Protein AF-A0A751P3M8-F1 (afdb_monomer)

pLDDT: mean 88.59, std 9.34, range [36.62, 98.25]

Structure (mmCIF, N/CA/C/O backbone):
data_AF-A0A751P3M8-F1
#
_entry.id   AF-A0A751P3M8-F1
#
loop_
_atom_site.group_PDB
_atom_site.id
_atom_site.type_symbol
_atom_site.label_atom_id
_atom_site.label_alt_id
_atom_site.label_comp_id
_atom_site.label_asym_id
_atom_site.label_entity_id
_atom_site.label_seq_id
_atom_site.pdbx_PDB_ins_code
_atom_site.Cartn_x
_atom_site.Cartn_y
_atom_site.Cartn_z
_atom_site.occupancy
_atom_site.B_iso_or_equiv
_atom_site.auth_seq_id
_atom_site.auth_comp_id
_atom_site.auth_asym_id
_atom_site.auth_atom_id
_atom_site.pdbx_PDB_model_num
ATOM 1 N N . VAL A 1 1 ? -40.201 28.958 15.514 1.00 39.00 1 VAL A N 1
ATOM 2 C CA . VAL A 1 1 ? -40.257 27.538 15.099 1.00 39.00 1 VAL A CA 1
ATOM 3 C C . VAL A 1 1 ? -41.524 26.946 15.700 1.00 39.00 1 VAL A C 1
ATOM 5 O O . VAL A 1 1 ? -41.686 27.066 16.904 1.00 39.00 1 VAL A O 1
ATOM 8 N N . GLY A 1 2 ? -42.439 26.480 14.839 1.00 45.62 2 GLY A N 1
ATOM 9 C CA . GLY A 1 2 ? -43.739 25.833 15.103 1.00 45.62 2 GLY A CA 1
ATOM 10 C C . GL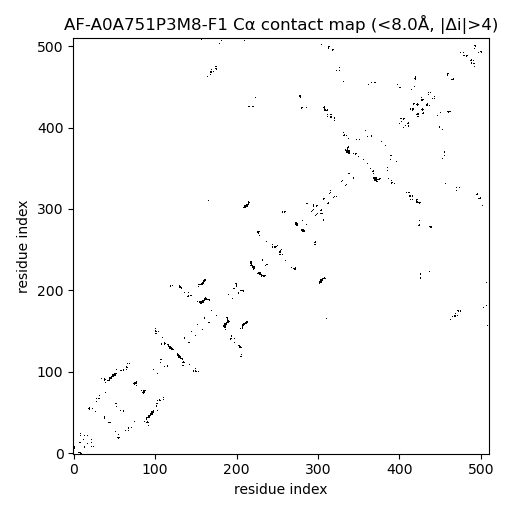Y A 1 2 ? -44.448 26.076 16.442 1.00 45.62 2 GLY A C 1
ATOM 11 O O . GLY A 1 2 ? -44.268 25.295 17.367 1.00 45.62 2 GLY A O 1
ATOM 12 N N . LEU A 1 3 ? -45.336 27.071 16.509 1.00 36.62 3 LEU A N 1
ATOM 13 C CA . LEU A 1 3 ? -46.388 27.143 17.533 1.00 36.62 3 LEU A CA 1
ATOM 14 C C . LEU A 1 3 ? -47.735 27.474 16.873 1.00 36.62 3 LEU A C 1
ATOM 16 O O . LEU A 1 3 ? -48.378 28.456 17.205 1.00 36.62 3 LEU A O 1
ATOM 20 N N . ASP A 1 4 ? -48.139 26.629 15.928 1.00 36.72 4 ASP A N 1
ATOM 21 C CA . ASP A 1 4 ? -49.551 26.311 15.724 1.00 36.72 4 ASP A CA 1
ATOM 22 C C . ASP A 1 4 ? -49.628 24.789 15.808 1.00 36.72 4 ASP A C 1
ATOM 24 O O . ASP A 1 4 ? -49.154 24.079 14.918 1.00 36.72 4 ASP A O 1
ATOM 28 N N . GLY A 1 5 ? -50.115 24.287 16.945 1.00 49.94 5 GLY A N 1
ATOM 29 C CA . GLY A 1 5 ? -49.975 22.902 17.419 1.00 49.94 5 GLY A CA 1
ATOM 30 C C . GLY A 1 5 ? -50.613 21.803 16.559 1.00 49.94 5 GLY A C 1
ATOM 31 O O . GLY A 1 5 ? -50.789 20.692 17.046 1.00 49.94 5 GLY A O 1
ATOM 32 N N . GLN A 1 6 ? -50.967 22.087 15.305 1.00 51.03 6 GLN A N 1
ATOM 33 C CA . GLN A 1 6 ? -51.552 21.135 14.360 1.00 51.03 6 GLN A CA 1
ATOM 34 C C . GLN A 1 6 ? -50.748 20.966 13.064 1.00 51.03 6 GLN A C 1
ATOM 36 O O . GLN A 1 6 ? -50.958 19.980 12.364 1.00 51.03 6 GLN A O 1
ATOM 41 N N . THR A 1 7 ? -49.806 21.862 12.733 1.00 53.97 7 THR A N 1
ATOM 42 C CA . THR A 1 7 ? -49.009 21.725 11.500 1.00 53.97 7 THR A CA 1
ATOM 43 C C . THR A 1 7 ? -47.524 21.933 11.754 1.00 53.97 7 THR A C 1
ATOM 45 O O . THR A 1 7 ? -47.090 23.024 12.121 1.00 53.97 7 THR A O 1
ATOM 48 N N . PHE A 1 8 ? -46.728 20.895 11.505 1.00 57.38 8 PHE A N 1
ATOM 49 C CA . PHE A 1 8 ? -45.275 21.005 11.489 1.00 57.38 8 PHE A CA 1
ATOM 50 C C . PHE A 1 8 ? -44.854 21.684 10.177 1.00 57.38 8 PHE A C 1
ATOM 52 O O . PHE A 1 8 ? -45.093 21.164 9.088 1.00 57.38 8 PHE A O 1
ATOM 59 N N . GLN A 1 9 ? -44.297 22.890 10.280 1.00 58.41 9 GLN A N 1
ATOM 60 C CA . GLN A 1 9 ? -43.825 23.687 9.148 1.00 58.41 9 GLN A CA 1
ATOM 61 C C . GLN A 1 9 ? -42.360 24.056 9.377 1.00 58.41 9 GLN A C 1
ATOM 63 O O . GLN A 1 9 ? -41.994 24.514 10.463 1.00 58.41 9 GLN A O 1
ATOM 68 N N . ILE A 1 10 ? -41.532 23.878 8.351 1.00 58.03 10 ILE A N 1
ATOM 69 C CA . ILE A 1 10 ? -40.107 24.226 8.373 1.00 58.03 10 ILE A CA 1
ATOM 70 C C . ILE A 1 10 ? -39.926 25.442 7.457 1.00 58.03 10 ILE A C 1
ATOM 72 O O . ILE A 1 10 ? -40.336 25.412 6.297 1.00 58.03 10 ILE A O 1
ATOM 76 N N . ASP A 1 11 ? -39.345 26.526 7.980 1.00 56.81 11 ASP A N 1
ATOM 77 C CA . ASP A 1 11 ? -39.093 27.786 7.256 1.00 56.81 11 ASP A CA 1
ATOM 78 C C . ASP A 1 11 ? -40.319 28.341 6.498 1.00 56.81 11 ASP A C 1
ATOM 80 O O . ASP A 1 11 ? -40.220 28.840 5.378 1.00 56.81 11 ASP A O 1
ATOM 84 N N . GLY A 1 12 ? -41.508 28.218 7.100 1.00 57.69 12 GLY A N 1
ATOM 85 C CA . GLY A 1 12 ? -42.770 28.699 6.524 1.00 57.69 12 GLY A CA 1
ATOM 86 C C . GLY A 1 12 ? -43.316 27.855 5.365 1.00 57.69 12 GLY A C 1
ATOM 87 O O . GLY A 1 12 ? -44.275 28.263 4.713 1.00 57.69 12 GLY A O 1
ATOM 88 N N . LYS A 1 13 ? -42.729 26.682 5.091 1.00 58.66 13 LYS A N 1
ATOM 89 C CA . LYS A 1 13 ? -43.205 25.730 4.078 1.00 58.66 13 LYS A CA 1
ATOM 90 C C . LYS A 1 13 ? -43.803 24.484 4.729 1.00 58.66 13 LYS A C 1
ATOM 92 O O . LYS A 1 13 ? -43.350 24.027 5.780 1.00 58.66 13 LYS A O 1
ATOM 97 N N . LYS A 1 14 ? -44.821 23.919 4.071 1.00 60.97 14 LYS A N 1
ATOM 98 C CA . LYS A 1 14 ? -45.390 22.612 4.426 1.00 60.97 14 LYS A CA 1
ATOM 99 C C . LYS A 1 14 ? -44.357 21.506 4.192 1.00 60.97 14 LYS A C 1
ATOM 101 O O . LYS A 1 14 ? -43.580 21.588 3.241 1.00 60.97 14 LYS A O 1
ATOM 106 N N . LEU A 1 15 ? -44.408 20.468 5.028 1.00 59.97 15 LEU A N 1
ATOM 107 C CA . LEU A 1 15 ? -43.563 19.267 4.951 1.00 59.97 15 LEU A CA 1
ATOM 108 C C . LEU A 1 15 ? -43.507 18.644 3.544 1.00 59.97 15 LEU A C 1
ATOM 110 O O . LEU A 1 15 ? -42.442 18.217 3.118 1.00 59.97 15 LEU A O 1
ATOM 114 N N . GLU A 1 16 ? -44.622 18.674 2.807 1.00 60.84 16 GLU A N 1
ATOM 115 C CA . GLU A 1 16 ? -44.766 18.141 1.437 1.00 60.84 16 GLU A CA 1
ATOM 116 C C . GLU A 1 16 ? -43.839 18.804 0.399 1.00 60.84 16 GLU A C 1
ATOM 118 O O . GLU A 1 16 ? -43.593 18.241 -0.662 1.00 60.84 16 GLU A O 1
ATOM 123 N N . ILE A 1 17 ? -43.340 20.015 0.674 1.00 60.28 17 ILE A N 1
ATOM 124 C CA . ILE A 1 17 ? -42.487 20.789 -0.247 1.00 60.28 17 ILE A CA 1
ATOM 125 C C . ILE A 1 17 ? -40.995 20.495 0.007 1.00 60.28 17 ILE A C 1
ATOM 127 O O . ILE A 1 17 ? -40.133 20.873 -0.789 1.00 60.28 17 ILE A O 1
ATOM 131 N N . GLN A 1 18 ? -40.667 19.849 1.127 1.00 61.47 18 GLN A N 1
ATOM 132 C CA . GLN A 1 18 ? -39.297 19.576 1.548 1.00 61.47 18 GLN A CA 1
ATOM 133 C C . GLN A 1 18 ? -38.937 18.104 1.348 1.00 61.47 18 GLN A C 1
ATOM 135 O O . GLN A 1 18 ? -39.794 17.232 1.406 1.00 61.47 18 GLN A O 1
ATOM 140 N N . SER A 1 19 ? -37.650 17.826 1.118 1.00 70.50 19 SER A N 1
ATOM 141 C CA . SER A 1 19 ? -37.171 16.441 1.026 1.00 70.50 19 SER A CA 1
ATOM 142 C C . SER A 1 19 ? -37.359 15.695 2.350 1.00 70.50 19 SER A C 1
ATOM 144 O O . SER A 1 19 ? -37.139 16.274 3.419 1.00 70.50 19 SER A O 1
ATOM 146 N N . ASP A 1 20 ? -37.660 14.398 2.268 1.00 70.69 20 ASP A N 1
ATOM 147 C CA . ASP A 1 20 ? -37.838 13.520 3.432 1.00 70.69 20 ASP A CA 1
ATOM 148 C C . ASP A 1 20 ? -36.648 13.586 4.399 1.00 70.69 20 ASP A C 1
ATOM 150 O O . ASP A 1 20 ? -36.834 13.705 5.606 1.00 70.69 20 ASP A O 1
ATOM 154 N N . GLY A 1 21 ? -35.419 13.647 3.879 1.00 72.94 21 GLY A N 1
ATOM 155 C CA . GLY A 1 21 ? -34.218 13.815 4.698 1.00 72.94 21 GLY A CA 1
ATOM 156 C C . GLY A 1 21 ? -34.179 15.125 5.491 1.00 72.94 21 GLY A C 1
ATOM 157 O O . GLY A 1 21 ? -33.793 15.147 6.657 1.00 72.94 21 GLY A O 1
ATOM 158 N N . THR A 1 22 ? -34.615 16.239 4.897 1.00 74.56 22 THR A N 1
ATOM 159 C CA . THR A 1 22 ? -34.657 17.532 5.608 1.00 74.56 22 THR A CA 1
ATOM 160 C C . THR A 1 22 ? -35.713 17.521 6.711 1.00 74.56 22 THR A C 1
ATOM 162 O O . THR A 1 22 ? -35.466 18.038 7.804 1.00 74.56 22 THR A O 1
ATOM 165 N N . ASN A 1 23 ? -36.849 16.875 6.447 1.00 76.62 23 ASN A N 1
ATOM 166 C CA . ASN A 1 23 ? -37.921 16.690 7.417 1.00 76.62 23 ASN A CA 1
ATOM 167 C C . ASN A 1 23 ? -37.457 15.821 8.597 1.00 76.62 23 ASN A C 1
ATOM 169 O O . ASN A 1 23 ? -37.601 16.242 9.746 1.00 76.62 23 ASN A O 1
ATOM 173 N N . SER A 1 24 ? -36.823 14.674 8.326 1.00 79.00 24 SER A N 1
ATOM 174 C CA . SER A 1 24 ? -36.262 13.776 9.347 1.00 79.00 24 SER A CA 1
ATOM 175 C C . SER A 1 24 ? -35.202 14.466 10.202 1.00 79.00 24 SER A C 1
ATOM 177 O O . SER A 1 24 ? -35.278 14.420 11.429 1.00 79.00 24 SER A O 1
ATOM 179 N N . PHE A 1 25 ? -34.261 15.188 9.581 1.00 84.06 25 PHE A N 1
ATOM 180 C CA . PHE A 1 25 ? -33.247 15.963 10.303 1.00 84.06 25 PHE A CA 1
ATOM 181 C C . PHE A 1 25 ? -33.885 16.960 11.274 1.00 84.06 25 PHE A C 1
ATOM 183 O O . PHE A 1 25 ? -33.552 16.977 12.458 1.00 84.06 25 PHE A O 1
ATOM 190 N N . LYS A 1 26 ? -34.822 17.781 10.782 1.00 82.44 26 LYS A N 1
ATOM 191 C CA . LYS A 1 26 ? -35.468 18.821 11.591 1.00 82.44 26 LYS A CA 1
ATOM 192 C C . LYS A 1 26 ? -36.326 18.233 12.701 1.00 82.44 26 LYS A C 1
ATOM 194 O O . LYS A 1 26 ? -36.362 18.796 13.792 1.00 82.44 26 LYS A O 1
ATOM 199 N N . TYR A 1 27 ? -36.989 17.111 12.441 1.00 84.62 27 TYR A N 1
ATOM 200 C CA . TYR A 1 27 ? -37.749 16.396 13.456 1.00 84.62 27 TYR A CA 1
ATOM 201 C C . TYR A 1 27 ? -36.844 15.910 14.592 1.00 84.62 27 TYR A C 1
ATOM 203 O O . TYR A 1 27 ? -37.095 16.260 15.743 1.00 84.62 27 TYR A O 1
ATOM 211 N N . ILE A 1 28 ? -35.774 15.170 14.276 1.00 84.69 28 ILE A N 1
ATOM 212 C CA . ILE A 1 28 ? -34.847 14.626 15.282 1.00 84.69 28 ILE A CA 1
ATOM 213 C C . ILE A 1 28 ? -34.182 15.767 16.064 1.00 84.69 28 ILE A C 1
ATOM 215 O O . ILE A 1 28 ? -34.135 15.728 17.292 1.00 84.69 28 ILE A O 1
ATOM 219 N N . GLU A 1 29 ? -33.727 16.812 15.371 1.00 85.81 29 GLU A N 1
ATOM 220 C CA . GLU A 1 29 ? -33.112 17.995 15.979 1.00 85.81 29 GLU A CA 1
ATOM 221 C C . GLU A 1 29 ? -34.052 18.674 16.990 1.00 85.81 29 GLU A C 1
ATOM 223 O O . GLU A 1 29 ? -33.677 18.889 18.146 1.00 85.81 29 GLU A O 1
ATOM 228 N N . ILE A 1 30 ? -35.287 18.986 16.582 1.00 86.00 30 ILE A N 1
ATOM 229 C CA . ILE A 1 30 ? -36.271 19.649 17.449 1.00 86.00 30 ILE A CA 1
ATOM 230 C C . ILE A 1 30 ? -36.667 18.732 18.608 1.00 86.00 30 ILE A C 1
ATOM 232 O O . ILE A 1 30 ? -36.732 19.187 19.750 1.00 86.00 30 ILE A O 1
ATOM 236 N N . PHE A 1 31 ? -36.898 17.448 18.337 1.00 86.50 31 PHE A N 1
ATOM 237 C CA . PHE A 1 31 ? -37.260 16.460 19.348 1.00 86.50 31 PHE A CA 1
ATOM 238 C C . PHE A 1 31 ? -36.197 16.359 20.447 1.00 86.50 31 PHE A C 1
ATOM 240 O O . PHE A 1 31 ? -36.517 16.507 21.628 1.00 86.50 31 PHE A O 1
ATOM 247 N N . LEU A 1 32 ? -34.926 16.182 20.074 1.00 84.81 32 LEU A N 1
ATOM 248 C CA . LEU A 1 32 ? -33.826 16.080 21.034 1.00 84.81 32 LEU A CA 1
ATOM 249 C C . LEU A 1 32 ? -33.597 17.399 21.773 1.00 84.81 32 LEU A C 1
ATOM 251 O O . LEU A 1 32 ? -33.383 17.388 22.984 1.00 84.81 32 LEU A O 1
ATOM 255 N N . SER A 1 33 ? -33.718 18.537 21.083 1.00 84.25 33 SER A N 1
ATOM 256 C CA . SER A 1 33 ? -33.614 19.861 21.703 1.00 84.25 33 SER A CA 1
ATOM 257 C C . SER A 1 33 ? -34.670 20.078 22.787 1.00 84.25 33 SER A C 1
ATOM 259 O O . SER A 1 33 ? -34.345 20.490 23.907 1.00 84.25 33 SER A O 1
ATOM 261 N N . LEU A 1 34 ? -35.931 19.751 22.485 1.00 84.44 34 LEU A N 1
ATOM 262 C CA . LEU A 1 34 ? -37.039 19.847 23.432 1.00 84.44 34 LEU A CA 1
ATOM 263 C C . LEU A 1 34 ? -36.839 18.896 24.607 1.00 84.44 34 LEU A C 1
ATOM 265 O O . LEU A 1 34 ? -36.974 19.311 25.754 1.00 84.44 34 LEU A O 1
ATOM 269 N N . LEU A 1 35 ? -36.469 17.646 24.338 1.00 85.25 35 LEU A N 1
ATOM 270 C CA . LEU A 1 35 ? -36.287 16.625 25.362 1.00 85.25 35 LEU A CA 1
ATOM 271 C C . LEU A 1 35 ? -35.158 16.996 26.334 1.00 85.25 35 LEU A C 1
ATOM 273 O O . LEU A 1 35 ? -35.380 17.033 27.545 1.00 85.25 35 LEU A O 1
ATOM 277 N N . ILE A 1 36 ? -33.983 17.379 25.825 1.00 81.62 36 ILE A N 1
ATOM 278 C CA . ILE A 1 36 ? -32.876 17.851 26.668 1.00 81.62 36 ILE A CA 1
ATOM 279 C C . ILE A 1 36 ? -33.303 19.106 27.451 1.00 81.62 36 ILE A C 1
ATOM 281 O O . ILE A 1 36 ? -33.006 19.223 28.637 1.00 81.62 36 ILE A O 1
ATOM 285 N N . SER A 1 37 ? -34.053 20.026 26.840 1.00 79.56 37 SER A N 1
ATOM 286 C CA . SER A 1 37 ? -34.512 21.248 27.517 1.00 79.56 37 SER A CA 1
ATOM 287 C C . SER A 1 37 ? -35.537 20.988 28.628 1.00 79.56 37 SER A C 1
ATOM 289 O O . SER A 1 37 ? -35.479 21.645 29.669 1.00 79.56 37 SER A O 1
ATOM 291 N N . LEU A 1 38 ? -36.466 20.047 28.432 1.00 78.81 38 LEU A N 1
ATOM 292 C CA . LEU A 1 38 ? -37.526 19.709 29.390 1.00 78.81 38 LEU A CA 1
ATOM 293 C C . LEU A 1 38 ? -36.977 18.970 30.614 1.00 78.81 38 LEU A C 1
ATOM 295 O O . LEU A 1 38 ? -37.327 19.309 31.743 1.00 78.81 38 LEU A O 1
ATOM 299 N N . THR A 1 39 ? -36.032 18.049 30.406 1.00 77.12 39 THR A N 1
ATOM 300 C CA . THR A 1 39 ? -35.373 17.282 31.488 1.00 77.12 39 THR A CA 1
ATOM 301 C C . THR A 1 39 ? -34.606 18.140 32.497 1.00 77.12 39 THR A C 1
ATOM 303 O O . THR A 1 39 ? -34.232 17.670 33.563 1.00 77.12 39 THR A O 1
ATOM 306 N N . ARG A 1 40 ? -34.415 19.433 32.217 1.00 70.88 40 ARG A N 1
ATOM 307 C CA . ARG A 1 40 ? -33.818 20.393 33.158 1.00 70.88 40 ARG A CA 1
ATOM 308 C C . ARG A 1 40 ? -34.731 20.747 34.329 1.00 70.88 40 ARG A C 1
ATOM 310 O O . ARG A 1 40 ? -34.239 21.263 35.330 1.00 70.88 40 ARG A O 1
ATOM 317 N N . ARG A 1 41 ? -36.050 20.591 34.170 1.00 66.56 41 ARG A N 1
ATOM 318 C CA . ARG A 1 41 ? -37.053 21.015 35.164 1.00 66.56 41 ARG A CA 1
ATOM 319 C C . ARG A 1 41 ? -37.580 19.865 36.016 1.00 66.56 41 ARG A C 1
ATOM 321 O O . ARG A 1 41 ? -38.047 20.126 37.119 1.00 66.56 41 ARG A O 1
ATOM 328 N N . ASP A 1 42 ? -37.437 18.633 35.538 1.00 63.38 42 ASP A N 1
ATOM 329 C CA . ASP A 1 42 ? -37.964 17.430 36.175 1.00 63.38 42 ASP A CA 1
ATOM 330 C C . ASP A 1 42 ? -36.837 16.445 36.516 1.00 63.38 42 ASP A C 1
ATOM 332 O O . ASP A 1 42 ? -35.860 16.320 35.788 1.00 63.38 42 ASP A O 1
ATOM 336 N N . TYR A 1 43 ? -36.982 15.686 37.606 1.00 64.12 43 TYR A N 1
ATOM 337 C CA . TYR A 1 43 ? -36.023 14.635 37.998 1.00 64.12 43 TYR A CA 1
ATOM 338 C C . TYR A 1 43 ? -36.105 13.366 37.126 1.00 64.12 43 TYR A C 1
ATOM 340 O O . TYR A 1 43 ? -35.418 12.379 37.390 1.00 64.12 43 TYR A O 1
ATOM 348 N N . ILE A 1 44 ? -36.955 13.367 36.096 1.00 73.81 44 ILE A N 1
ATOM 349 C CA . ILE A 1 44 ? -37.161 12.225 35.206 1.00 73.81 44 ILE A CA 1
ATOM 350 C C . ILE A 1 44 ? -36.086 12.244 34.121 1.00 73.81 44 ILE A C 1
ATOM 352 O O . ILE A 1 44 ? -35.973 13.201 33.359 1.00 73.81 44 ILE A O 1
ATOM 356 N N . THR A 1 45 ? -35.323 11.155 34.029 1.00 78.06 45 THR A N 1
ATOM 357 C CA . THR A 1 45 ? -34.285 10.967 33.009 1.00 78.06 45 THR A CA 1
ATOM 358 C C . THR A 1 45 ? -34.789 10.043 31.897 1.00 78.06 45 THR A C 1
ATOM 360 O O . THR A 1 45 ? -34.803 8.825 32.079 1.00 78.06 45 THR A O 1
ATOM 363 N N . PRO A 1 46 ? -35.242 10.573 30.749 1.00 85.31 46 PRO A N 1
ATOM 364 C CA . PRO A 1 46 ? -35.721 9.747 29.655 1.00 85.31 46 PRO A CA 1
ATOM 365 C C . PRO A 1 46 ? -34.559 9.016 28.976 1.00 85.31 46 PRO A C 1
ATOM 367 O O . PRO A 1 46 ? -33.430 9.512 28.897 1.00 85.31 46 PRO A O 1
ATOM 370 N N . ILE A 1 47 ? -34.876 7.832 28.461 1.00 89.31 47 ILE A N 1
ATOM 371 C CA . ILE A 1 47 ? -33.999 7.047 27.599 1.00 89.31 47 ILE A CA 1
ATOM 372 C C . ILE A 1 47 ? -34.538 7.169 26.177 1.00 89.31 47 ILE A C 1
ATOM 374 O O . ILE A 1 47 ? -35.717 6.914 25.938 1.00 89.31 47 ILE A O 1
ATOM 378 N N . VAL A 1 48 ? -33.679 7.572 25.247 1.00 90.50 48 VAL A N 1
ATOM 379 C CA . VAL A 1 48 ? -34.021 7.777 23.839 1.00 90.50 48 VAL A CA 1
ATOM 380 C C . VAL A 1 48 ? -33.272 6.758 22.999 1.00 90.50 48 VAL A C 1
ATOM 382 O O . VAL A 1 48 ? -32.055 6.643 23.117 1.00 90.50 48 VAL A O 1
ATOM 385 N N . PHE A 1 49 ? -33.993 6.057 22.132 1.00 92.75 49 PHE A N 1
ATOM 386 C CA . PHE A 1 49 ? -33.418 5.181 21.118 1.00 92.75 49 PHE A CA 1
ATOM 387 C C . PHE A 1 49 ? -33.669 5.793 19.746 1.00 92.75 49 PHE A C 1
ATOM 389 O O . PHE A 1 49 ? -34.804 6.145 19.426 1.00 92.75 49 PHE A O 1
ATOM 396 N N . ILE A 1 50 ? -32.609 5.933 18.960 1.00 92.12 50 ILE A N 1
ATOM 397 C CA . ILE A 1 50 ? -32.665 6.414 17.583 1.00 92.12 50 ILE A CA 1
ATOM 398 C C . ILE A 1 50 ? -31.996 5.358 16.717 1.00 92.12 50 ILE A C 1
ATOM 400 O O . ILE A 1 50 ? -30.834 5.015 16.942 1.00 92.12 50 ILE A O 1
ATOM 404 N N . ASP A 1 51 ? -32.741 4.831 15.758 1.00 93.06 51 ASP A N 1
ATOM 405 C CA . ASP A 1 51 ? -32.232 3.855 14.805 1.00 93.06 51 ASP A CA 1
ATOM 406 C C . ASP A 1 51 ? -31.942 4.547 13.476 1.00 93.06 51 ASP A C 1
ATOM 408 O O . ASP A 1 51 ? -32.770 5.322 12.997 1.00 93.06 51 ASP A O 1
ATOM 412 N N . GLU A 1 52 ? -30.740 4.320 12.952 1.00 91.06 52 GLU A N 1
ATOM 413 C CA . GLU A 1 52 ? -30.214 4.863 11.696 1.00 91.06 52 GLU A CA 1
ATOM 414 C C . GLU A 1 52 ? -30.588 6.344 11.436 1.00 91.06 52 GLU A C 1
ATOM 416 O O . GLU A 1 52 ? -31.230 6.674 10.431 1.00 91.06 52 GLU A O 1
ATOM 421 N N . PRO A 1 53 ? -30.184 7.285 12.318 1.00 90.50 53 PRO A N 1
ATOM 422 C CA . PRO A 1 53 ? -30.491 8.712 12.158 1.00 90.50 53 PRO A CA 1
ATOM 423 C C . PRO A 1 53 ? -29.981 9.317 10.841 1.00 90.50 53 PRO A C 1
ATOM 425 O O . PRO A 1 53 ? -30.410 10.405 10.464 1.00 90.50 53 PRO A O 1
ATOM 428 N N . GLU A 1 54 ? -29.055 8.655 10.149 1.00 90.50 54 GLU A N 1
ATOM 429 C CA . GLU A 1 54 ? -28.515 9.058 8.854 1.00 90.50 54 GLU A CA 1
ATOM 430 C C . GLU A 1 54 ? -29.413 8.770 7.637 1.00 90.50 54 GLU A C 1
ATOM 432 O O . GLU A 1 54 ? -29.099 9.277 6.557 1.00 90.50 54 GLU A O 1
ATOM 437 N N . ILE A 1 55 ? -30.495 7.986 7.754 1.00 87.31 55 ILE A N 1
ATOM 438 C CA . ILE A 1 55 ? -31.330 7.626 6.592 1.00 87.31 55 ILE A CA 1
ATOM 439 C C . ILE A 1 55 ? -31.853 8.891 5.900 1.00 87.31 55 ILE A C 1
ATOM 441 O O . ILE A 1 55 ? -32.523 9.738 6.492 1.00 87.31 55 ILE A O 1
ATOM 445 N N . GLY A 1 56 ? -31.558 9.014 4.603 1.00 81.00 56 GLY A N 1
ATOM 446 C CA . GLY A 1 56 ? -31.974 10.155 3.786 1.00 81.00 56 GLY A CA 1
ATOM 447 C C . GLY A 1 56 ? -31.215 11.455 4.075 1.00 81.00 56 GLY A C 1
ATOM 448 O O . GLY A 1 56 ? -31.516 12.477 3.455 1.00 81.00 56 GLY A O 1
ATOM 449 N N . LEU A 1 57 ? -30.223 11.448 4.973 1.00 85.12 57 LEU A N 1
ATOM 450 C CA . LEU A 1 57 ? -29.404 12.615 5.285 1.00 85.12 57 LEU A CA 1
ATOM 451 C C . LEU A 1 57 ? -28.152 12.680 4.413 1.00 85.12 57 LEU A C 1
ATOM 453 O O . LEU A 1 57 ? -27.440 11.703 4.200 1.00 85.12 57 LEU A O 1
ATOM 457 N N . HIS A 1 58 ? -27.823 13.891 3.966 1.00 88.31 58 HIS A N 1
ATOM 458 C CA . HIS A 1 58 ? -26.488 14.171 3.450 1.00 88.31 58 HIS A CA 1
ATOM 459 C C . HIS A 1 58 ? -25.456 14.018 4.590 1.00 88.31 58 HIS A C 1
ATOM 461 O O . HIS A 1 58 ? -25.730 14.511 5.685 1.00 88.31 58 HIS A O 1
ATOM 467 N N . PRO A 1 59 ? -24.245 13.465 4.368 1.00 89.38 59 PRO A N 1
ATOM 468 C CA . PRO A 1 59 ? -23.270 13.210 5.440 1.00 89.38 59 PRO A CA 1
ATOM 469 C C . PRO A 1 59 ? -22.968 14.427 6.329 1.00 89.38 59 PRO A C 1
ATOM 471 O O . PRO A 1 59 ? -22.928 14.330 7.553 1.00 89.38 59 PRO A O 1
AT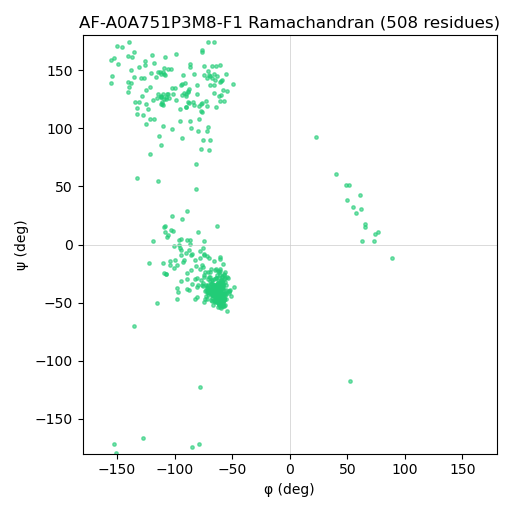OM 474 N N . LYS A 1 60 ? -22.872 15.624 5.732 1.00 91.19 60 LYS A N 1
ATOM 475 C CA . LYS A 1 60 ? -22.678 16.873 6.492 1.00 91.19 60 LYS A CA 1
ATOM 476 C C . LYS A 1 60 ? -23.853 17.222 7.421 1.00 91.19 60 LYS A C 1
ATOM 478 O O . LYS A 1 60 ? -23.642 17.853 8.450 1.00 91.19 60 LYS A O 1
ATOM 483 N N . LYS A 1 61 ? -25.081 16.815 7.083 1.00 89.56 61 LYS A N 1
ATOM 484 C CA . LYS A 1 61 ? -26.252 16.960 7.961 1.00 89.56 61 LYS A CA 1
ATOM 485 C C . LYS A 1 61 ? -26.204 15.980 9.127 1.00 89.56 61 LYS A C 1
ATOM 487 O O . LYS A 1 61 ? -26.587 16.367 10.222 1.00 89.56 61 LYS A O 1
ATOM 492 N N . SER A 1 62 ? -25.682 14.771 8.927 1.00 91.31 62 SER A N 1
ATOM 493 C CA . SER A 1 62 ? -25.427 13.835 10.027 1.00 91.31 62 SER A CA 1
ATOM 494 C C . SER A 1 62 ? -24.415 14.406 11.024 1.00 91.31 62 SER A C 1
ATOM 496 O O . SER A 1 62 ? -24.634 14.322 12.225 1.00 91.31 62 SER A O 1
ATOM 498 N N . GLU A 1 63 ? -23.354 15.061 10.545 1.00 93.44 63 GLU A N 1
ATOM 499 C CA . GLU A 1 63 ? -22.402 15.762 11.423 1.00 93.44 63 GLU A CA 1
ATOM 500 C C . GLU A 1 63 ? -23.066 16.919 12.166 1.00 93.44 63 GLU A C 1
ATOM 502 O O . GLU A 1 63 ? -22.972 16.994 13.388 1.00 93.44 63 GLU A O 1
ATOM 507 N N . GLN A 1 64 ? -23.799 17.770 11.437 1.00 93.12 64 GLN A N 1
ATOM 508 C CA . GLN A 1 64 ? -24.511 18.912 12.010 1.00 93.12 64 GLN A CA 1
ATOM 509 C C . GLN A 1 64 ? -25.511 18.478 13.092 1.00 93.12 64 GLN A C 1
ATOM 511 O O . GLN A 1 64 ? -25.691 19.179 14.081 1.00 93.12 64 GLN A O 1
ATOM 516 N N . LEU A 1 65 ? -26.157 17.319 12.931 1.00 91.81 65 LEU A N 1
ATOM 517 C CA . LEU A 1 65 ? -27.081 16.781 13.928 1.00 91.81 65 LEU A CA 1
ATOM 518 C C . LEU A 1 65 ? -26.368 16.537 15.264 1.00 91.81 65 LEU A C 1
ATOM 520 O O . LEU A 1 65 ? -26.882 16.912 16.316 1.00 91.81 65 LEU A O 1
ATOM 524 N N . ILE A 1 66 ? -25.180 15.931 15.213 1.00 94.31 66 ILE A N 1
ATOM 525 C CA . ILE A 1 66 ? -24.374 15.619 16.397 1.00 94.31 66 ILE A CA 1
ATOM 526 C C . ILE A 1 66 ? -23.743 16.880 16.994 1.00 94.31 66 ILE A C 1
ATOM 528 O O . ILE A 1 66 ? -23.730 17.022 18.215 1.00 94.31 66 ILE A O 1
ATOM 532 N N . GLU A 1 67 ? -23.272 17.807 16.159 1.00 93.56 67 GLU A N 1
ATOM 533 C CA . GLU A 1 67 ? -22.758 19.115 16.590 1.00 93.56 67 GLU A CA 1
ATOM 534 C C . GLU A 1 67 ? -23.848 19.905 17.339 1.00 93.56 67 GLU A C 1
ATOM 536 O O . GLU A 1 67 ? -23.644 20.326 18.476 1.00 93.56 67 GLU A O 1
ATOM 541 N N . ASN A 1 68 ? -25.055 20.009 16.772 1.00 91.25 68 ASN A N 1
ATOM 542 C CA . ASN A 1 68 ? -26.177 20.707 17.407 1.00 91.25 68 ASN A CA 1
ATOM 543 C C . ASN A 1 68 ? -26.606 20.019 18.713 1.00 91.25 68 ASN A C 1
ATOM 545 O O . ASN A 1 68 ? -26.882 20.685 19.714 1.00 91.25 68 ASN A O 1
ATOM 549 N N . LEU A 1 69 ? -26.634 18.680 18.734 1.00 89.94 69 LEU A N 1
ATOM 550 C CA . LEU A 1 69 ? -26.888 17.903 19.950 1.00 89.94 69 LEU A CA 1
ATOM 551 C C . LEU A 1 69 ? -25.868 18.240 21.044 1.00 89.94 69 LEU A C 1
ATOM 553 O O . LEU A 1 69 ? -26.239 18.453 22.200 1.00 89.94 69 LEU A O 1
ATOM 557 N N . TYR A 1 70 ? -24.589 18.287 20.675 1.00 91.62 70 TYR A N 1
ATOM 558 C CA . TYR A 1 70 ? -23.492 18.603 21.576 1.00 91.62 70 TYR A CA 1
ATOM 559 C C . TYR A 1 70 ? -23.606 20.020 22.139 1.00 91.62 70 TYR A C 1
ATOM 561 O O . TYR A 1 70 ? -23.508 20.199 23.354 1.00 91.62 70 TYR A O 1
ATOM 569 N N . GLU A 1 71 ? -23.872 21.017 21.293 1.00 90.50 71 GLU A N 1
ATOM 570 C CA . GLU A 1 71 ? -24.051 22.407 21.720 1.00 90.50 71 GLU A CA 1
ATOM 571 C C . GLU A 1 71 ? -25.194 22.540 22.730 1.00 90.50 71 GLU A C 1
ATOM 573 O O . GLU A 1 71 ? -25.024 23.140 23.797 1.00 90.50 71 GLU A O 1
ATOM 578 N N . ILE A 1 72 ? -26.343 21.919 22.444 1.00 85.44 72 ILE A N 1
ATOM 579 C CA . ILE A 1 72 ? -27.500 21.913 23.346 1.00 85.44 72 ILE A CA 1
ATOM 580 C C . ILE A 1 72 ? -27.127 21.232 24.666 1.00 85.44 72 ILE A C 1
ATOM 582 O O . ILE A 1 72 ? -27.363 21.794 25.738 1.00 85.44 72 ILE A O 1
ATOM 586 N N . TYR A 1 73 ? -26.495 20.060 24.607 1.00 84.75 73 TYR A N 1
ATOM 587 C CA . TYR A 1 73 ? -26.055 19.325 25.790 1.00 84.75 73 TYR A CA 1
ATOM 588 C C . TYR A 1 73 ? -25.098 20.159 26.659 1.00 84.75 73 TYR A C 1
ATOM 590 O O . TYR A 1 73 ? -25.313 20.308 27.865 1.00 84.75 73 TYR A O 1
ATOM 598 N N . MET A 1 74 ? -24.079 20.780 26.058 1.00 84.44 74 MET A N 1
ATOM 599 C CA . MET A 1 74 ? -23.086 21.591 26.771 1.00 84.44 74 MET A CA 1
ATOM 600 C C . MET A 1 74 ? -23.639 22.915 27.298 1.00 84.44 74 MET A C 1
ATOM 602 O O . MET A 1 74 ? -23.196 23.384 28.352 1.00 84.44 74 MET A O 1
ATOM 606 N N . SER A 1 75 ? -24.640 23.493 26.627 1.00 83.62 75 SER A N 1
ATOM 607 C CA . SER A 1 75 ? -25.324 24.700 27.103 1.00 83.62 75 SER A CA 1
ATOM 608 C C . SER A 1 75 ? -25.973 24.489 28.476 1.00 83.62 75 SER A C 1
ATOM 610 O O . SER A 1 75 ? -26.010 25.408 29.297 1.00 83.62 75 SER A O 1
ATOM 612 N N . PHE A 1 76 ? -26.401 23.257 28.764 1.00 79.56 76 PHE A N 1
ATOM 613 C CA . PHE A 1 76 ? -27.043 22.886 30.022 1.00 79.56 76 PHE A CA 1
ATOM 614 C C . PHE A 1 76 ? -26.132 22.117 30.975 1.00 79.56 76 PHE A C 1
ATOM 616 O O . PHE A 1 76 ? -26.468 22.018 32.158 1.00 79.56 76 PHE A O 1
ATOM 623 N N . LYS A 1 77 ? -24.986 21.607 30.499 1.00 80.31 77 LYS A N 1
ATOM 624 C CA . LYS A 1 77 ? -23.989 20.906 31.314 1.00 80.31 77 LYS A CA 1
ATOM 625 C C . LYS A 1 77 ? -23.369 21.828 32.356 1.00 80.31 77 LYS A C 1
ATOM 627 O O . LYS A 1 77 ? -22.694 22.801 32.005 1.00 80.31 77 LYS A O 1
ATOM 632 N N . LYS A 1 78 ? -23.560 21.492 33.634 1.00 79.44 78 LYS A N 1
ATOM 633 C CA . LYS A 1 78 ? -22.902 22.180 34.752 1.00 79.44 78 LYS A CA 1
ATOM 634 C C . LYS A 1 78 ? -21.381 22.037 34.634 1.00 79.44 78 LYS A C 1
ATOM 636 O O . LYS A 1 78 ? -20.880 20.924 34.481 1.00 79.44 78 LYS A O 1
ATOM 641 N N . SER A 1 79 ? -20.655 23.153 34.683 1.00 77.25 79 SER A N 1
ATOM 642 C CA . SER A 1 79 ? -19.193 23.188 34.505 1.00 77.25 79 SER A CA 1
ATOM 643 C C . SER A 1 79 ? -18.405 23.377 35.803 1.00 77.25 79 SER A C 1
ATOM 645 O O . SER A 1 79 ? -17.207 23.099 35.825 1.00 77.25 79 SER A O 1
ATOM 647 N N . LYS A 1 80 ? -19.044 23.843 36.881 1.00 80.88 80 LYS A N 1
ATOM 648 C CA . LYS A 1 80 ? -18.411 24.106 38.186 1.00 80.88 80 LYS A CA 1
ATOM 649 C C . LYS A 1 80 ? -19.332 23.690 39.332 1.00 80.88 80 LYS A C 1
ATOM 651 O O . LYS A 1 80 ? -20.538 23.559 39.152 1.00 80.88 80 LYS A O 1
ATOM 656 N N . GLU A 1 81 ? -18.787 23.515 40.533 1.00 73.75 81 GLU A N 1
ATOM 657 C CA . GLU A 1 81 ? -19.571 23.074 41.699 1.00 73.75 81 GLU A CA 1
ATOM 658 C C . GLU A 1 81 ? -20.585 24.131 42.200 1.00 73.75 81 GLU A C 1
ATOM 660 O O . GLU A 1 81 ? -21.603 23.767 42.791 1.00 73.75 81 GLU A O 1
ATOM 665 N N . GLY A 1 82 ? -20.397 25.417 41.875 1.00 76.50 82 GLY A N 1
ATOM 666 C CA . GLY A 1 82 ? -21.270 26.532 42.284 1.00 76.50 82 GLY A CA 1
ATOM 667 C C . GLY A 1 82 ? -22.578 26.701 41.491 1.00 76.50 82 GLY A C 1
ATOM 668 O O . GLY A 1 82 ? -22.960 25.853 40.685 1.00 76.50 82 GLY A O 1
ATOM 669 N N . ILE A 1 83 ? -23.286 27.811 41.737 1.00 73.81 83 ILE A N 1
ATOM 670 C CA . ILE A 1 83 ? -24.495 28.187 40.987 1.00 73.81 83 ILE A CA 1
ATOM 671 C C . ILE A 1 83 ? -24.072 28.762 39.635 1.00 73.81 83 ILE A C 1
ATOM 673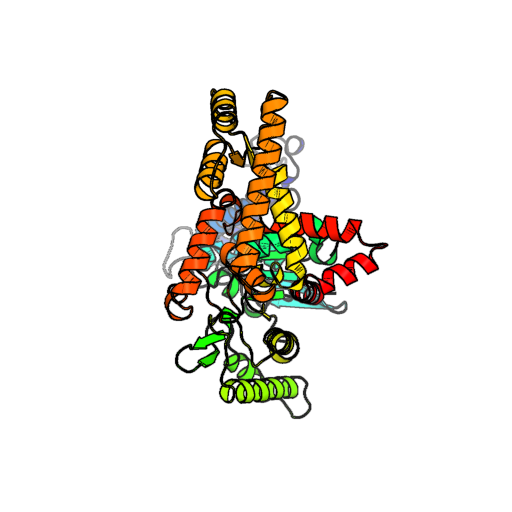 O O . ILE A 1 83 ? -23.379 29.775 39.568 1.00 73.81 83 ILE A O 1
ATOM 677 N N . GLU A 1 84 ? -24.526 28.131 38.560 1.00 78.06 84 GLU A N 1
ATOM 678 C CA . GLU A 1 84 ? -24.381 28.626 37.196 1.00 78.06 84 GLU A CA 1
ATOM 679 C C . GLU A 1 84 ? -25.779 28.914 36.642 1.00 78.06 84 GLU A C 1
ATOM 681 O O . GLU A 1 84 ? -26.674 28.064 36.685 1.00 78.06 84 GLU A O 1
ATOM 686 N N . GLN A 1 85 ? -25.996 30.133 36.144 1.00 73.75 85 GLN A N 1
ATOM 687 C CA . GLN A 1 85 ? -27.291 30.516 35.589 1.00 73.75 85 GLN A CA 1
ATOM 688 C C . GLN A 1 85 ? -27.634 29.583 34.422 1.00 73.75 85 GLN A C 1
ATOM 690 O O . GLN A 1 85 ? -26.824 29.393 33.518 1.00 73.75 85 GLN A O 1
ATOM 695 N N . ASN A 1 86 ? -28.833 28.995 34.448 1.00 70.81 86 ASN A N 1
ATOM 696 C CA . ASN A 1 86 ? -29.305 28.025 33.456 1.00 70.81 86 ASN A CA 1
ATOM 697 C C . ASN A 1 86 ? -28.537 26.682 33.407 1.00 70.81 86 ASN A C 1
ATOM 699 O O . ASN A 1 86 ? -28.754 25.907 32.475 1.00 70.81 86 ASN A O 1
ATOM 703 N N . LYS A 1 87 ? -27.719 26.328 34.402 1.00 78.62 87 LYS A N 1
ATOM 704 C CA . LYS A 1 87 ? -27.043 25.020 34.454 1.00 78.62 87 LYS A CA 1
ATOM 705 C C . LYS A 1 87 ? -27.293 24.339 35.795 1.00 78.62 87 LYS A C 1
ATOM 707 O O . LYS A 1 87 ? -26.817 24.781 36.838 1.00 78.62 87 LYS A O 1
ATOM 712 N N . TYR A 1 88 ? -28.061 23.256 35.759 1.00 74.19 88 TYR A N 1
ATOM 713 C CA . TYR A 1 88 ? -28.516 22.533 36.945 1.00 74.19 88 TYR A CA 1
ATOM 714 C C . TYR A 1 88 ? -27.813 21.180 37.049 1.00 74.19 88 TYR A C 1
ATOM 716 O O . TYR A 1 88 ? -27.424 20.599 36.041 1.00 74.19 88 TYR A O 1
ATOM 724 N N . ALA A 1 89 ? -27.656 20.668 38.272 1.00 72.06 89 ALA A N 1
ATOM 725 C CA . ALA A 1 89 ? -27.129 19.325 38.525 1.00 72.06 89 ALA A CA 1
ATOM 726 C C . ALA A 1 89 ? -28.229 18.254 38.358 1.00 72.06 89 ALA A C 1
ATOM 728 O O . ALA A 1 89 ? -28.434 17.423 39.239 1.00 72.06 89 ALA A O 1
ATOM 729 N N . THR A 1 90 ? -28.986 18.324 37.263 1.00 71.00 90 THR A N 1
ATOM 730 C CA . THR A 1 90 ? -30.023 17.348 36.911 1.00 71.00 90 THR A CA 1
ATOM 731 C C . THR A 1 90 ? -29.433 16.273 36.001 1.00 71.00 90 THR A C 1
ATOM 733 O O . THR A 1 90 ? -28.551 16.579 35.194 1.00 71.00 90 THR A O 1
ATOM 736 N N . PRO A 1 91 ? -29.885 15.014 36.108 1.00 72.44 91 PRO A N 1
ATOM 737 C CA . PRO A 1 91 ? -29.406 13.957 35.231 1.00 72.44 91 PRO A CA 1
ATOM 738 C C . PRO A 1 91 ? -29.844 14.237 33.782 1.00 72.44 91 PRO A C 1
ATOM 740 O O . PRO A 1 91 ? -30.969 14.666 33.534 1.00 72.44 91 PRO A O 1
ATOM 743 N N . TYR A 1 92 ? -28.934 14.032 32.828 1.00 75.75 92 TYR A N 1
ATOM 744 C CA . TYR A 1 92 ? -29.187 14.257 31.401 1.00 75.75 92 TYR A CA 1
ATOM 745 C C . TYR A 1 92 ? -29.812 13.021 30.751 1.00 75.75 92 TYR A C 1
ATOM 747 O O . TYR A 1 92 ? -29.560 11.906 31.215 1.00 75.75 92 TYR A O 1
ATOM 755 N N . PRO A 1 93 ? -30.591 13.188 29.669 1.00 83.81 93 PRO A N 1
ATOM 756 C CA . PRO A 1 93 ? -31.156 12.059 28.945 1.00 83.81 93 PRO A CA 1
ATOM 757 C C . PRO A 1 93 ? -30.072 11.116 28.422 1.00 83.81 93 PRO A C 1
ATOM 759 O O . PRO A 1 93 ? -29.033 11.555 27.924 1.00 83.81 93 PRO A O 1
ATOM 762 N N . ASN A 1 94 ? -30.352 9.816 28.489 1.00 88.12 94 ASN A N 1
ATOM 763 C CA . ASN A 1 94 ? -29.492 8.792 27.904 1.00 88.12 94 ASN A CA 1
ATOM 764 C C . ASN A 1 94 ? -29.935 8.542 26.464 1.00 88.12 94 ASN A C 1
ATOM 766 O O . ASN A 1 94 ? -31.067 8.116 26.235 1.00 88.12 94 ASN A O 1
ATOM 770 N N . ILE A 1 95 ? -29.049 8.799 25.504 1.00 91.25 95 ILE A N 1
ATOM 771 C CA . ILE A 1 95 ? -29.341 8.660 24.076 1.00 91.25 95 ILE A CA 1
ATOM 772 C C . ILE A 1 95 ? -28.551 7.476 23.523 1.00 91.25 95 ILE A C 1
ATOM 774 O O . ILE A 1 95 ? -27.324 7.448 23.591 1.00 91.25 95 ILE A O 1
ATOM 778 N N . PHE A 1 96 ? -29.268 6.517 22.953 1.00 94.31 96 PHE A N 1
ATOM 779 C CA . PHE A 1 96 ? -28.723 5.376 22.235 1.00 94.31 96 PHE A CA 1
ATOM 780 C C . PHE A 1 96 ? -28.967 5.572 20.743 1.00 94.31 96 PHE A C 1
ATOM 782 O O . PHE A 1 96 ? -30.106 5.766 20.320 1.00 94.31 96 PHE A O 1
ATOM 789 N N . MET A 1 97 ? -27.893 5.515 19.958 1.00 94.19 97 MET A N 1
ATOM 790 C CA . MET A 1 97 ? -27.949 5.591 18.501 1.00 94.19 97 MET A CA 1
ATOM 791 C C . MET A 1 97 ? -27.400 4.299 17.903 1.00 94.19 97 MET A C 1
ATOM 793 O O . MET A 1 97 ? -26.268 3.912 18.199 1.00 94.19 97 MET A O 1
ATOM 797 N N . SER A 1 98 ? -28.205 3.650 17.071 1.00 95.31 98 SER A N 1
ATOM 798 C CA . SER A 1 98 ? -27.753 2.625 16.130 1.00 95.31 98 SER A CA 1
ATOM 799 C C . SER A 1 98 ? -27.402 3.327 14.821 1.00 95.31 98 SER A C 1
ATOM 801 O O . SER A 1 98 ? -28.161 4.178 14.366 1.00 95.31 98 SER A O 1
ATOM 803 N N . THR A 1 99 ? -26.220 3.067 14.266 1.00 94.62 99 THR A N 1
ATOM 804 C CA . THR A 1 99 ? -25.750 3.761 13.063 1.00 94.62 99 THR A CA 1
ATOM 805 C C . THR A 1 99 ? -24.746 2.918 12.289 1.00 94.62 99 THR A C 1
ATOM 807 O O . THR A 1 99 ? -23.912 2.217 12.872 1.00 94.62 99 THR A O 1
ATOM 810 N N . HIS A 1 100 ? -24.800 3.047 10.969 1.00 92.50 100 HIS A N 1
ATOM 811 C CA . HIS A 1 100 ? -23.808 2.572 10.013 1.00 92.50 100 HIS A CA 1
ATOM 812 C C . HIS A 1 100 ? -22.981 3.730 9.422 1.00 92.50 100 HIS A C 1
ATOM 814 O O . HIS A 1 100 ? -22.172 3.514 8.520 1.00 92.50 100 HIS A O 1
ATOM 820 N N . SER A 1 101 ? -23.163 4.962 9.917 1.00 94.75 101 SER A N 1
ATOM 821 C CA . SER A 1 101 ? -22.530 6.171 9.391 1.00 94.75 101 SER A CA 1
ATOM 822 C C . SER A 1 101 ? -21.176 6.479 10.050 1.00 94.75 101 SER A C 1
ATOM 824 O O . SER A 1 101 ? -21.120 6.824 11.240 1.00 94.75 101 SER A O 1
ATOM 826 N N . PRO A 1 102 ? -20.072 6.493 9.273 1.00 95.06 102 PRO A N 1
ATOM 827 C CA . PRO A 1 102 ? -18.771 6.962 9.747 1.00 95.06 102 PRO A CA 1
ATOM 828 C C . PRO A 1 102 ? -18.798 8.405 10.248 1.00 95.06 102 PRO A C 1
ATOM 830 O O . PRO A 1 102 ? -18.114 8.739 11.212 1.00 95.06 102 PRO A O 1
ATOM 833 N N . ASN A 1 103 ? -19.608 9.262 9.626 1.00 95.12 103 ASN A N 1
ATOM 834 C CA . ASN A 1 103 ? -19.697 10.679 9.962 1.00 95.12 103 ASN A CA 1
ATOM 835 C C . ASN A 1 103 ? -20.300 10.889 11.357 1.00 95.12 103 ASN A C 1
ATOM 837 O O . ASN A 1 103 ? -19.818 11.736 12.107 1.00 95.12 103 ASN A O 1
ATOM 841 N N . ILE A 1 104 ? -21.296 10.079 11.733 1.00 95.12 104 ILE A N 1
ATOM 842 C CA . ILE A 1 104 ? -21.877 10.109 13.082 1.00 95.12 104 ILE A CA 1
ATOM 843 C C . ILE A 1 104 ? -20.855 9.626 14.104 1.00 95.12 104 ILE A C 1
ATOM 845 O O . ILE A 1 104 ? -20.612 10.323 15.089 1.00 95.12 104 ILE A O 1
ATOM 849 N N . LEU A 1 105 ? -20.202 8.486 13.850 1.00 95.12 105 LEU A N 1
ATOM 850 C CA . LEU A 1 105 ? -19.152 7.970 14.730 1.00 95.12 105 LEU A CA 1
ATOM 851 C C . LEU A 1 105 ? -18.040 9.007 14.941 1.00 95.12 105 LEU A C 1
ATOM 853 O O . LEU A 1 105 ? -17.644 9.272 16.077 1.00 95.12 105 LEU A O 1
ATOM 857 N N . LYS A 1 106 ? -17.573 9.622 13.849 1.00 95.12 106 LYS A N 1
ATOM 858 C CA . LYS A 1 106 ? -16.564 10.683 13.859 1.00 95.12 106 LYS A CA 1
ATOM 859 C C . LYS A 1 106 ? -16.982 11.833 14.770 1.00 95.12 106 LYS A C 1
ATOM 861 O O . LYS A 1 106 ? -16.238 12.174 15.689 1.00 95.12 106 LYS A O 1
ATOM 866 N N . SER A 1 107 ? -18.150 12.426 14.526 1.00 95.06 107 SER A N 1
ATOM 867 C CA . SER A 1 107 ? -18.624 13.579 15.296 1.00 95.06 107 SER A CA 1
ATOM 868 C C . SER A 1 107 ? -18.860 13.224 16.764 1.00 95.06 107 SER A C 1
ATOM 870 O O . SER A 1 107 ? -18.454 13.976 17.641 1.00 95.06 107 SER A O 1
ATOM 872 N N . VAL A 1 108 ? -19.420 12.048 17.066 1.00 95.00 108 VAL A N 1
ATOM 873 C CA . VAL A 1 108 ? -19.641 11.611 18.455 1.00 95.00 108 VAL A CA 1
ATOM 874 C C . VAL A 1 108 ? -18.318 11.487 19.212 1.00 95.00 108 VAL A C 1
ATOM 876 O O . VAL A 1 108 ? -18.189 12.014 20.316 1.00 95.00 108 VAL A O 1
ATOM 879 N N . VAL A 1 109 ? -17.316 10.833 18.619 1.00 93.88 109 VAL A N 1
ATOM 880 C CA . VAL A 1 109 ? -15.992 10.654 19.236 1.00 93.88 109 VAL A CA 1
ATOM 881 C C . VAL A 1 109 ? -15.295 11.996 19.469 1.00 93.88 109 VAL A C 1
ATOM 883 O O . VAL A 1 109 ? -14.720 12.200 20.539 1.00 93.88 109 VAL A O 1
ATOM 886 N N . LYS A 1 110 ? -15.346 12.909 18.490 1.00 93.06 110 LYS A N 1
ATOM 887 C CA . LYS A 1 110 ? -14.654 14.205 18.564 1.00 93.06 110 LYS A CA 1
ATOM 888 C C . LYS A 1 110 ? -15.311 15.169 19.546 1.00 93.06 110 LYS A C 1
ATOM 890 O O . LYS A 1 110 ? -14.599 15.776 20.339 1.00 93.06 110 LYS A O 1
ATOM 895 N N . GLU A 1 111 ? -16.637 15.276 19.519 1.00 92.62 111 GLU A N 1
ATOM 896 C CA . GLU A 1 111 ? -17.363 16.259 20.326 1.00 92.62 111 GLU A CA 1
ATOM 897 C C . GLU A 1 111 ? -17.579 15.773 21.768 1.00 92.62 111 GLU A C 1
ATOM 899 O O . GLU A 1 111 ? -17.300 16.487 22.730 1.00 92.62 111 GLU A O 1
ATOM 904 N N . PHE A 1 112 ? -18.032 14.529 21.968 1.00 91.62 112 PHE A N 1
ATOM 905 C CA . PHE A 1 112 ? -18.447 14.075 23.302 1.00 91.62 112 PHE A CA 1
ATOM 906 C C . PHE A 1 112 ? -17.297 13.547 24.167 1.00 91.62 112 PHE A C 1
ATOM 908 O O . PHE A 1 112 ? -17.418 13.559 25.400 1.00 91.62 112 PHE A O 1
ATOM 915 N N . GLY A 1 113 ? -16.181 13.118 23.567 1.00 88.81 113 GLY A N 1
ATOM 916 C CA . GLY A 1 113 ? -14.987 12.660 24.281 1.00 88.81 113 GLY A CA 1
ATOM 917 C C . GLY A 1 113 ? -15.306 11.580 25.320 1.00 88.81 113 GLY A C 1
ATOM 918 O O . GLY A 1 113 ? -15.802 10.512 24.980 1.00 88.81 113 GLY A O 1
ATOM 919 N N . ILE A 1 114 ? -15.056 11.860 26.603 1.00 89.12 114 ILE A N 1
ATOM 920 C CA . ILE A 1 114 ? -15.354 10.941 27.720 1.00 89.12 114 ILE A CA 1
ATOM 921 C C . ILE A 1 114 ? -16.855 10.762 28.017 1.00 89.12 114 ILE A C 1
ATOM 923 O O . ILE A 1 114 ? -17.220 9.889 28.798 1.00 89.12 114 ILE A O 1
ATOM 927 N N . ASN A 1 115 ? -17.730 11.587 27.433 1.00 89.56 115 ASN A N 1
ATOM 928 C CA . ASN A 1 115 ? -19.180 11.560 27.665 1.00 89.56 115 ASN A CA 1
ATOM 929 C C . ASN A 1 115 ? -19.932 10.696 26.636 1.00 89.56 115 ASN A C 1
ATOM 931 O O . ASN A 1 115 ? -21.121 10.910 26.422 1.00 89.56 115 ASN A O 1
ATOM 935 N N . GLN A 1 116 ? -19.252 9.755 25.979 1.00 93.81 116 GLN A N 1
ATOM 936 C CA . GLN A 1 116 ? -19.869 8.794 25.065 1.00 93.81 116 GLN A CA 1
ATOM 937 C C . GLN A 1 116 ? -19.342 7.379 25.296 1.00 93.81 116 GLN A C 1
ATOM 939 O O . GLN A 1 116 ? -18.322 7.163 25.954 1.00 93.81 116 GLN A O 1
ATOM 944 N N . GLN A 1 117 ? -20.053 6.413 24.724 1.00 95.00 117 GLN A N 1
ATOM 945 C CA . GLN A 1 117 ? -19.615 5.032 24.628 1.00 95.00 117 GLN A CA 1
ATOM 946 C C . GLN A 1 117 ? -20.004 4.474 23.261 1.00 95.00 117 GLN A C 1
ATOM 948 O O . GLN A 1 117 ? -21.165 4.556 22.870 1.00 95.00 117 GLN A O 1
ATOM 953 N N . VAL A 1 118 ? -19.052 3.837 22.576 1.00 95.81 118 VAL A N 1
ATOM 954 C CA . VAL A 1 118 ? -19.309 3.129 21.316 1.00 95.81 118 VAL A CA 1
ATOM 955 C C . VAL A 1 118 ? -19.293 1.623 21.561 1.00 95.81 118 VAL A C 1
ATOM 957 O O . VAL A 1 118 ? -18.361 1.074 22.159 1.00 95.81 118 VAL A O 1
ATOM 960 N N . LEU A 1 119 ? -20.343 0.953 21.093 1.00 95.56 119 LEU A N 1
ATOM 961 C CA . LEU A 1 119 ? -20.475 -0.499 21.106 1.00 95.56 119 LEU A CA 1
ATOM 962 C C . LEU A 1 119 ? -20.409 -1.005 19.665 1.00 95.56 119 LEU A C 1
ATOM 964 O O . LEU A 1 119 ? -21.217 -0.616 18.831 1.00 95.56 119 LEU A O 1
ATOM 968 N N . HIS A 1 120 ? -19.441 -1.870 19.381 1.00 95.06 120 HIS A N 1
ATOM 969 C CA . HIS A 1 120 ? -19.252 -2.481 18.074 1.00 95.06 120 HIS A CA 1
ATOM 970 C C . HIS A 1 120 ? -19.932 -3.849 18.041 1.00 95.06 120 HIS A C 1
ATOM 972 O O . HIS A 1 120 ? -19.529 -4.774 18.758 1.00 95.06 120 HIS A O 1
ATOM 978 N N . PHE A 1 121 ? -20.939 -3.979 17.184 1.00 93.44 121 PHE A N 1
ATOM 979 C CA . PHE A 1 121 ? -21.670 -5.218 16.949 1.00 93.44 121 PHE A CA 1
ATOM 980 C C . PHE A 1 121 ? -21.064 -5.952 15.753 1.00 93.44 121 PHE A C 1
ATOM 982 O O . PHE A 1 121 ? -20.701 -5.350 14.750 1.00 93.44 121 PHE A O 1
ATOM 989 N N . SER A 1 122 ? -20.907 -7.265 15.874 1.00 91.00 122 SER A N 1
ATOM 990 C CA . SER A 1 122 ? -20.328 -8.114 14.829 1.00 91.00 122 SER A CA 1
ATOM 991 C C . SER A 1 122 ? -20.935 -9.506 14.878 1.00 91.00 122 SER A C 1
ATOM 993 O O . SER A 1 122 ? -21.379 -9.941 15.938 1.00 91.00 122 SER A O 1
ATOM 995 N N . MET A 1 123 ? -20.923 -10.223 13.759 1.00 88.69 123 MET A N 1
ATOM 996 C CA . MET A 1 123 ? -21.363 -11.615 13.703 1.00 88.69 123 MET A CA 1
ATOM 997 C C . MET A 1 123 ? -20.149 -12.533 13.543 1.00 88.69 123 MET A C 1
ATOM 999 O O . MET A 1 123 ? -19.329 -12.340 12.648 1.00 88.69 123 MET A O 1
ATOM 1003 N N . LEU A 1 124 ? -20.026 -13.532 14.418 1.00 82.69 124 LEU A N 1
ATOM 1004 C CA . LEU A 1 124 ? -19.005 -14.578 14.332 1.00 82.69 124 LEU A CA 1
ATOM 1005 C C . LEU A 1 124 ? -19.679 -15.925 14.574 1.00 82.69 124 LEU A C 1
ATOM 1007 O O . LEU A 1 124 ? -20.280 -16.119 15.628 1.00 82.69 124 LEU A O 1
ATOM 1011 N N . ASN A 1 125 ? -19.556 -16.856 13.624 1.00 82.94 125 ASN A N 1
ATOM 1012 C CA . ASN A 1 125 ? -20.183 -18.182 13.697 1.00 82.94 125 ASN A CA 1
ATOM 1013 C C . ASN A 1 125 ? -21.672 -18.092 14.075 1.00 82.94 125 ASN A C 1
ATOM 1015 O O . ASN A 1 125 ? -22.089 -18.693 15.062 1.00 82.94 125 ASN A O 1
ATOM 1019 N N . GLU A 1 126 ? -22.422 -17.247 13.357 1.00 87.69 126 GLU A N 1
ATOM 1020 C CA . GLU A 1 126 ? -23.861 -16.990 13.567 1.00 87.69 126 GLU A CA 1
ATOM 1021 C C . GLU A 1 126 ? -24.233 -16.379 14.933 1.00 87.69 126 GLU A C 1
ATOM 1023 O O . GLU A 1 126 ? -25.401 -16.116 15.199 1.00 87.69 126 GLU A O 1
ATOM 1028 N N . ASN A 1 127 ? -23.249 -16.071 15.784 1.00 89.69 127 ASN A N 1
ATOM 1029 C CA . ASN A 1 127 ? -23.462 -15.429 17.074 1.00 89.69 127 ASN A CA 1
ATOM 1030 C C . ASN A 1 127 ? -23.112 -13.941 17.018 1.00 89.69 127 ASN A C 1
ATOM 1032 O O . ASN A 1 127 ? -22.044 -13.546 16.531 1.00 89.69 127 ASN A O 1
ATOM 1036 N N . THR A 1 128 ? -23.986 -13.112 17.587 1.00 91.25 128 THR A N 1
ATOM 1037 C CA . THR A 1 128 ? -23.725 -11.684 17.777 1.00 91.25 128 THR A CA 1
ATOM 1038 C C . THR A 1 128 ? -22.692 -11.490 18.879 1.00 91.25 128 THR A C 1
ATOM 1040 O O . THR A 1 128 ? -22.910 -11.843 20.036 1.00 91.25 128 THR A O 1
ATOM 1043 N N . ASN A 1 129 ? -21.565 -10.887 18.524 1.00 91.12 129 ASN A N 1
ATOM 1044 C CA . ASN A 1 129 ? -20.530 -10.458 19.446 1.00 91.12 129 ASN A CA 1
ATOM 1045 C C . ASN A 1 129 ? -20.560 -8.944 19.582 1.00 91.12 129 ASN A C 1
ATOM 1047 O O . ASN A 1 129 ? -20.505 -8.216 18.589 1.00 91.12 129 ASN A O 1
ATOM 1051 N N . ILE A 1 130 ? -20.586 -8.489 20.830 1.00 93.44 130 ILE A N 1
ATOM 1052 C CA . ILE A 1 130 ? -20.601 -7.076 21.185 1.00 93.44 130 ILE A CA 1
ATOM 1053 C C . ILE A 1 130 ? -19.269 -6.752 21.850 1.00 93.44 130 ILE A C 1
ATOM 1055 O O . ILE A 1 130 ? -18.867 -7.413 22.810 1.00 93.44 130 ILE A O 1
ATOM 1059 N N . ARG A 1 131 ? -18.576 -5.729 21.350 1.00 93.81 131 ARG A N 1
ATOM 1060 C CA . ARG A 1 131 ? -17.347 -5.214 21.960 1.00 93.81 131 ARG A CA 1
ATOM 1061 C C . ARG A 1 131 ? -17.512 -3.746 22.313 1.00 93.81 131 ARG A C 1
ATOM 1063 O O . ARG A 1 131 ? -18.005 -2.963 21.510 1.00 93.81 131 ARG A O 1
ATOM 1070 N N . LYS A 1 132 ? -17.069 -3.354 23.508 1.00 95.56 132 LYS A N 1
ATOM 1071 C CA . LYS A 1 132 ? -16.942 -1.938 23.866 1.00 95.56 132 LYS A CA 1
ATOM 1072 C C . LYS A 1 132 ? -15.689 -1.381 23.195 1.00 95.56 132 LYS A C 1
ATOM 1074 O O . LYS A 1 132 ? -14.587 -1.812 23.536 1.00 95.56 132 LYS A O 1
ATOM 1079 N N . MET A 1 133 ? -15.867 -0.451 22.265 1.00 94.56 133 MET A N 1
ATOM 1080 C CA . MET A 1 133 ? -14.758 0.177 21.555 1.00 94.56 133 MET A CA 1
ATOM 1081 C C . MET A 1 133 ? -13.997 1.120 22.493 1.00 94.56 133 MET A C 1
ATOM 1083 O O . MET A 1 133 ? -14.600 1.825 23.307 1.00 94.56 133 MET A O 1
ATOM 1087 N N . ASN A 1 134 ? -12.676 1.176 22.345 1.00 93.06 134 ASN A N 1
ATOM 1088 C CA . ASN A 1 134 ? -11.854 2.212 22.962 1.00 93.06 134 ASN A CA 1
ATOM 1089 C C . ASN A 1 134 ? -12.008 3.506 22.150 1.00 93.06 134 ASN A C 1
ATOM 1091 O O . ASN A 1 134 ? -11.205 3.788 21.265 1.00 93.06 134 ASN A O 1
ATOM 1095 N N . SER A 1 135 ? -13.087 4.245 22.421 1.00 90.38 135 SER A N 1
ATOM 1096 C CA . SER A 1 135 ? -13.524 5.430 21.668 1.00 90.38 135 SER A CA 1
ATOM 1097 C C . SER A 1 135 ? -13.060 6.766 22.260 1.00 90.38 135 SER A C 1
ATOM 1099 O O . SER A 1 135 ? -13.444 7.821 21.765 1.00 90.38 135 SER A O 1
ATOM 1101 N N . THR A 1 136 ? -12.263 6.744 23.329 1.00 90.50 136 THR A N 1
ATOM 1102 C CA . THR A 1 136 ? -11.699 7.935 23.981 1.00 90.50 136 THR A CA 1
ATOM 1103 C C . THR A 1 136 ? -10.199 8.002 23.731 1.00 90.50 136 THR A C 1
ATOM 1105 O O . THR A 1 136 ? -9.494 7.024 23.988 1.00 90.50 136 THR A O 1
ATOM 1108 N N . TYR A 1 137 ? -9.709 9.152 23.270 1.00 88.81 137 TYR A N 1
ATOM 1109 C CA . TYR A 1 137 ? -8.315 9.322 22.864 1.00 88.81 137 TYR A CA 1
ATOM 1110 C C . TYR A 1 137 ? -7.705 10.567 23.508 1.00 88.81 137 TYR A C 1
ATOM 1112 O O . TYR A 1 137 ? -8.183 11.675 23.283 1.00 88.81 137 TYR A O 1
ATOM 1120 N N . ASP A 1 138 ? -6.612 10.387 24.250 1.00 83.44 138 ASP A N 1
ATOM 1121 C CA . ASP A 1 138 ? -5.906 11.496 24.913 1.00 83.44 138 ASP A CA 1
ATOM 1122 C C . ASP A 1 138 ? -4.950 12.247 23.963 1.00 83.44 138 ASP A C 1
ATOM 1124 O O . ASP A 1 138 ? -4.519 13.365 24.238 1.00 83.44 138 ASP A O 1
ATOM 1128 N N . ASP A 1 139 ? -4.578 11.639 22.831 1.00 88.50 139 ASP A N 1
ATOM 1129 C CA . ASP A 1 139 ? -3.640 12.237 21.877 1.00 88.50 139 ASP A CA 1
ATOM 1130 C C . ASP A 1 139 ? -4.371 13.163 20.901 1.00 88.50 139 ASP A C 1
ATOM 1132 O O . ASP A 1 139 ? -4.939 12.725 19.898 1.00 88.50 139 ASP A O 1
ATOM 1136 N N . HIS A 1 140 ? -4.302 14.469 21.163 1.00 86.12 140 HIS A N 1
ATOM 1137 C CA . HIS A 1 140 ? -4.890 15.496 20.299 1.00 86.12 140 HIS A CA 1
ATOM 1138 C C . HIS A 1 140 ? -4.414 15.417 18.841 1.00 86.12 140 HIS A C 1
ATOM 1140 O O . HIS A 1 140 ? -5.161 15.780 17.934 1.00 86.12 140 HIS A O 1
ATOM 1146 N N . ARG A 1 141 ? -3.198 14.910 18.578 1.00 88.81 141 ARG A N 1
ATOM 1147 C CA . ARG A 1 141 ? -2.716 14.738 17.197 1.00 88.81 141 ARG A CA 1
ATOM 1148 C C . ARG A 1 141 ? -3.543 13.699 16.459 1.00 88.81 141 ARG A C 1
ATOM 1150 O O . ARG A 1 141 ? -3.810 13.881 15.279 1.00 88.81 141 ARG A O 1
ATOM 1157 N N . PHE A 1 142 ? -3.959 12.637 17.148 1.00 89.50 142 PHE A N 1
ATOM 1158 C CA . PHE A 1 142 ? -4.849 11.643 16.566 1.00 89.50 142 PHE A CA 1
ATOM 1159 C C . PHE A 1 142 ? -6.237 12.226 16.309 1.00 89.50 142 PHE A C 1
ATOM 1161 O O . PHE A 1 142 ? -6.733 12.081 15.202 1.00 89.50 142 PHE A O 1
ATOM 1168 N N . LEU A 1 143 ? -6.827 12.954 17.263 1.00 88.38 143 LEU A N 1
ATOM 1169 C CA . LEU A 1 143 ? -8.144 13.587 17.076 1.00 88.38 143 LEU A CA 1
ATOM 1170 C C . LEU A 1 143 ? -8.179 14.585 15.904 1.00 88.38 143 LEU A C 1
ATOM 1172 O O . LEU A 1 143 ? -9.207 14.729 15.242 1.00 88.38 143 LEU A O 1
ATOM 1176 N N . ASN A 1 144 ? -7.049 15.238 15.617 1.00 87.81 144 ASN A N 1
ATOM 1177 C CA . ASN A 1 144 ? -6.895 16.118 14.455 1.00 87.81 144 ASN A CA 1
ATOM 1178 C C . ASN A 1 144 ? -6.769 15.356 13.125 1.00 87.81 144 ASN A C 1
ATOM 1180 O O . ASN A 1 144 ? -7.083 15.917 12.081 1.00 87.81 144 ASN A O 1
ATOM 1184 N N . ILE A 1 145 ? -6.291 14.109 13.160 1.00 88.31 145 ILE A N 1
ATOM 1185 C CA . ILE A 1 145 ? -6.196 13.213 11.996 1.00 88.31 145 ILE A CA 1
ATOM 1186 C C . ILE A 1 145 ? -7.486 12.401 11.824 1.00 88.31 145 ILE A C 1
ATOM 1188 O O . ILE A 1 145 ? -7.767 11.947 10.727 1.00 88.31 145 ILE A O 1
ATOM 1192 N N . PHE A 1 146 ? -8.259 12.196 12.891 1.00 91.12 146 PHE A N 1
ATOM 1193 C CA . PHE A 1 146 ? -9.452 11.363 12.877 1.00 91.12 146 PHE A CA 1
ATOM 1194 C C . PHE A 1 146 ? -10.588 12.027 12.084 1.00 91.12 146 PHE A C 1
ATOM 1196 O O . PHE A 1 146 ? -11.278 12.934 12.574 1.00 91.12 146 PHE A O 1
ATOM 1203 N N . ASN A 1 147 ? -10.757 11.564 10.843 1.00 90.44 147 ASN A N 1
ATOM 1204 C CA . ASN A 1 147 ? -11.662 12.107 9.837 1.00 90.44 147 ASN A CA 1
ATOM 1205 C C . ASN A 1 147 ? -12.564 10.988 9.282 1.00 90.44 147 ASN A C 1
ATOM 1207 O O . ASN A 1 147 ? -12.647 9.894 9.838 1.00 90.44 147 ASN A O 1
ATOM 1211 N N . ASP A 1 148 ? -13.249 11.255 8.166 1.00 90.00 148 ASP A N 1
ATOM 1212 C CA . ASP A 1 148 ? -14.166 10.292 7.537 1.00 90.00 148 ASP A CA 1
ATOM 1213 C C . ASP A 1 148 ? -13.460 9.014 7.073 1.00 90.00 148 ASP A C 1
ATOM 1215 O O . ASP A 1 148 ? -14.018 7.924 7.181 1.00 90.00 148 ASP A O 1
ATOM 1219 N N . ASN A 1 149 ? -12.218 9.130 6.593 1.00 90.88 149 ASN A N 1
ATOM 1220 C CA . ASN A 1 149 ? -11.446 7.982 6.122 1.00 90.88 149 ASN A CA 1
ATOM 1221 C C . ASN A 1 149 ? -11.106 7.027 7.267 1.00 90.88 149 ASN A C 1
ATOM 1223 O O . ASN A 1 149 ? -11.249 5.818 7.119 1.00 90.88 149 ASN A O 1
ATOM 1227 N N . GLU A 1 150 ? -10.687 7.563 8.410 1.00 92.94 150 GLU A N 1
ATOM 1228 C CA . GLU A 1 150 ? -10.363 6.799 9.607 1.00 92.94 150 GLU A CA 1
ATOM 1229 C C . GLU A 1 150 ? -11.629 6.230 10.250 1.00 92.94 150 GLU A C 1
ATOM 1231 O O . GLU A 1 150 ? -11.641 5.075 10.670 1.00 92.94 150 GLU A O 1
ATOM 1236 N N . ALA A 1 151 ? -12.706 7.019 10.300 1.00 93.56 151 ALA A N 1
ATOM 1237 C CA . ALA A 1 151 ? -13.980 6.583 10.853 1.00 93.56 151 ALA A CA 1
ATOM 1238 C C . ALA A 1 151 ? -14.602 5.440 10.037 1.00 93.56 151 ALA A C 1
ATOM 1240 O O . ALA A 1 151 ? -15.180 4.523 10.620 1.00 93.56 151 ALA A O 1
ATOM 1241 N N . ARG A 1 152 ? -14.434 5.446 8.704 1.00 94.31 152 ARG A N 1
ATOM 1242 C CA . ARG A 1 152 ? -14.918 4.374 7.818 1.00 94.31 152 ARG A CA 1
ATOM 1243 C C . ARG A 1 152 ? -14.349 3.010 8.199 1.00 94.31 152 ARG A C 1
ATOM 1245 O O . ARG A 1 152 ? -15.054 2.014 8.090 1.00 94.31 152 ARG A O 1
ATOM 1252 N N . LEU A 1 153 ? -13.114 2.969 8.699 1.00 94.69 153 LEU A N 1
ATOM 1253 C CA . LEU A 1 153 ? -12.430 1.720 9.043 1.00 94.69 153 LEU A CA 1
ATOM 1254 C C . LEU A 1 153 ? -13.114 0.947 10.175 1.00 94.69 153 LEU A C 1
ATOM 1256 O O . LEU A 1 153 ? -12.948 -0.264 10.277 1.00 94.69 153 LEU A O 1
ATOM 1260 N N . PHE A 1 154 ? -13.924 1.612 11.001 1.00 93.94 154 PHE A N 1
ATOM 1261 C CA . PHE A 1 154 ? -14.724 0.958 12.041 1.00 93.94 154 PHE A CA 1
ATOM 1262 C C . PHE A 1 154 ? -15.950 0.207 11.507 1.00 93.94 154 PHE A C 1
ATOM 1264 O O . PHE A 1 154 ? -16.639 -0.446 12.286 1.00 93.94 154 PHE A O 1
ATOM 1271 N N . PHE A 1 155 ? -16.195 0.274 10.198 1.00 93.06 155 PHE A N 1
ATOM 1272 C CA . PHE A 1 155 ? -17.275 -0.425 9.502 1.00 93.06 155 PHE A CA 1
ATOM 1273 C C . PHE A 1 155 ? -16.750 -1.398 8.432 1.00 93.06 155 PHE A C 1
ATOM 1275 O O . PHE A 1 155 ? -17.537 -2.016 7.719 1.00 93.06 155 PHE A O 1
ATOM 1282 N N . SER A 1 156 ? -15.428 -1.540 8.302 1.00 93.31 156 SER A N 1
ATOM 1283 C CA . SER A 1 156 ? -14.793 -2.391 7.295 1.00 93.31 156 SER A CA 1
ATOM 1284 C C . SER A 1 156 ? -14.988 -3.884 7.566 1.00 93.31 156 SER A C 1
ATOM 1286 O O . SER A 1 156 ? -14.937 -4.333 8.711 1.00 93.31 156 SER A O 1
ATOM 1288 N N . GLU A 1 157 ? -15.101 -4.684 6.499 1.00 92.31 157 GLU A N 1
ATOM 1289 C CA . GLU A 1 157 ? -15.054 -6.151 6.613 1.00 92.31 157 GLU A CA 1
ATOM 1290 C C . GLU A 1 157 ? -13.643 -6.654 6.942 1.00 92.31 157 GLU A C 1
ATOM 1292 O O . GLU A 1 157 ? -13.479 -7.613 7.695 1.00 92.31 157 GLU A O 1
ATOM 1297 N N . PHE A 1 158 ? -12.627 -6.012 6.362 1.00 94.75 158 PHE A N 1
ATOM 1298 C CA . PHE A 1 158 ? -11.216 -6.298 6.580 1.00 94.75 158 PHE A CA 1
ATOM 1299 C C . PHE A 1 158 ? -10.384 -5.050 6.286 1.00 94.75 158 PHE A C 1
ATOM 1301 O O . PHE A 1 158 ? -10.627 -4.369 5.289 1.00 94.75 158 PHE A O 1
ATOM 1308 N N . ILE A 1 159 ? -9.370 -4.779 7.110 1.00 96.38 159 ILE A N 1
ATOM 1309 C CA . ILE A 1 159 ? -8.484 -3.622 6.923 1.00 96.38 159 ILE A CA 1
ATOM 1310 C C . ILE A 1 159 ? -7.080 -4.080 6.539 1.00 96.38 159 ILE A C 1
ATOM 1312 O O . ILE A 1 159 ? -6.441 -4.860 7.249 1.00 96.38 159 ILE A O 1
ATOM 1316 N N . PHE A 1 160 ? -6.555 -3.539 5.445 1.00 97.19 160 PHE A N 1
ATOM 1317 C CA . PHE A 1 160 ? -5.162 -3.713 5.068 1.00 97.19 160 PHE A CA 1
ATOM 1318 C C . PHE A 1 160 ? -4.387 -2.408 5.232 1.00 97.19 160 PHE A C 1
ATOM 1320 O O . PHE A 1 160 ? -4.473 -1.496 4.409 1.00 97.19 160 PHE A O 1
ATOM 1327 N N . PHE A 1 161 ? -3.623 -2.325 6.319 1.00 96.81 161 PHE A N 1
ATOM 1328 C CA . PHE A 1 161 ? -2.761 -1.187 6.597 1.00 96.81 161 PHE A CA 1
ATOM 1329 C C . PHE A 1 161 ? -1.470 -1.300 5.799 1.00 96.81 161 PHE A C 1
ATOM 1331 O O . PHE A 1 161 ? -0.778 -2.319 5.863 1.00 96.81 161 PHE A O 1
ATOM 1338 N N . VAL A 1 162 ? -1.126 -0.230 5.096 1.00 95.75 162 VAL A N 1
ATOM 1339 C CA . VAL A 1 162 ? 0.094 -0.141 4.295 1.00 95.75 162 VAL A CA 1
ATOM 1340 C C . VAL A 1 162 ? 0.917 1.081 4.691 1.00 95.75 162 VAL A C 1
ATOM 1342 O O . VAL A 1 162 ? 0.404 2.031 5.289 1.00 95.75 162 VAL A O 1
ATOM 1345 N N . GLU A 1 163 ? 2.213 1.043 4.393 1.00 89.69 163 GLU A N 1
ATOM 1346 C CA . GLU A 1 163 ? 3.162 2.072 4.819 1.00 89.69 163 GLU A CA 1
ATOM 1347 C C . GLU A 1 163 ? 2.964 3.410 4.095 1.00 89.69 163 GLU A C 1
ATOM 1349 O O . GLU A 1 163 ? 3.078 4.466 4.721 1.00 89.69 163 GLU A O 1
ATOM 1354 N N . GLY A 1 164 ? 2.656 3.385 2.797 1.00 90.44 164 GLY A N 1
ATOM 1355 C CA . GLY A 1 164 ? 2.571 4.599 2.004 1.00 90.44 164 GLY A CA 1
ATOM 1356 C C . GLY A 1 164 ? 1.631 4.527 0.807 1.00 90.44 164 GLY A C 1
ATOM 1357 O O . GLY A 1 164 ? 0.842 3.604 0.607 1.00 90.44 164 GLY A O 1
ATOM 1358 N N . VAL A 1 165 ? 1.718 5.593 0.015 1.00 90.44 165 VAL A N 1
ATOM 1359 C CA . VAL A 1 165 ? 0.888 5.822 -1.173 1.00 90.44 165 VAL A CA 1
ATOM 1360 C C . VAL A 1 165 ? 1.182 4.828 -2.296 1.00 90.44 165 VAL A C 1
ATOM 1362 O O . VAL A 1 165 ? 0.267 4.471 -3.027 1.00 90.44 165 VAL A O 1
ATOM 1365 N N . THR A 1 166 ? 2.422 4.343 -2.408 1.00 92.88 166 THR A N 1
ATOM 1366 C CA . THR A 1 166 ? 2.842 3.379 -3.436 1.00 92.88 166 THR A CA 1
ATOM 1367 C C . THR A 1 166 ? 2.118 2.040 -3.269 1.00 92.88 166 THR A C 1
ATOM 1369 O O . THR A 1 166 ? 1.599 1.473 -4.229 1.00 92.88 166 THR A O 1
ATOM 1372 N N . GLU A 1 167 ? 2.040 1.533 -2.038 1.00 95.56 167 GLU A N 1
ATOM 1373 C CA . GLU A 1 167 ? 1.308 0.312 -1.712 1.00 95.56 167 GLU A CA 1
ATOM 1374 C C . GLU A 1 167 ? -0.196 0.520 -1.897 1.00 95.56 167 GLU A C 1
ATOM 1376 O O . GLU A 1 167 ? -0.872 -0.334 -2.471 1.00 95.56 167 GLU A O 1
ATOM 1381 N N . GLN A 1 168 ? -0.723 1.664 -1.449 1.00 95.38 168 GLN A N 1
ATOM 1382 C CA . GLN A 1 168 ? -2.135 1.987 -1.633 1.00 95.38 168 GLN A CA 1
ATOM 1383 C C . GLN A 1 168 ? -2.508 2.020 -3.120 1.00 95.38 168 GLN A C 1
ATOM 1385 O O . GLN A 1 168 ? -3.538 1.458 -3.494 1.00 95.38 168 GLN A O 1
ATOM 1390 N N . GLU A 1 169 ? -1.661 2.606 -3.969 1.00 95.69 169 GLU A N 1
ATOM 1391 C CA . GLU A 1 169 ? -1.815 2.609 -5.425 1.00 95.69 169 GLU A CA 1
ATOM 1392 C C . GLU A 1 169 ? -1.823 1.182 -5.994 1.00 95.69 169 GLU A C 1
ATOM 1394 O O . GLU A 1 169 ? -2.720 0.829 -6.764 1.00 95.69 169 GLU A O 1
ATOM 1399 N N . LEU A 1 170 ? -0.865 0.341 -5.585 1.00 97.00 170 LEU A N 1
ATOM 1400 C CA . LEU A 1 170 ? -0.753 -1.042 -6.050 1.00 97.00 170 LEU A CA 1
ATOM 1401 C C . LEU A 1 170 ? -2.004 -1.860 -5.730 1.00 97.00 170 LEU A C 1
ATOM 1403 O O . LEU A 1 170 ? -2.585 -2.483 -6.617 1.00 97.00 170 LEU A O 1
ATOM 1407 N N . PHE A 1 171 ? -2.403 -1.890 -4.459 1.00 97.19 171 PHE A N 1
ATOM 1408 C CA . PHE A 1 171 ? -3.483 -2.766 -4.012 1.00 97.19 171 PHE A CA 1
ATOM 1409 C C . PHE A 1 171 ? -4.868 -2.221 -4.384 1.00 97.19 171 PHE A C 1
ATOM 1411 O O . PHE A 1 171 ? -5.808 -3.003 -4.493 1.00 97.19 171 PHE A O 1
ATOM 1418 N N . SER A 1 172 ? -4.991 -0.915 -4.649 1.00 95.44 172 SER A N 1
ATOM 1419 C CA . SER A 1 172 ? -6.225 -0.305 -5.174 1.00 95.44 172 SER A CA 1
ATOM 1420 C C . SER A 1 172 ? -6.311 -0.354 -6.707 1.00 95.44 172 SER A C 1
ATOM 1422 O O . SER A 1 172 ? -7.280 0.136 -7.293 1.00 95.44 172 SER A O 1
ATOM 1424 N N . ASN A 1 173 ? -5.307 -0.921 -7.386 1.00 97.31 173 ASN A N 1
ATOM 1425 C CA . ASN A 1 173 ? -5.264 -0.992 -8.840 1.00 97.31 173 ASN A CA 1
ATOM 1426 C C . ASN A 1 173 ? -6.458 -1.785 -9.402 1.00 97.31 173 ASN A C 1
ATOM 1428 O O . ASN A 1 173 ? -6.650 -2.963 -9.105 1.00 97.31 173 ASN A O 1
ATOM 1432 N N . LYS A 1 174 ? -7.232 -1.155 -10.294 1.00 96.44 174 LYS A N 1
ATOM 1433 C CA . LYS A 1 174 ? -8.464 -1.736 -10.849 1.00 96.44 174 LYS A CA 1
ATOM 1434 C C . LYS A 1 174 ? -8.244 -3.064 -11.583 1.00 96.44 174 LYS A C 1
ATOM 1436 O O . LYS A 1 174 ? -9.06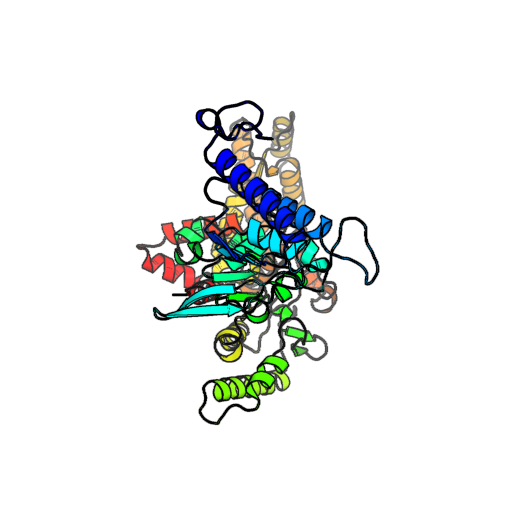8 -3.966 -11.444 1.00 96.44 174 LYS A O 1
ATOM 1441 N N . LEU A 1 175 ? -7.174 -3.197 -12.373 1.00 97.00 175 LEU A N 1
ATOM 1442 C CA . LEU A 1 175 ? -6.900 -4.443 -13.100 1.00 97.00 175 LEU A CA 1
ATOM 1443 C C . LEU A 1 175 ? -6.473 -5.555 -12.144 1.00 97.00 175 LEU A C 1
ATOM 1445 O O . LEU A 1 175 ? -6.940 -6.685 -12.287 1.00 97.00 175 LEU A O 1
ATOM 1449 N N . LEU A 1 176 ? -5.666 -5.229 -11.134 1.00 97.25 176 LEU A N 1
ATOM 1450 C CA . LEU A 1 176 ? -5.283 -6.174 -10.092 1.00 97.25 176 LEU A CA 1
ATOM 1451 C C . LEU A 1 176 ? -6.515 -6.664 -9.321 1.00 97.25 176 LEU A C 1
ATOM 1453 O O . LEU A 1 176 ? -6.734 -7.868 -9.235 1.00 97.25 176 LEU A O 1
ATOM 1457 N N . THR A 1 177 ? -7.380 -5.759 -8.862 1.00 96.19 177 THR A N 1
ATOM 1458 C CA . THR A 1 177 ? -8.640 -6.093 -8.172 1.00 96.19 177 THR A CA 1
ATOM 1459 C C . THR A 1 177 ? -9.589 -6.916 -9.046 1.00 96.19 177 THR A C 1
ATOM 1461 O O . THR A 1 177 ? -10.293 -7.796 -8.553 1.00 96.19 177 THR A O 1
ATOM 1464 N N . ASN A 1 178 ? -9.588 -6.699 -10.363 1.00 95.25 178 ASN A N 1
ATOM 1465 C CA . ASN A 1 178 ? -10.366 -7.523 -11.286 1.00 95.25 178 ASN A CA 1
ATOM 1466 C C . ASN A 1 178 ? -9.823 -8.956 -11.417 1.00 95.25 178 ASN A C 1
ATOM 1468 O O . ASN A 1 178 ? -10.603 -9.886 -11.621 1.00 95.25 178 ASN A O 1
ATOM 1472 N N . LYS A 1 179 ? -8.510 -9.163 -11.291 1.00 95.56 179 LYS A N 1
ATOM 1473 C CA . LYS A 1 179 ? -7.912 -10.509 -11.277 1.00 95.56 179 LYS A CA 1
ATOM 1474 C C . LYS A 1 179 ? -7.992 -11.167 -9.898 1.00 95.56 179 LYS A C 1
ATOM 1476 O O . LYS A 1 179 ? -8.117 -12.382 -9.804 1.00 95.56 179 LYS A O 1
ATOM 1481 N N . PHE A 1 180 ? -7.977 -10.374 -8.832 1.00 95.62 180 PHE A N 1
ATOM 1482 C CA . PHE A 1 180 ? -8.008 -10.820 -7.441 1.00 95.62 180 PHE A CA 1
ATOM 1483 C C . PHE A 1 180 ? -9.225 -10.222 -6.727 1.00 95.62 180 PHE A C 1
ATOM 1485 O O . PHE A 1 180 ? -9.120 -9.259 -5.972 1.00 95.62 180 PHE A O 1
ATOM 1492 N N . GLN A 1 181 ? -10.398 -10.805 -6.987 1.00 93.44 181 GLN A N 1
ATOM 1493 C CA . GLN A 1 181 ? -11.702 -10.261 -6.575 1.00 93.44 181 GLN A CA 1
ATOM 1494 C C . GLN A 1 181 ? -11.854 -10.065 -5.063 1.00 93.44 181 GLN A C 1
ATOM 1496 O O . GLN A 1 181 ? -12.594 -9.180 -4.642 1.00 93.44 181 GLN A O 1
ATOM 1501 N N . HIS A 1 182 ? -11.136 -10.841 -4.245 1.00 93.75 182 HIS A N 1
ATOM 1502 C CA . HIS A 1 182 ? -11.155 -10.700 -2.787 1.00 93.75 182 HIS A CA 1
ATOM 1503 C C . HIS A 1 182 ? -10.647 -9.332 -2.310 1.00 93.75 182 HIS A C 1
ATOM 1505 O O . HIS A 1 182 ? -11.042 -8.893 -1.237 1.00 93.75 182 HIS A O 1
ATOM 1511 N N . LEU A 1 183 ? -9.848 -8.620 -3.117 1.00 95.19 183 LEU A N 1
ATOM 1512 C CA . LEU A 1 183 ? -9.410 -7.255 -2.810 1.00 95.19 183 LEU A CA 1
ATOM 1513 C C . LEU A 1 183 ? -10.567 -6.242 -2.767 1.00 95.19 183 LEU A C 1
ATOM 1515 O O . LEU A 1 183 ? -10.426 -5.205 -2.131 1.00 95.19 183 LEU A O 1
ATOM 1519 N N . LYS A 1 184 ? -11.714 -6.523 -3.405 1.00 93.44 184 LYS A N 1
ATOM 1520 C CA . LYS A 1 184 ? -12.873 -5.608 -3.417 1.00 93.44 184 LYS A CA 1
ATOM 1521 C C . LYS A 1 184 ? -13.471 -5.360 -2.034 1.00 93.44 184 LYS A C 1
ATOM 1523 O O . LYS A 1 184 ? -14.072 -4.314 -1.824 1.00 93.44 184 LYS A O 1
ATOM 1528 N N . ASN A 1 185 ? -13.301 -6.315 -1.123 1.00 92.19 185 ASN A N 1
ATOM 1529 C CA . ASN A 1 185 ? -13.873 -6.272 0.221 1.00 92.19 185 ASN A CA 1
ATOM 1530 C C . ASN A 1 185 ? -12.838 -5.854 1.277 1.00 92.19 185 ASN A C 1
ATOM 1532 O O . ASN A 1 185 ? -13.063 -6.020 2.474 1.00 92.19 185 ASN A O 1
ATOM 1536 N N . ILE A 1 186 ? -11.676 -5.365 0.839 1.00 95.56 186 ILE A N 1
ATOM 1537 C CA . ILE A 1 186 ? -10.573 -4.974 1.709 1.00 95.56 186 ILE A CA 1
ATOM 1538 C C . ILE A 1 186 ? -10.417 -3.461 1.647 1.00 95.56 186 ILE A C 1
ATOM 1540 O O . ILE A 1 186 ? -10.127 -2.896 0.592 1.00 95.56 186 ILE A O 1
ATOM 1544 N N . ASP A 1 187 ? -10.545 -2.806 2.796 1.00 95.69 187 ASP A N 1
ATOM 1545 C CA . ASP A 1 187 ? -10.211 -1.395 2.930 1.00 95.69 187 ASP A CA 1
ATOM 1546 C C . ASP A 1 187 ? -8.694 -1.235 3.048 1.00 95.69 187 ASP A C 1
ATOM 1548 O O . ASP A 1 187 ? -8.082 -1.582 4.061 1.00 95.69 187 ASP A O 1
ATOM 1552 N N . ILE A 1 188 ? -8.077 -0.711 1.990 1.00 96.31 188 ILE A N 1
ATOM 1553 C CA . ILE A 1 188 ? -6.639 -0.436 1.941 1.00 96.31 188 ILE A CA 1
ATOM 1554 C C . ILE A 1 188 ? -6.392 0.968 2.482 1.00 96.31 188 ILE A C 1
ATOM 1556 O O . ILE A 1 188 ? -6.923 1.949 1.954 1.00 96.31 188 ILE A O 1
ATOM 1560 N N . TYR A 1 189 ? -5.560 1.068 3.516 1.00 95.38 189 TYR A N 1
ATOM 1561 C CA . TYR A 1 189 ? -5.340 2.320 4.228 1.00 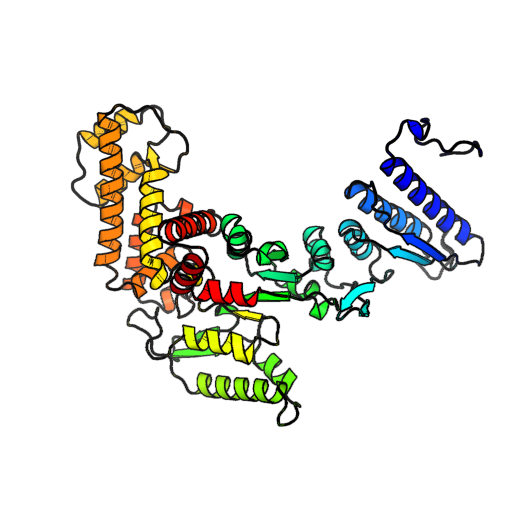95.38 189 TYR A CA 1
ATOM 1562 C C . TYR A 1 189 ? -3.850 2.602 4.448 1.00 95.38 189 TYR A C 1
ATOM 1564 O O . TYR A 1 189 ? -3.176 1.906 5.212 1.00 95.38 189 TYR A O 1
ATOM 1572 N N . ALA A 1 190 ? -3.338 3.640 3.780 1.00 93.81 190 ALA A N 1
ATOM 1573 C CA . ALA A 1 190 ? -1.997 4.160 4.026 1.00 93.81 190 ALA A CA 1
ATOM 1574 C C . ALA A 1 190 ? -1.998 4.974 5.321 1.00 93.81 190 ALA A C 1
ATOM 1576 O O . ALA A 1 190 ? -2.749 5.939 5.453 1.00 93.81 190 ALA A O 1
ATOM 1577 N N . THR A 1 191 ? -1.165 4.587 6.286 1.00 86.06 191 THR A N 1
ATOM 1578 C CA . THR A 1 191 ? -1.258 5.133 7.644 1.00 86.06 191 THR A CA 1
ATOM 1579 C C . THR A 1 191 ? 0.066 5.645 8.183 1.00 86.06 191 THR A C 1
ATOM 1581 O O . THR A 1 191 ? 1.123 5.044 8.012 1.00 86.06 191 THR A O 1
ATOM 1584 N N . SER A 1 192 ? -0.017 6.735 8.946 1.00 85.31 192 SER A N 1
ATOM 1585 C CA . SER A 1 192 ? 1.056 7.143 9.851 1.00 85.31 192 SER A CA 1
ATOM 1586 C C . SER A 1 192 ? 1.071 6.277 11.114 1.00 85.31 192 SER A C 1
ATOM 1588 O O . SER A 1 192 ? 0.091 5.601 11.440 1.00 85.31 192 SER A O 1
ATOM 1590 N N . ASP A 1 193 ? 2.160 6.351 11.878 1.00 83.25 193 ASP A N 1
ATOM 1591 C CA . ASP A 1 193 ? 2.292 5.618 13.145 1.00 83.25 193 ASP A CA 1
ATOM 1592 C C . ASP A 1 193 ? 1.271 6.052 14.193 1.00 83.25 193 ASP A C 1
ATOM 1594 O O . ASP A 1 193 ? 0.766 5.227 14.954 1.00 83.25 193 ASP A O 1
ATOM 1598 N N . VAL A 1 194 ? 0.952 7.349 14.219 1.00 84.44 194 VAL A N 1
ATOM 1599 C CA . VAL A 1 194 ? -0.029 7.910 15.151 1.00 84.44 194 VAL A CA 1
ATOM 1600 C C . VAL A 1 194 ? -1.412 7.348 14.840 1.00 84.44 194 VAL A C 1
ATOM 1602 O O . VAL A 1 194 ? -2.073 6.841 15.740 1.00 84.44 194 VAL A O 1
ATOM 1605 N N . ALA A 1 195 ? -1.823 7.377 13.570 1.00 87.56 195 ALA A N 1
ATOM 1606 C CA . ALA A 1 195 ? -3.118 6.851 13.151 1.00 87.56 195 ALA A CA 1
ATOM 1607 C C . ALA A 1 195 ? -3.214 5.331 13.375 1.00 87.56 195 ALA A C 1
ATOM 1609 O O . ALA A 1 195 ? -4.168 4.859 13.994 1.00 87.56 195 ALA A O 1
ATOM 1610 N N . LEU A 1 196 ? -2.186 4.568 12.985 1.00 89.69 196 LEU A N 1
ATOM 1611 C CA . LEU A 1 196 ? -2.179 3.110 13.121 1.00 89.69 196 LEU A CA 1
ATOM 1612 C C . LEU A 1 196 ? -2.310 2.668 14.581 1.00 89.69 196 LEU A C 1
ATOM 1614 O O . LEU A 1 196 ? -3.003 1.692 14.863 1.00 89.69 196 LEU A O 1
ATOM 1618 N N . LYS A 1 197 ? -1.668 3.375 15.520 1.00 88.94 197 LYS A N 1
ATOM 1619 C CA . LYS A 1 197 ? -1.731 3.050 16.953 1.00 88.94 197 LYS A CA 1
ATOM 1620 C C . LYS A 1 197 ? -3.170 3.005 17.475 1.00 88.94 197 LYS A C 1
ATOM 1622 O O . LYS A 1 197 ? -3.482 2.099 18.241 1.00 88.94 197 LYS A O 1
ATOM 1627 N N . TYR A 1 198 ? -4.007 3.965 17.084 1.00 88.75 198 TYR A N 1
ATOM 1628 C CA . TYR A 1 198 ? -5.356 4.128 17.633 1.00 88.75 198 TYR A CA 1
ATOM 1629 C C . TYR A 1 198 ? -6.440 3.442 16.798 1.00 88.75 198 TYR A C 1
ATOM 1631 O O . TYR A 1 198 ? -7.422 2.958 17.356 1.00 88.75 198 TYR A O 1
ATOM 1639 N N . ILE A 1 199 ? -6.251 3.364 15.478 1.00 90.62 199 ILE A N 1
ATOM 1640 C CA . ILE A 1 199 ? -7.225 2.765 14.555 1.00 90.62 199 ILE A CA 1
ATOM 1641 C C . ILE A 1 199 ? -7.122 1.241 14.544 1.00 90.62 199 ILE A C 1
ATOM 1643 O O . ILE A 1 199 ? -8.127 0.574 14.296 1.00 90.62 199 ILE A O 1
ATOM 1647 N N . ASN A 1 200 ? -5.939 0.666 14.817 1.00 90.88 200 ASN A N 1
ATOM 1648 C CA . ASN A 1 200 ? -5.785 -0.784 14.720 1.00 90.88 200 ASN A CA 1
ATOM 1649 C C . ASN A 1 200 ? -6.845 -1.511 15.586 1.00 90.88 200 ASN A C 1
ATOM 1651 O O . ASN A 1 200 ? -7.015 -1.162 16.759 1.00 90.88 200 ASN A O 1
ATOM 1655 N N . PRO A 1 201 ? -7.545 -2.522 15.033 1.00 92.12 201 PRO A N 1
ATOM 1656 C CA . PRO A 1 201 ? -8.613 -3.243 15.732 1.00 92.12 201 PRO A CA 1
ATOM 1657 C C . PRO A 1 201 ? -8.227 -3.825 17.097 1.00 92.12 201 PRO A C 1
ATOM 1659 O O . PRO A 1 201 ? -9.066 -3.929 17.991 1.00 92.12 201 PRO A O 1
ATOM 1662 N N . SER A 1 202 ? -6.950 -4.176 17.290 1.00 90.38 202 SER A N 1
ATOM 1663 C CA . SER A 1 202 ? -6.448 -4.684 18.574 1.00 90.38 202 SER A CA 1
ATOM 1664 C C . SER A 1 202 ? -6.460 -3.624 19.678 1.00 90.38 202 SER A C 1
ATOM 1666 O O . SER A 1 202 ? -6.783 -3.939 20.819 1.00 90.38 202 SER A O 1
ATOM 1668 N N . TYR A 1 203 ? -6.1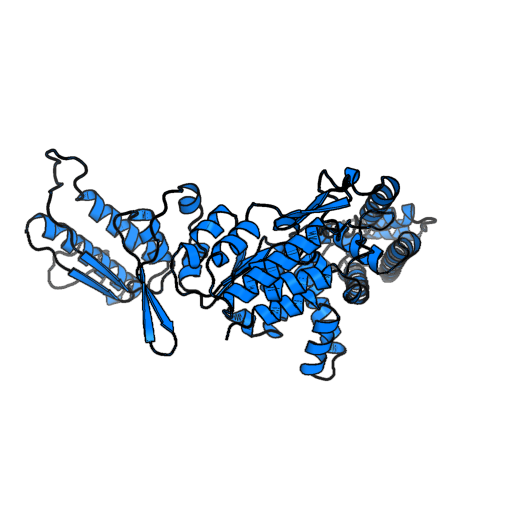18 -2.375 19.357 1.00 90.19 203 TYR A N 1
ATOM 1669 C CA . TYR A 1 203 ? -6.148 -1.250 20.286 1.00 90.19 203 TYR A CA 1
ATOM 1670 C C . TYR A 1 203 ? -7.562 -0.706 20.435 1.00 90.19 203 TYR A C 1
ATOM 1672 O O . TYR A 1 203 ? -7.994 -0.458 21.555 1.00 90.19 203 TYR A O 1
ATOM 1680 N N . SER A 1 204 ? -8.297 -0.531 19.336 1.00 90.31 204 SER A N 1
ATOM 1681 C CA . SER A 1 204 ? -9.664 -0.005 19.379 1.00 90.31 204 SER A CA 1
ATOM 1682 C C . SER A 1 204 ? -10.680 -1.000 19.945 1.00 90.31 204 SER A C 1
ATOM 1684 O O . SER A 1 204 ? -11.796 -0.608 20.275 1.00 90.31 204 SER A O 1
ATOM 1686 N N . ASN A 1 205 ? -10.283 -2.262 20.136 1.00 93.25 205 ASN A N 1
ATOM 1687 C CA . ASN A 1 205 ? -11.119 -3.352 20.632 1.00 93.25 205 ASN A CA 1
ATOM 1688 C C . ASN A 1 205 ? -12.326 -3.642 19.721 1.00 93.25 205 ASN A C 1
ATOM 1690 O O . ASN A 1 205 ? -13.438 -3.887 20.192 1.00 93.25 205 ASN A O 1
ATOM 1694 N N . THR A 1 206 ? -12.116 -3.646 18.404 1.00 92.19 206 THR A N 1
ATOM 1695 C CA . THR A 1 206 ? -13.133 -4.071 17.430 1.00 92.19 206 THR A CA 1
ATOM 1696 C C . THR A 1 206 ? -12.907 -5.514 16.987 1.00 92.19 206 THR A C 1
ATOM 1698 O O . THR A 1 206 ? -11.868 -6.119 17.258 1.00 92.19 206 THR A O 1
ATOM 1701 N N . ALA A 1 207 ? -13.922 -6.126 16.376 1.00 91.25 207 ALA A N 1
ATOM 1702 C CA . ALA A 1 207 ? -13.838 -7.499 15.867 1.00 91.25 207 ALA A CA 1
ATOM 1703 C C . ALA A 1 207 ? -13.266 -7.571 14.438 1.00 91.25 207 ALA A C 1
ATOM 1705 O O . ALA A 1 207 ? -13.209 -8.653 13.859 1.00 91.25 207 ALA A O 1
ATOM 1706 N N . ILE A 1 208 ? -12.860 -6.428 13.881 1.00 92.69 208 ILE A N 1
ATOM 1707 C CA . ILE A 1 208 ? -12.486 -6.297 12.478 1.00 92.69 208 ILE A CA 1
ATOM 1708 C C . ILE A 1 208 ? -11.124 -6.970 12.247 1.00 92.69 208 ILE A C 1
ATOM 1710 O O . ILE A 1 208 ? -10.141 -6.639 12.920 1.00 92.69 208 ILE A O 1
ATOM 1714 N N . PRO A 1 209 ? -11.034 -7.932 11.320 1.00 92.94 209 PRO A N 1
ATOM 1715 C CA . PRO A 1 209 ? -9.776 -8.551 10.936 1.00 92.94 209 PRO A CA 1
ATOM 1716 C C . PRO A 1 209 ? -8.903 -7.549 10.174 1.00 92.94 209 PRO A C 1
ATOM 1718 O O . PRO A 1 209 ? -9.391 -6.711 9.415 1.00 92.94 209 PRO A O 1
ATOM 1721 N N . TYR A 1 210 ? -7.590 -7.629 10.376 1.00 95.12 210 TYR A N 1
ATOM 1722 C CA . TYR A 1 210 ? -6.666 -6.718 9.717 1.00 95.12 210 TYR A CA 1
ATOM 1723 C C . TYR A 1 210 ? -5.282 -7.322 9.526 1.00 95.12 210 TYR A C 1
ATOM 1725 O O . TYR A 1 210 ? -4.896 -8.257 10.231 1.00 95.12 210 TYR A O 1
ATOM 1733 N N . ILE A 1 211 ? -4.518 -6.742 8.601 1.00 95.50 211 ILE A N 1
ATOM 1734 C CA . ILE A 1 211 ? -3.084 -6.988 8.429 1.00 95.50 211 ILE A CA 1
ATOM 1735 C C . ILE A 1 211 ? -2.362 -5.656 8.237 1.00 95.50 211 ILE A C 1
ATOM 1737 O O . ILE A 1 211 ? -2.884 -4.750 7.596 1.00 95.50 211 ILE A O 1
ATOM 1741 N N . VAL A 1 212 ? -1.150 -5.554 8.777 1.00 95.25 212 VAL A N 1
ATOM 1742 C CA . VAL A 1 212 ? -0.228 -4.440 8.555 1.00 95.25 212 VAL A CA 1
ATOM 1743 C C . VAL A 1 212 ? 0.948 -4.922 7.710 1.00 95.25 212 VAL A C 1
ATOM 1745 O O . VAL A 1 212 ? 1.665 -5.841 8.117 1.00 95.25 212 VAL A O 1
ATOM 1748 N N . LEU A 1 213 ? 1.140 -4.309 6.542 1.00 95.81 213 LEU A N 1
ATOM 1749 C CA . LEU A 1 213 ? 2.298 -4.519 5.678 1.00 95.81 213 LEU A CA 1
ATOM 1750 C C . LEU A 1 213 ? 3.395 -3.505 6.008 1.00 95.81 213 LEU A C 1
ATOM 1752 O O . LEU A 1 213 ? 3.141 -2.302 6.025 1.00 95.81 213 LEU A O 1
ATOM 1756 N N . TYR A 1 214 ? 4.614 -3.997 6.202 1.00 94.06 214 TYR A N 1
ATOM 1757 C CA . TYR A 1 214 ? 5.804 -3.165 6.353 1.00 94.06 214 TYR A CA 1
ATOM 1758 C C . TYR A 1 214 ? 6.907 -3.550 5.375 1.00 94.06 214 TYR A C 1
ATOM 1760 O O . TYR A 1 214 ? 7.048 -4.71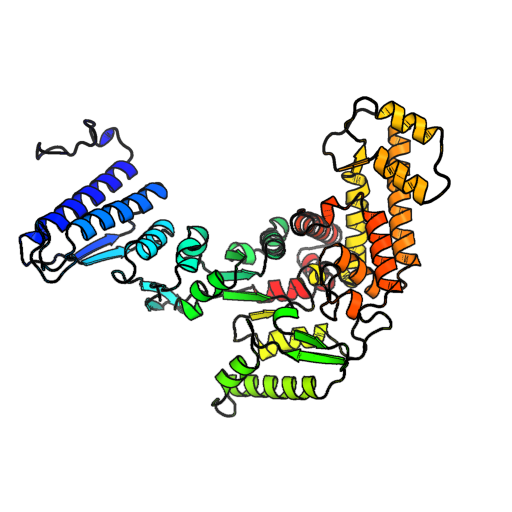4 4.992 1.00 94.06 214 TYR A O 1
ATOM 1768 N N . ASP A 1 215 ? 7.763 -2.585 5.064 1.00 93.81 215 ASP A N 1
ATOM 1769 C CA . ASP A 1 215 ? 9.075 -2.869 4.501 1.00 93.81 215 ASP A CA 1
ATOM 1770 C C . ASP A 1 215 ? 9.972 -3.646 5.479 1.00 93.81 215 ASP A C 1
ATOM 1772 O O . ASP A 1 215 ? 9.854 -3.543 6.708 1.00 93.81 215 ASP A O 1
ATOM 1776 N N . ALA A 1 216 ? 10.929 -4.406 4.938 1.00 93.06 216 ALA A N 1
ATOM 1777 C CA . ALA A 1 216 ? 11.869 -5.199 5.735 1.00 93.06 216 ALA A CA 1
ATOM 1778 C C . ALA A 1 216 ? 12.674 -4.357 6.740 1.00 93.06 216 ALA A C 1
ATOM 1780 O O . ALA A 1 216 ? 13.062 -4.848 7.803 1.00 93.06 216 ALA A O 1
ATOM 1781 N N . ASP A 1 217 ? 12.929 -3.084 6.432 1.00 90.25 217 ASP A N 1
ATOM 1782 C CA . ASP A 1 217 ? 13.705 -2.190 7.287 1.00 90.25 217 ASP A CA 1
ATOM 1783 C C . ASP A 1 217 ? 12.947 -1.702 8.522 1.00 90.25 217 ASP A C 1
ATOM 1785 O O . ASP A 1 217 ? 13.580 -1.143 9.416 1.00 90.25 217 ASP A O 1
ATOM 1789 N N . HIS A 1 218 ? 11.642 -1.948 8.659 1.00 90.19 218 HIS A N 1
ATOM 1790 C CA . HIS A 1 218 ? 10.972 -1.776 9.957 1.00 90.19 218 HIS A CA 1
ATOM 1791 C C . HIS A 1 218 ? 11.396 -2.837 10.965 1.00 90.19 218 HIS A C 1
ATOM 1793 O O . HIS A 1 218 ? 11.410 -2.565 12.166 1.00 90.19 218 HIS A O 1
ATOM 1799 N N . LEU A 1 219 ? 11.782 -4.022 10.486 1.00 92.62 219 LEU A N 1
ATOM 1800 C CA . LEU A 1 219 ? 12.231 -5.126 11.327 1.00 92.62 219 LEU A CA 1
ATOM 1801 C C . LEU A 1 219 ? 13.753 -5.195 11.440 1.00 92.62 219 LEU A C 1
ATOM 1803 O O . LEU A 1 219 ? 14.283 -5.444 12.522 1.00 92.62 219 LEU A O 1
ATOM 1807 N N . PHE A 1 220 ? 14.454 -4.975 10.334 1.00 92.94 220 PHE A N 1
ATOM 1808 C CA . PHE A 1 220 ? 15.883 -5.217 10.219 1.00 92.94 220 PHE A CA 1
ATOM 1809 C C . PHE A 1 220 ? 16.687 -3.925 10.077 1.00 92.94 220 PHE A C 1
ATOM 1811 O O . PHE A 1 220 ? 16.269 -2.945 9.463 1.00 92.94 220 PHE A O 1
ATOM 1818 N N . SER A 1 221 ? 17.896 -3.941 10.624 1.00 91.25 221 SER A N 1
ATOM 1819 C CA . SER A 1 221 ? 18.941 -2.963 10.346 1.00 91.25 221 SER A CA 1
ATOM 1820 C C . SER A 1 221 ? 20.213 -3.703 9.965 1.00 91.25 221 SER A C 1
ATOM 1822 O O . SER A 1 221 ? 20.655 -4.588 10.697 1.00 91.25 221 SER A O 1
ATOM 1824 N N . PHE A 1 222 ? 20.810 -3.348 8.831 1.00 91.31 222 PHE A N 1
ATOM 1825 C CA . PHE A 1 222 ? 22.081 -3.923 8.410 1.00 91.31 222 PHE A CA 1
ATOM 1826 C C . PHE A 1 222 ? 23.251 -3.136 9.005 1.00 91.31 222 PHE A C 1
ATOM 1828 O O . PHE A 1 222 ? 23.387 -1.933 8.775 1.00 91.31 222 PHE A O 1
ATOM 1835 N N . ASP A 1 223 ? 24.102 -3.822 9.759 1.00 90.12 223 ASP A N 1
ATOM 1836 C CA . ASP A 1 223 ? 25.382 -3.311 10.228 1.00 90.12 223 ASP A CA 1
ATOM 1837 C C . ASP A 1 223 ? 26.487 -3.764 9.269 1.00 90.12 223 ASP A C 1
ATOM 1839 O O . ASP A 1 223 ? 26.885 -4.930 9.253 1.00 90.12 223 ASP A O 1
ATOM 1843 N N . ASN A 1 224 ? 26.989 -2.823 8.469 1.00 86.12 224 ASN A N 1
ATOM 1844 C CA . ASN A 1 224 ? 28.044 -3.094 7.497 1.00 86.12 224 ASN A CA 1
ATOM 1845 C C . ASN A 1 224 ? 29.426 -3.302 8.142 1.00 86.12 224 ASN A C 1
ATOM 1847 O O . ASN A 1 224 ? 30.269 -3.952 7.529 1.00 86.12 224 ASN A O 1
ATOM 1851 N N . GLN A 1 225 ? 29.670 -2.771 9.348 1.00 87.19 225 GLN A N 1
ATOM 1852 C CA . GLN A 1 225 ? 30.958 -2.921 10.039 1.00 87.19 225 GLN A CA 1
ATOM 1853 C C . GLN A 1 225 ? 31.099 -4.335 10.593 1.00 87.19 225 GLN A C 1
ATOM 1855 O O . GLN A 1 225 ? 32.091 -5.010 10.339 1.00 87.19 225 GLN A O 1
ATOM 1860 N N . ASN A 1 226 ? 30.066 -4.801 11.296 1.00 88.69 226 ASN A N 1
ATOM 1861 C CA . ASN A 1 226 ? 30.046 -6.143 11.874 1.00 88.69 226 ASN A CA 1
ATOM 1862 C C . ASN A 1 226 ? 29.506 -7.204 10.909 1.00 88.69 226 ASN A C 1
ATOM 1864 O O . ASN A 1 226 ? 29.503 -8.386 11.251 1.00 88.69 226 ASN A O 1
ATOM 1868 N N . LYS A 1 227 ? 29.035 -6.789 9.723 1.00 90.69 227 LYS A N 1
ATOM 1869 C CA . LYS A 1 227 ? 28.407 -7.645 8.708 1.00 90.69 227 LYS A CA 1
ATOM 1870 C C . LYS A 1 227 ? 27.285 -8.498 9.311 1.00 90.69 227 LYS A C 1
ATOM 1872 O O . LYS A 1 227 ? 27.258 -9.718 9.171 1.00 90.69 227 LYS A O 1
ATOM 1877 N N . LYS A 1 228 ? 26.355 -7.857 10.024 1.00 92.06 228 LYS A N 1
ATOM 1878 C CA . LYS A 1 228 ? 25.237 -8.522 10.717 1.00 92.06 228 LYS A CA 1
ATOM 1879 C C . LYS A 1 228 ? 23.928 -7.769 10.544 1.00 92.06 228 LYS A C 1
ATOM 1881 O O . LYS A 1 228 ? 23.912 -6.545 10.462 1.00 92.06 228 LYS A O 1
ATOM 1886 N N . PHE A 1 229 ? 22.820 -8.503 10.556 1.00 91.19 229 PHE A N 1
ATOM 1887 C CA . PHE A 1 229 ? 21.501 -7.907 10.740 1.00 91.19 229 PHE A CA 1
ATOM 1888 C C . PHE A 1 229 ? 21.162 -7.826 12.224 1.00 91.19 229 PHE A C 1
ATOM 1890 O O . PHE A 1 229 ? 21.286 -8.806 12.957 1.00 91.19 229 PHE A O 1
ATOM 1897 N N . THR A 1 230 ? 20.689 -6.663 12.651 1.00 91.25 230 THR A N 1
ATOM 1898 C CA . THR A 1 230 ? 20.112 -6.448 13.977 1.00 91.25 230 THR A CA 1
ATOM 1899 C C . THR A 1 230 ? 18.611 -6.220 13.855 1.00 91.25 230 THR A C 1
ATOM 1901 O O . THR A 1 230 ? 18.122 -5.708 12.846 1.00 91.25 230 THR A O 1
ATOM 1904 N N . LEU A 1 231 ? 17.865 -6.642 14.876 1.00 92.06 231 LEU A N 1
ATOM 1905 C CA . LEU A 1 231 ? 16.422 -6.434 14.935 1.00 92.06 231 LEU A CA 1
ATOM 1906 C C . LEU A 1 231 ? 16.124 -5.091 15.590 1.00 92.06 231 LEU A C 1
ATOM 1908 O O . LEU A 1 231 ? 16.636 -4.790 16.670 1.00 92.06 231 LEU A O 1
ATOM 1912 N N . LYS A 1 232 ? 15.266 -4.302 14.951 1.00 91.00 232 LYS A N 1
ATOM 1913 C CA . LYS A 1 232 ? 14.758 -3.059 15.522 1.00 91.00 232 LYS A CA 1
ATOM 1914 C C . LYS A 1 232 ? 13.722 -3.363 16.606 1.00 91.00 232 LYS A C 1
ATOM 1916 O O . LYS A 1 232 ? 13.060 -4.398 16.606 1.00 91.00 232 LYS A O 1
ATOM 1921 N N . THR A 1 233 ? 13.585 -2.436 17.546 1.00 81.81 233 THR A N 1
ATOM 1922 C CA . THR A 1 233 ? 12.633 -2.511 18.668 1.00 81.81 233 THR A CA 1
ATOM 1923 C C . THR A 1 233 ? 11.468 -1.529 18.524 1.00 81.81 233 THR A C 1
ATOM 1925 O O . THR A 1 233 ? 10.728 -1.329 19.482 1.00 81.81 233 THR A O 1
ATOM 1928 N N . GLY A 1 234 ? 11.330 -0.907 17.347 1.00 78.12 234 GLY A N 1
ATOM 1929 C CA . GLY A 1 234 ? 10.320 0.109 17.046 1.00 78.12 234 GLY A CA 1
ATOM 1930 C C . GLY A 1 234 ? 8.933 -0.483 16.785 1.00 78.12 234 GLY A C 1
ATOM 1931 O O . GLY A 1 234 ? 8.379 -1.177 17.631 1.00 78.12 234 GLY A O 1
ATOM 1932 N N . LYS A 1 235 ? 8.366 -0.197 15.605 1.00 77.00 235 LYS A N 1
ATOM 1933 C CA . LYS A 1 235 ? 6.977 -0.541 15.240 1.00 77.00 235 LYS A CA 1
ATOM 1934 C C . LYS A 1 235 ? 6.667 -2.038 15.333 1.00 77.00 235 LYS A C 1
ATOM 1936 O O . LYS A 1 235 ? 5.578 -2.414 15.750 1.00 77.00 235 LYS A O 1
ATOM 1941 N N . LEU A 1 236 ? 7.635 -2.876 14.962 1.00 83.12 236 LEU A N 1
ATOM 1942 C CA . LEU A 1 236 ? 7.557 -4.328 15.043 1.00 83.12 236 LEU A CA 1
ATOM 1943 C C . LEU A 1 236 ? 8.725 -4.846 15.885 1.00 83.12 236 LEU A C 1
ATOM 1945 O O . LEU A 1 236 ? 9.882 -4.698 15.502 1.00 83.12 236 LEU A O 1
ATOM 1949 N N . SER A 1 237 ? 8.425 -5.472 17.025 1.00 88.00 237 SER A N 1
ATOM 1950 C CA . SER A 1 237 ? 9.441 -5.994 17.943 1.00 88.00 237 SER A CA 1
ATOM 1951 C C . SER A 1 237 ? 9.275 -7.493 18.167 1.00 88.00 237 SER A C 1
ATOM 1953 O O . SER A 1 237 ? 8.386 -7.942 18.894 1.00 88.00 237 SER A O 1
ATOM 1955 N N . ILE A 1 238 ? 10.193 -8.288 17.609 1.00 88.50 238 ILE A N 1
ATOM 1956 C CA . ILE A 1 238 ? 10.229 -9.745 17.830 1.00 88.50 238 ILE A CA 1
ATOM 1957 C C . ILE A 1 238 ? 10.376 -10.080 19.315 1.00 88.50 238 ILE A C 1
ATOM 1959 O O . ILE A 1 238 ? 9.834 -11.082 19.774 1.00 88.50 238 ILE A O 1
ATOM 1963 N N . ALA A 1 239 ? 11.060 -9.238 20.094 1.00 87.56 239 ALA A N 1
ATOM 1964 C CA . ALA A 1 239 ? 11.187 -9.431 21.534 1.00 87.56 239 ALA A CA 1
ATOM 1965 C C . ALA A 1 239 ? 9.831 -9.309 22.254 1.00 87.56 239 ALA A C 1
ATOM 1967 O O . ALA A 1 239 ? 9.532 -10.115 23.136 1.00 87.56 239 ALA A O 1
ATOM 1968 N N . GLN A 1 240 ? 8.987 -8.351 21.855 1.00 87.94 240 GLN A N 1
ATOM 1969 C CA . GLN A 1 240 ? 7.630 -8.215 22.396 1.00 87.94 240 GLN A CA 1
ATOM 1970 C C . GLN A 1 240 ? 6.749 -9.403 21.990 1.00 87.94 240 GLN A C 1
ATOM 1972 O O . GLN A 1 240 ? 6.099 -9.997 22.853 1.00 87.94 240 GLN A O 1
ATOM 1977 N N . VAL A 1 241 ? 6.810 -9.820 20.720 1.00 88.06 241 VAL A N 1
ATOM 1978 C CA . VAL A 1 241 ? 6.098 -11.015 20.227 1.00 88.06 241 VAL A CA 1
ATOM 1979 C C . VAL A 1 241 ? 6.531 -12.261 21.004 1.00 88.06 241 VAL A C 1
ATOM 1981 O O . VAL A 1 241 ? 5.706 -13.032 21.486 1.00 88.06 241 VAL A O 1
ATOM 1984 N N . ARG A 1 242 ? 7.836 -12.435 21.223 1.00 90.12 242 ARG A N 1
ATOM 1985 C CA . ARG A 1 242 ? 8.383 -13.528 22.033 1.00 90.12 242 ARG A CA 1
ATOM 1986 C C . ARG A 1 242 ? 7.851 -13.507 23.468 1.00 90.12 242 ARG A C 1
ATOM 1988 O O . ARG A 1 242 ? 7.519 -14.561 24.012 1.00 90.12 242 ARG A O 1
ATOM 1995 N N . ASN A 1 243 ? 7.776 -12.325 24.080 1.00 89.94 243 ASN A N 1
ATOM 1996 C CA . ASN A 1 243 ? 7.306 -12.154 25.455 1.00 89.94 243 ASN A CA 1
ATOM 1997 C C . ASN A 1 243 ? 5.821 -12.501 25.614 1.00 89.94 243 ASN A C 1
ATOM 1999 O O . ASN A 1 243 ? 5.465 -13.123 26.614 1.00 89.94 243 ASN A O 1
ATOM 2003 N N . LYS A 1 244 ? 4.980 -12.205 24.614 1.00 88.62 244 LYS A N 1
ATOM 2004 C CA . LYS A 1 244 ? 3.564 -12.622 24.575 1.00 88.62 244 LYS A CA 1
ATOM 2005 C C . LYS A 1 244 ? 3.405 -14.137 24.731 1.00 88.62 244 LYS A C 1
ATOM 2007 O O . LYS A 1 244 ? 2.483 -14.607 25.388 1.00 88.62 244 LYS A O 1
ATOM 2012 N N . TYR A 1 245 ? 4.351 -14.905 24.194 1.00 89.62 245 TYR A N 1
ATOM 2013 C CA . TYR A 1 245 ? 4.341 -16.364 24.259 1.00 89.62 245 TYR A CA 1
ATOM 2014 C C . TYR A 1 245 ? 5.142 -16.953 25.426 1.00 89.62 245 TYR A C 1
ATOM 2016 O O . TYR A 1 245 ? 5.249 -18.180 25.522 1.00 89.62 245 TYR A O 1
ATOM 2024 N N . LYS A 1 246 ? 5.695 -16.126 26.329 1.00 88.31 246 LYS A N 1
ATOM 2025 C CA . LYS A 1 246 ? 6.638 -16.551 27.380 1.00 88.31 246 LYS A CA 1
ATOM 2026 C C . LYS A 1 246 ? 6.126 -17.735 28.205 1.00 88.31 246 LYS A C 1
ATOM 2028 O O . LYS A 1 246 ? 6.901 -18.673 28.404 1.00 88.31 246 LYS A O 1
ATOM 2033 N N . TYR A 1 247 ? 4.854 -17.698 28.607 1.00 89.50 247 TYR A N 1
ATOM 2034 C CA . TYR A 1 247 ? 4.202 -18.676 29.489 1.00 89.50 247 TYR A CA 1
ATOM 2035 C C . TYR A 1 247 ? 3.304 -19.684 28.745 1.00 89.50 247 TYR A C 1
ATOM 2037 O O . TYR A 1 247 ? 2.372 -20.235 29.320 1.00 89.50 247 TYR A O 1
ATOM 2045 N N . SER A 1 248 ? 3.558 -19.925 27.454 1.00 89.69 248 SER A N 1
ATOM 2046 C CA . SER A 1 248 ? 2.779 -20.896 26.671 1.00 89.69 248 SER A CA 1
ATOM 2047 C C . SER A 1 248 ? 3.053 -22.335 27.120 1.00 89.69 248 SER A C 1
ATOM 2049 O O . SER A 1 248 ? 4.212 -22.714 27.298 1.00 89.69 248 SER A O 1
ATOM 2051 N N . TYR A 1 249 ? 2.003 -23.151 27.235 1.00 89.56 249 TYR A N 1
ATOM 2052 C CA . TYR A 1 249 ? 2.108 -24.568 27.599 1.00 89.56 249 TYR A CA 1
ATOM 2053 C C . TYR A 1 249 ? 2.807 -25.389 26.506 1.00 89.56 249 TYR A C 1
ATOM 2055 O O . TYR A 1 249 ? 2.611 -25.141 25.310 1.00 89.56 249 TYR A O 1
ATOM 2063 N N . ILE A 1 250 ? 3.617 -26.372 26.913 1.00 87.44 250 ILE A N 1
ATOM 2064 C CA . ILE A 1 250 ? 4.313 -27.291 25.999 1.00 87.44 250 ILE A CA 1
ATOM 2065 C C . ILE A 1 250 ? 3.273 -28.017 25.134 1.00 87.44 250 ILE A C 1
ATOM 2067 O O . ILE A 1 250 ? 2.255 -28.478 25.638 1.00 87.44 250 ILE A O 1
ATOM 2071 N N . GLY A 1 251 ? 3.511 -28.074 23.821 1.00 85.25 251 GLY A N 1
ATOM 2072 C CA . GLY A 1 251 ? 2.579 -28.658 22.845 1.00 85.25 251 GLY A CA 1
ATOM 2073 C C . GLY A 1 251 ? 1.539 -27.681 22.280 1.00 85.25 251 GLY A C 1
ATOM 2074 O O . GLY A 1 251 ? 0.915 -27.985 21.269 1.00 85.25 251 GLY A O 1
ATOM 2075 N N . SER A 1 252 ? 1.388 -26.480 22.854 1.00 89.88 252 SER A N 1
ATOM 2076 C CA . SER A 1 252 ? 0.516 -25.447 22.277 1.00 89.88 252 SER A CA 1
ATOM 2077 C C . SER A 1 252 ? 1.044 -24.902 20.952 1.00 89.88 252 SER A C 1
ATOM 2079 O O . SER A 1 252 ? 2.253 -24.777 20.731 1.00 89.88 252 SER A O 1
ATOM 2081 N N . SER A 1 253 ? 0.132 -24.414 20.109 1.00 86.44 253 SER A N 1
ATOM 2082 C CA . SER A 1 253 ? 0.506 -23.652 18.912 1.00 86.44 253 SER A CA 1
ATOM 2083 C C . SER A 1 253 ? 1.273 -22.358 19.249 1.00 86.44 253 SER A C 1
ATOM 2085 O O . SER A 1 253 ? 2.010 -21.835 18.414 1.00 86.44 253 SER A O 1
ATOM 2087 N N . ASN A 1 254 ? 1.110 -21.817 20.460 1.00 89.44 254 ASN A N 1
ATOM 2088 C CA . ASN A 1 254 ? 1.828 -20.635 20.950 1.00 89.44 254 ASN A CA 1
ATOM 2089 C C . ASN A 1 254 ? 3.252 -20.978 21.419 1.00 89.44 254 ASN A C 1
ATOM 2091 O O . ASN A 1 254 ? 4.190 -20.219 21.185 1.00 89.44 254 ASN A O 1
ATOM 2095 N N . PHE A 1 255 ? 3.443 -22.160 22.002 1.00 89.50 255 PHE A N 1
ATOM 2096 C CA . PHE A 1 255 ? 4.755 -22.700 22.342 1.00 89.50 255 PHE A CA 1
ATOM 2097 C C . PHE A 1 255 ? 5.569 -22.998 21.085 1.00 89.50 255 PHE A C 1
ATOM 2099 O O . PHE A 1 255 ? 6.749 -22.653 21.032 1.00 89.50 255 PHE A O 1
ATOM 2106 N N . GLN A 1 256 ? 4.938 -23.543 20.039 1.00 88.31 256 GLN A N 1
ATOM 2107 C CA . GLN A 1 256 ? 5.598 -23.716 18.745 1.00 88.31 256 GLN A CA 1
ATOM 2108 C C . GLN A 1 256 ? 6.034 -22.370 18.144 1.00 88.31 256 GLN A C 1
ATOM 2110 O O . GLN A 1 256 ? 7.164 -22.256 17.674 1.00 88.31 256 GLN A O 1
ATOM 2115 N N . ALA A 1 257 ? 5.186 -21.337 18.214 1.00 88.12 257 ALA A N 1
ATOM 2116 C CA . ALA A 1 257 ? 5.543 -19.990 17.763 1.00 88.12 257 ALA A CA 1
ATOM 2117 C C . ALA A 1 257 ? 6.751 -19.430 18.537 1.00 88.12 257 ALA A C 1
ATOM 2119 O O . ALA A 1 257 ? 7.717 -18.974 17.925 1.00 88.12 257 ALA A O 1
ATOM 2120 N N . LYS A 1 258 ? 6.763 -19.553 19.873 1.00 91.00 258 LYS A N 1
ATOM 2121 C CA . LYS A 1 258 ? 7.918 -19.177 20.707 1.00 91.00 258 LYS A CA 1
ATOM 2122 C C . LYS A 1 258 ? 9.190 -19.921 20.297 1.00 91.00 258 LYS A C 1
ATOM 2124 O O . LYS A 1 258 ? 10.229 -19.292 20.130 1.00 91.00 258 LYS A O 1
ATOM 2129 N N . ARG A 1 259 ? 9.110 -21.241 20.100 1.00 90.62 259 ARG A N 1
ATOM 2130 C CA . ARG A 1 259 ? 10.250 -22.069 19.679 1.00 90.62 259 ARG A CA 1
ATOM 2131 C C . ARG A 1 259 ? 10.796 -21.630 18.319 1.00 90.62 259 ARG A C 1
ATOM 2133 O O . ARG A 1 259 ? 12.011 -21.535 18.163 1.00 90.62 259 ARG A O 1
ATOM 2140 N N . ASN A 1 260 ? 9.919 -21.328 17.360 1.00 90.94 260 ASN A N 1
ATOM 2141 C CA . ASN A 1 260 ? 10.321 -20.806 16.051 1.00 90.94 260 ASN A CA 1
ATOM 2142 C C . ASN A 1 260 ? 11.066 -19.467 16.192 1.00 90.94 260 ASN A C 1
ATOM 2144 O O . ASN A 1 260 ? 12.107 -19.284 15.565 1.00 90.94 260 ASN A O 1
ATOM 2148 N N . ILE A 1 261 ? 10.576 -18.568 17.054 1.00 91.75 261 ILE A N 1
ATOM 2149 C CA . ILE A 1 261 ? 11.234 -17.290 17.355 1.00 91.75 261 ILE A CA 1
ATOM 2150 C C . ILE A 1 261 ? 12.605 -17.514 18.002 1.00 91.75 261 ILE A C 1
ATOM 2152 O O . ILE A 1 261 ? 13.583 -16.911 17.573 1.00 91.75 261 ILE A O 1
ATOM 2156 N N . ASP A 1 262 ? 12.705 -18.396 18.998 1.00 92.00 262 ASP A N 1
ATOM 2157 C CA . ASP A 1 262 ? 13.970 -18.713 19.675 1.00 92.00 262 ASP A CA 1
ATOM 2158 C C . ASP A 1 262 ? 15.020 -19.261 18.698 1.00 92.00 262 ASP A C 1
ATOM 2160 O O . ASP A 1 262 ? 16.179 -18.838 18.715 1.00 92.00 262 ASP A O 1
ATOM 2164 N N . MET A 1 263 ? 14.610 -20.168 17.807 1.00 91.00 263 MET A N 1
ATOM 2165 C CA . MET A 1 263 ? 15.478 -20.704 16.758 1.00 91.00 263 MET A CA 1
ATOM 2166 C C . MET A 1 263 ? 15.910 -19.622 15.767 1.00 91.00 263 MET A C 1
ATOM 2168 O O . MET A 1 263 ? 17.089 -19.560 15.418 1.00 91.00 263 MET A O 1
ATOM 2172 N N . PHE A 1 264 ? 14.986 -18.753 15.349 1.00 92.19 264 PHE A N 1
ATOM 2173 C CA . PHE A 1 264 ? 15.285 -17.624 14.471 1.00 92.19 264 PHE A CA 1
ATOM 2174 C C . PHE A 1 264 ? 16.293 -16.658 15.104 1.00 92.19 264 PHE A C 1
ATOM 2176 O O . PHE A 1 264 ? 17.297 -16.341 14.474 1.00 92.19 264 PHE A O 1
ATOM 2183 N N . LEU A 1 265 ? 16.085 -16.247 16.360 1.00 92.38 265 LEU A N 1
ATOM 2184 C CA . LEU A 1 265 ? 16.987 -15.337 17.074 1.00 92.38 265 LEU A CA 1
ATOM 2185 C C . LEU A 1 265 ? 18.386 -15.936 17.247 1.00 92.38 265 LEU A C 1
ATOM 2187 O O . LEU A 1 265 ? 19.386 -15.255 17.019 1.00 92.38 265 LEU A O 1
ATOM 2191 N N . LYS A 1 266 ? 18.468 -17.223 17.610 1.00 91.00 266 LYS A N 1
ATOM 2192 C CA . LYS A 1 266 ? 19.746 -17.937 17.715 1.00 91.00 266 LYS A CA 1
ATOM 2193 C C . LYS A 1 266 ? 20.459 -18.001 16.362 1.00 91.00 266 LYS A C 1
ATOM 2195 O O . LYS A 1 266 ? 21.660 -17.758 16.301 1.00 91.00 266 LYS A O 1
ATOM 2200 N N . GLY A 1 267 ? 19.721 -18.305 15.294 1.00 89.06 267 GLY A N 1
ATOM 2201 C CA . GLY A 1 267 ? 20.247 -18.326 13.931 1.00 89.06 267 GLY A CA 1
ATOM 2202 C C . GLY A 1 267 ? 20.781 -16.960 13.509 1.00 89.06 267 GLY A C 1
ATOM 2203 O O . GLY A 1 267 ? 21.937 -16.855 13.112 1.00 89.06 267 GLY A O 1
ATOM 2204 N N . LEU A 1 268 ? 19.981 -15.906 13.673 1.00 89.62 268 LEU A N 1
ATOM 2205 C CA . LEU A 1 268 ? 20.345 -14.544 13.287 1.00 89.62 268 LEU A CA 1
ATOM 2206 C C . LEU A 1 268 ? 21.615 -14.059 14.007 1.00 89.62 268 LEU A C 1
ATOM 2208 O O . LEU A 1 268 ? 22.534 -13.574 13.357 1.00 89.62 268 LEU A O 1
ATOM 2212 N N . ASN A 1 269 ? 21.713 -14.258 15.326 1.00 88.12 269 ASN A N 1
ATOM 2213 C CA . ASN A 1 269 ? 22.867 -13.810 16.120 1.00 88.12 269 ASN A CA 1
ATOM 2214 C C . ASN A 1 269 ? 24.181 -14.511 15.736 1.00 88.12 269 ASN A C 1
ATOM 2216 O O . ASN A 1 269 ? 25.258 -13.899 15.776 1.00 88.12 269 ASN A O 1
ATOM 2220 N N . ASN A 1 270 ? 24.081 -15.790 15.368 1.00 88.12 270 ASN A N 1
ATOM 2221 C CA . ASN A 1 270 ? 25.219 -16.634 15.013 1.00 88.12 270 ASN A CA 1
ATOM 2222 C C . ASN A 1 270 ? 25.638 -16.495 13.547 1.00 88.12 270 ASN A C 1
ATOM 2224 O O . ASN A 1 270 ? 26.672 -17.040 13.167 1.00 88.12 270 ASN A O 1
ATOM 2228 N N . THR A 1 271 ? 24.858 -15.792 12.724 1.00 89.75 271 THR A N 1
ATOM 2229 C CA . THR A 1 271 ? 25.137 -15.683 11.294 1.00 89.75 271 THR A CA 1
ATOM 2230 C C . THR A 1 271 ? 25.852 -14.376 10.979 1.00 89.75 271 THR A C 1
ATOM 2232 O O . THR A 1 271 ? 25.363 -13.290 11.285 1.00 89.75 271 THR A O 1
ATOM 2235 N N . THR A 1 272 ? 27.012 -14.482 10.336 1.00 92.81 272 THR A N 1
ATOM 2236 C CA . THR A 1 272 ? 27.683 -13.347 9.694 1.00 92.81 272 THR A CA 1
ATOM 2237 C C . THR A 1 272 ? 27.190 -13.254 8.256 1.00 92.81 272 THR A C 1
ATOM 2239 O O . THR A 1 272 ? 27.213 -14.244 7.530 1.00 92.81 272 THR A O 1
ATOM 2242 N N . ILE A 1 273 ? 26.723 -12.082 7.846 1.00 93.56 273 ILE A N 1
ATOM 2243 C CA . ILE A 1 273 ? 26.162 -11.824 6.520 1.00 93.56 273 ILE A CA 1
ATOM 2244 C C . ILE A 1 273 ? 27.297 -11.548 5.541 1.00 93.56 273 ILE A C 1
ATOM 2246 O O . ILE A 1 273 ? 28.054 -10.595 5.704 1.00 93.56 273 ILE A O 1
ATOM 2250 N N . GLN A 1 274 ? 27.402 -12.368 4.503 1.00 93.31 274 GLN A N 1
ATOM 2251 C CA . GLN A 1 274 ? 28.296 -12.105 3.385 1.00 93.31 274 GLN A CA 1
ATOM 2252 C C . GLN A 1 274 ? 27.517 -11.384 2.296 1.00 93.31 274 GLN A C 1
ATOM 2254 O O . GLN A 1 274 ? 26.364 -11.712 2.009 1.00 93.31 274 GLN A O 1
ATOM 2259 N N . THR A 1 275 ? 28.160 -10.381 1.716 1.00 93.25 275 THR A N 1
ATOM 2260 C CA . THR A 1 275 ? 27.595 -9.582 0.640 1.00 93.25 275 THR A CA 1
ATOM 2261 C C . THR A 1 275 ? 28.448 -9.699 -0.611 1.00 93.25 275 THR A C 1
ATOM 2263 O O . THR A 1 275 ? 29.603 -10.126 -0.545 1.00 93.25 275 THR A O 1
ATOM 2266 N N . ASP A 1 276 ? 27.885 -9.315 -1.749 1.00 91.62 276 ASP A N 1
ATOM 2267 C CA . ASP A 1 276 ? 28.657 -9.133 -2.976 1.00 91.62 276 ASP A CA 1
ATOM 2268 C C . ASP A 1 276 ? 29.666 -7.973 -2.857 1.00 91.62 276 ASP A C 1
ATOM 2270 O O . ASP A 1 276 ? 29.696 -7.237 -1.863 1.00 91.62 276 ASP A O 1
ATOM 2274 N N . SER A 1 277 ? 30.499 -7.795 -3.888 1.00 90.38 277 SER A N 1
ATOM 2275 C CA . SER A 1 277 ? 31.517 -6.733 -3.942 1.00 90.38 277 SER A CA 1
ATOM 2276 C C . SER A 1 277 ? 30.929 -5.328 -3.789 1.00 90.38 277 SER A C 1
ATOM 2278 O O . SER A 1 277 ? 31.613 -4.418 -3.321 1.00 90.38 277 SER A O 1
ATOM 2280 N N . ASN A 1 278 ? 29.657 -5.159 -4.157 1.00 91.31 278 ASN A N 1
ATOM 2281 C CA . ASN A 1 278 ? 28.948 -3.884 -4.145 1.00 91.31 278 ASN A CA 1
ATOM 2282 C C . ASN A 1 278 ? 28.133 -3.662 -2.858 1.00 91.31 278 ASN A C 1
ATOM 2284 O O . ASN A 1 278 ? 27.563 -2.587 -2.674 1.00 91.31 278 ASN A O 1
ATOM 2288 N N . ASN A 1 279 ? 28.110 -4.638 -1.943 1.00 91.50 279 ASN A N 1
ATOM 2289 C CA . ASN A 1 279 ? 27.316 -4.641 -0.712 1.00 91.50 279 ASN A CA 1
ATOM 2290 C C . ASN A 1 279 ? 25.806 -4.415 -0.941 1.00 91.50 279 ASN A C 1
ATOM 2292 O O . ASN A 1 279 ? 25.132 -3.819 -0.094 1.00 91.50 279 ASN A O 1
ATOM 2296 N N . ILE A 1 280 ? 25.266 -4.869 -2.073 1.00 90.50 280 ILE A N 1
ATOM 2297 C CA . ILE A 1 280 ? 23.847 -4.719 -2.442 1.00 90.50 280 ILE A CA 1
ATOM 2298 C C . ILE A 1 280 ? 23.072 -6.038 -2.357 1.00 90.50 280 ILE A C 1
ATOM 2300 O O . ILE A 1 280 ? 21.861 -6.004 -2.129 1.00 90.50 280 ILE A O 1
ATOM 2304 N N . ASN A 1 281 ? 23.767 -7.170 -2.484 1.00 91.69 281 ASN A N 1
ATOM 2305 C CA . ASN A 1 281 ? 23.209 -8.517 -2.394 1.00 91.69 281 ASN A CA 1
ATOM 2306 C C . ASN A 1 281 ? 23.756 -9.266 -1.188 1.00 91.69 281 ASN A C 1
ATOM 2308 O O . ASN A 1 281 ? 24.922 -9.096 -0.830 1.00 91.69 281 ASN A O 1
ATOM 2312 N N . ILE A 1 282 ? 22.942 -10.151 -0.620 1.00 92.38 282 ILE A N 1
ATOM 2313 C CA . ILE A 1 282 ? 23.347 -11.157 0.360 1.00 92.38 282 ILE A CA 1
ATOM 2314 C C . ILE A 1 282 ? 23.669 -12.448 -0.398 1.00 92.38 282 ILE A C 1
ATOM 2316 O O . ILE A 1 282 ? 22.875 -12.916 -1.212 1.00 92.38 282 ILE A O 1
ATOM 2320 N N . THR A 1 283 ? 24.844 -13.028 -0.151 1.00 92.00 283 THR A N 1
ATOM 2321 C CA . THR A 1 283 ? 25.358 -14.159 -0.947 1.00 92.00 283 THR A CA 1
ATOM 2322 C C . THR A 1 283 ? 25.321 -15.492 -0.212 1.00 92.00 283 THR A C 1
ATOM 2324 O O . THR A 1 283 ? 25.239 -16.540 -0.846 1.00 92.00 283 THR A O 1
ATOM 2327 N N . ASN A 1 284 ? 25.362 -15.481 1.121 1.00 92.44 284 ASN A N 1
ATOM 2328 C CA . ASN A 1 284 ? 25.474 -16.699 1.925 1.00 92.44 284 ASN A CA 1
ATOM 2329 C C . ASN A 1 284 ? 24.152 -17.194 2.533 1.00 92.44 284 ASN A C 1
ATOM 2331 O O . ASN A 1 284 ? 24.152 -18.210 3.227 1.00 92.44 284 ASN A O 1
ATOM 2335 N N . ILE A 1 285 ? 23.039 -16.488 2.316 1.00 90.56 285 ILE A N 1
ATOM 2336 C CA . ILE A 1 285 ? 21.719 -16.847 2.851 1.00 90.56 285 ILE A CA 1
ATOM 2337 C C . ILE A 1 285 ? 20.654 -16.575 1.795 1.00 90.56 285 ILE A C 1
ATOM 2339 O O . ILE A 1 285 ? 20.662 -15.525 1.159 1.00 90.56 285 ILE A O 1
ATOM 2343 N N . ASP A 1 286 ? 19.684 -17.482 1.683 1.00 91.06 286 ASP A N 1
ATOM 2344 C CA . ASP A 1 286 ? 18.428 -17.218 0.981 1.00 91.06 286 ASP A CA 1
ATOM 2345 C C . ASP A 1 286 ? 17.579 -16.207 1.774 1.00 91.06 286 ASP A C 1
ATOM 2347 O O . ASP A 1 286 ? 16.798 -16.564 2.666 1.00 91.06 286 ASP A O 1
ATOM 2351 N N . TRP A 1 287 ? 17.779 -14.924 1.472 1.00 91.56 287 TRP A N 1
ATOM 2352 C CA . TRP A 1 287 ? 17.099 -13.808 2.126 1.00 91.56 287 TRP A CA 1
ATOM 2353 C C . TRP A 1 287 ? 15.579 -13.853 1.930 1.00 91.56 287 TRP A C 1
ATOM 2355 O O . TRP A 1 287 ? 14.820 -13.743 2.895 1.00 91.56 287 TRP A O 1
ATOM 2365 N N . HIS A 1 288 ? 15.115 -14.096 0.703 1.00 90.88 288 HIS A N 1
ATOM 2366 C CA . HIS A 1 288 ? 13.687 -14.199 0.405 1.00 90.88 288 HIS A CA 1
ATOM 2367 C C . HIS A 1 288 ? 13.041 -15.380 1.142 1.00 90.88 288 HIS A C 1
ATOM 2369 O O . HIS A 1 288 ? 11.960 -15.240 1.727 1.00 90.88 288 HIS A O 1
ATOM 2375 N N . GLY A 1 289 ? 13.713 -16.534 1.178 1.00 91.50 289 GLY A N 1
ATOM 2376 C CA . GLY A 1 289 ? 13.268 -17.695 1.944 1.00 91.50 289 GLY A CA 1
ATOM 2377 C C . GLY A 1 289 ? 13.201 -17.427 3.447 1.00 91.50 289 GLY A C 1
ATOM 2378 O O . GLY A 1 289 ? 12.240 -17.850 4.100 1.00 91.50 289 GLY A O 1
ATOM 2379 N N . LEU A 1 290 ? 14.167 -16.691 4.004 1.00 92.12 290 LEU A N 1
ATOM 2380 C CA . LEU A 1 290 ? 14.155 -16.269 5.407 1.00 92.12 290 LEU A CA 1
ATOM 2381 C C . LEU A 1 290 ? 12.939 -15.387 5.716 1.00 92.12 290 LEU A C 1
ATOM 2383 O O . LEU A 1 290 ? 12.199 -15.680 6.658 1.00 92.12 290 LEU A O 1
ATOM 2387 N N . ILE A 1 291 ? 12.696 -14.356 4.907 1.00 94.00 291 ILE A N 1
ATOM 2388 C CA . ILE A 1 291 ? 11.564 -13.434 5.075 1.00 94.00 291 ILE A CA 1
ATOM 2389 C C . ILE A 1 291 ? 10.228 -14.180 4.986 1.00 94.00 291 ILE A C 1
ATOM 2391 O O . ILE A 1 291 ? 9.364 -14.027 5.851 1.00 94.00 291 ILE A O 1
ATOM 2395 N N . ASN A 1 292 ? 10.083 -15.083 4.015 1.00 92.75 292 ASN A N 1
ATOM 2396 C CA . ASN A 1 292 ? 8.889 -15.917 3.881 1.00 92.75 292 ASN A CA 1
ATOM 2397 C C . ASN A 1 292 ? 8.656 -16.804 5.120 1.00 92.75 292 ASN A C 1
ATOM 2399 O O . ASN A 1 292 ? 7.524 -16.951 5.587 1.00 92.75 292 ASN A O 1
ATOM 2403 N N . ARG A 1 293 ? 9.724 -17.373 5.700 1.00 91.56 293 ARG A N 1
ATOM 2404 C CA . ARG A 1 293 ? 9.631 -18.147 6.951 1.00 91.56 293 ARG A CA 1
ATOM 2405 C C . ARG A 1 293 ? 9.207 -17.271 8.127 1.00 91.56 293 ARG A C 1
ATOM 2407 O O . ARG A 1 293 ? 8.372 -17.708 8.916 1.00 91.56 293 ARG A O 1
ATOM 2414 N N . ILE A 1 294 ? 9.728 -16.050 8.240 1.00 92.81 294 ILE A N 1
ATOM 2415 C CA . ILE A 1 294 ? 9.323 -15.097 9.286 1.00 92.81 294 ILE A CA 1
ATOM 2416 C C . ILE A 1 294 ? 7.830 -14.780 9.158 1.00 92.81 294 ILE A C 1
ATOM 2418 O O . ILE A 1 294 ? 7.087 -14.930 10.130 1.00 92.81 294 ILE A O 1
ATOM 2422 N N . ASN A 1 295 ? 7.365 -14.440 7.957 1.00 94.31 295 ASN A N 1
ATOM 2423 C CA . ASN A 1 295 ? 5.954 -14.155 7.700 1.00 94.31 295 ASN A CA 1
ATOM 2424 C C . ASN A 1 295 ? 5.044 -15.335 8.070 1.00 94.31 295 ASN A C 1
ATOM 2426 O O . ASN A 1 295 ? 4.064 -15.167 8.794 1.00 94.31 295 ASN A O 1
ATOM 2430 N N . LYS A 1 296 ? 5.391 -16.554 7.641 1.00 90.38 296 LYS A N 1
ATOM 2431 C CA . LYS A 1 296 ? 4.558 -17.748 7.867 1.00 90.38 296 LYS A CA 1
ATOM 2432 C C . LYS A 1 296 ? 4.582 -18.261 9.307 1.00 90.38 296 LYS A C 1
ATOM 2434 O O . LYS A 1 296 ? 3.544 -18.684 9.816 1.00 90.38 296 LYS A O 1
ATOM 2439 N N . PHE A 1 297 ? 5.740 -18.244 9.965 1.00 88.50 297 PHE A N 1
ATOM 2440 C CA . PHE A 1 297 ? 5.941 -18.955 11.234 1.00 88.50 297 PHE A CA 1
ATOM 2441 C C . PHE A 1 297 ? 6.097 -18.057 12.462 1.00 88.50 297 PHE A C 1
ATOM 2443 O O . PHE A 1 297 ? 5.990 -18.570 13.578 1.00 88.50 297 PHE A O 1
ATOM 2450 N N . ILE A 1 298 ? 6.363 -16.761 12.276 1.00 89.75 298 ILE A N 1
ATOM 2451 C CA . ILE A 1 298 ? 6.566 -15.804 13.371 1.00 89.75 298 ILE A CA 1
ATOM 2452 C C . ILE A 1 298 ? 5.464 -14.741 13.379 1.00 89.75 298 ILE A C 1
ATOM 2454 O O . ILE A 1 298 ? 4.844 -14.525 14.416 1.00 89.75 298 ILE A O 1
ATOM 2458 N N . LEU A 1 299 ? 5.195 -14.104 12.236 1.00 90.88 299 LEU A N 1
ATOM 2459 C CA . LEU A 1 299 ? 4.286 -12.951 12.156 1.00 90.88 299 LEU A CA 1
ATOM 2460 C C . LEU A 1 299 ? 2.832 -13.312 11.829 1.00 90.88 299 LEU A C 1
ATOM 2462 O O . LEU A 1 299 ? 1.935 -12.506 12.068 1.00 90.88 299 LEU A O 1
ATOM 2466 N N . SER A 1 300 ? 2.569 -14.531 11.353 1.00 83.00 300 SER A N 1
ATOM 2467 C CA . SER A 1 300 ? 1.236 -14.967 10.908 1.00 83.00 300 SER A CA 1
ATOM 2468 C C . SER A 1 300 ? 0.130 -14.845 11.963 1.00 83.00 300 SER A C 1
ATOM 2470 O O . SER A 1 300 ? -1.037 -14.695 11.598 1.00 83.00 300 SER A O 1
ATOM 2472 N N . LYS A 1 301 ? 0.478 -14.879 13.256 1.00 84.44 301 LYS A N 1
ATOM 2473 C CA . LYS A 1 301 ? -0.447 -14.696 14.391 1.00 84.44 301 LYS A CA 1
ATOM 2474 C C . LYS A 1 301 ? -0.531 -13.261 14.921 1.00 84.44 301 LYS A C 1
ATOM 2476 O O . LYS A 1 301 ? -1.362 -12.981 15.778 1.00 84.44 301 LYS A O 1
ATOM 2481 N N . GLU A 1 302 ? 0.336 -12.372 14.454 1.00 87.75 302 GLU A N 1
ATOM 2482 C CA . GLU A 1 302 ? 0.461 -11.002 14.962 1.00 87.75 302 GLU A CA 1
ATOM 2483 C C . GLU A 1 302 ? -0.138 -9.960 14.011 1.00 87.75 302 GLU A C 1
ATOM 2485 O O . GLU A 1 302 ? 0.021 -8.770 14.242 1.00 87.75 302 GLU A O 1
ATOM 2490 N N . ASN A 1 303 ? -0.835 -10.387 12.950 1.00 91.19 303 ASN A N 1
ATOM 2491 C CA . ASN A 1 303 ? -1.420 -9.499 11.937 1.00 91.19 303 ASN A CA 1
ATOM 2492 C C . ASN A 1 303 ? -0.388 -8.591 11.245 1.00 91.19 303 ASN A C 1
ATOM 2494 O O . ASN A 1 303 ? -0.733 -7.526 10.743 1.00 91.19 303 ASN A O 1
ATOM 2498 N N . TYR A 1 304 ? 0.869 -9.032 11.173 1.00 92.81 304 TYR A N 1
ATOM 2499 C CA . TYR A 1 304 ? 1.925 -8.356 10.428 1.00 92.81 304 TYR A CA 1
ATOM 2500 C C . TYR A 1 304 ? 2.359 -9.192 9.230 1.00 92.81 304 TYR A C 1
ATOM 2502 O O . TYR A 1 304 ? 2.371 -10.426 9.273 1.00 92.81 304 TYR A O 1
ATOM 2510 N N . TRP A 1 305 ? 2.769 -8.499 8.179 1.00 95.12 305 TRP A N 1
ATOM 2511 C CA . TRP A 1 305 ? 3.479 -9.063 7.046 1.00 95.12 305 TRP A CA 1
ATOM 2512 C C . TRP A 1 305 ? 4.605 -8.110 6.658 1.00 95.12 305 TRP A C 1
ATOM 2514 O O . TRP A 1 305 ? 4.414 -6.897 6.669 1.00 95.12 305 TRP A O 1
ATOM 2524 N N . ILE A 1 306 ? 5.775 -8.643 6.325 1.00 95.38 306 ILE A N 1
ATOM 2525 C CA . ILE A 1 306 ? 6.905 -7.839 5.854 1.00 95.38 306 ILE A CA 1
ATOM 2526 C C . ILE A 1 306 ? 7.267 -8.198 4.416 1.00 95.38 306 ILE A C 1
ATOM 2528 O O . ILE A 1 306 ? 7.189 -9.368 4.030 1.00 95.38 306 ILE A O 1
ATOM 2532 N N . THR A 1 307 ? 7.668 -7.205 3.628 1.00 96.12 307 THR A N 1
ATOM 2533 C CA . THR A 1 307 ? 8.331 -7.446 2.343 1.00 96.12 307 THR A CA 1
ATOM 2534 C C . THR A 1 307 ? 9.785 -7.861 2.571 1.00 96.12 307 THR A C 1
ATOM 2536 O O . THR A 1 307 ? 10.321 -7.761 3.676 1.00 96.12 307 THR A O 1
ATOM 2539 N N . SER A 1 308 ? 10.436 -8.362 1.528 1.00 94.25 308 SER A N 1
ATOM 2540 C CA . SER A 1 308 ? 11.838 -8.758 1.531 1.00 94.25 308 SER A CA 1
ATOM 2541 C C . SER A 1 308 ? 12.766 -7.554 1.475 1.00 94.25 308 SER A C 1
ATOM 2543 O O . SER A 1 308 ? 13.814 -7.556 2.116 1.00 94.25 308 SER A O 1
ATOM 2545 N N . THR A 1 309 ? 12.372 -6.498 0.767 1.00 94.31 309 THR A N 1
ATOM 2546 C CA . THR A 1 309 ? 13.065 -5.207 0.794 1.00 94.31 309 THR A CA 1
ATOM 2547 C C . THR A 1 309 ? 12.067 -4.064 0.914 1.00 94.31 309 THR A C 1
ATOM 2549 O O . THR A 1 309 ? 12.000 -3.427 1.962 1.00 94.31 309 THR A O 1
ATOM 2552 N N . THR A 1 310 ? 11.307 -3.826 -0.157 1.00 94.88 310 THR A N 1
ATOM 2553 C CA . THR A 1 310 ? 10.263 -2.805 -0.296 1.00 94.88 310 THR A CA 1
ATOM 2554 C C . THR A 1 310 ? 9.193 -3.293 -1.266 1.00 94.88 310 THR A C 1
ATOM 2556 O O . THR A 1 310 ? 9.421 -4.292 -1.962 1.00 94.88 310 THR A O 1
ATOM 2559 N N . ILE A 1 311 ? 8.065 -2.585 -1.390 1.00 95.50 311 ILE A N 1
ATOM 2560 C CA . ILE A 1 311 ? 7.047 -2.929 -2.394 1.00 95.50 311 ILE A CA 1
ATOM 2561 C C . ILE A 1 311 ? 7.589 -2.872 -3.829 1.00 95.50 311 ILE A C 1
ATOM 2563 O O . ILE A 1 311 ? 7.247 -3.712 -4.664 1.00 95.50 311 ILE A O 1
ATOM 2567 N N . GLU A 1 312 ? 8.515 -1.955 -4.117 1.00 95.88 312 GLU A N 1
ATOM 2568 C CA . GLU A 1 312 ? 9.189 -1.895 -5.414 1.00 95.88 312 GLU A CA 1
ATOM 2569 C C . GLU A 1 312 ? 10.054 -3.129 -5.648 1.00 95.88 312 GLU A C 1
ATOM 2571 O O . GLU A 1 312 ? 10.192 -3.563 -6.785 1.00 95.88 312 GLU A O 1
ATOM 2576 N N . GLY A 1 313 ? 10.590 -3.743 -4.590 1.00 95.06 313 GLY A N 1
ATOM 2577 C CA . GLY A 1 313 ? 11.281 -5.025 -4.690 1.00 95.06 313 GLY A CA 1
ATOM 2578 C C . GLY A 1 313 ? 10.366 -6.203 -5.002 1.00 95.06 313 GLY A C 1
ATOM 2579 O O . GLY A 1 313 ? 10.795 -7.133 -5.684 1.00 95.06 313 GLY A O 1
ATOM 2580 N N . CYS A 1 314 ? 9.094 -6.136 -4.607 1.00 95.69 314 CYS A N 1
ATOM 2581 C CA . CYS A 1 314 ? 8.098 -7.120 -5.022 1.00 95.69 314 CYS A CA 1
ATOM 2582 C C . CYS A 1 314 ? 7.793 -7.019 -6.528 1.00 95.69 314 CYS A C 1
ATOM 2584 O O . CYS A 1 314 ? 7.541 -8.040 -7.170 1.00 95.69 314 CYS A O 1
ATOM 2586 N N . LEU A 1 315 ? 7.835 -5.804 -7.089 1.00 97.25 315 LEU A N 1
ATOM 2587 C CA . LEU A 1 315 ? 7.516 -5.520 -8.493 1.00 97.25 315 LEU A CA 1
ATOM 2588 C C . LEU A 1 315 ? 8.729 -5.618 -9.426 1.00 97.25 315 LEU A C 1
ATOM 2590 O O . LEU A 1 315 ? 8.594 -6.107 -10.544 1.00 97.25 315 LEU A O 1
ATOM 2594 N N . ILE A 1 316 ? 9.906 -5.181 -8.981 1.00 97.00 316 ILE A N 1
ATOM 2595 C CA . ILE A 1 316 ? 11.160 -5.132 -9.741 1.00 97.00 316 ILE A CA 1
ATOM 2596 C C . ILE A 1 316 ? 12.137 -6.130 -9.116 1.00 97.00 316 ILE A C 1
ATOM 2598 O O . ILE A 1 316 ? 12.855 -5.843 -8.149 1.00 97.00 316 ILE A O 1
ATOM 2602 N N . ASN A 1 317 ? 12.137 -7.336 -9.672 1.00 95.25 317 ASN A N 1
ATOM 2603 C CA . ASN A 1 317 ? 12.959 -8.459 -9.250 1.00 95.25 317 ASN A CA 1
ATOM 2604 C C . ASN A 1 317 ? 13.490 -9.215 -10.479 1.00 95.25 317 ASN A C 1
ATOM 2606 O O . ASN A 1 317 ? 13.118 -8.914 -11.612 1.00 95.25 317 ASN A O 1
ATOM 2610 N N . GLU A 1 318 ? 14.360 -10.198 -10.257 1.00 94.81 318 GLU A N 1
ATOM 2611 C CA . GLU A 1 318 ? 14.978 -11.004 -11.321 1.00 94.81 318 GLU A CA 1
ATOM 2612 C C . GLU A 1 318 ? 13.949 -11.616 -12.283 1.00 94.81 318 GLU A C 1
ATOM 2614 O O . GLU A 1 318 ? 14.121 -11.577 -13.499 1.00 94.81 318 GLU A O 1
ATOM 2619 N N . LYS A 1 319 ? 12.830 -12.117 -11.750 1.00 96.38 319 LYS A N 1
ATOM 2620 C CA . LYS A 1 319 ? 11.788 -12.797 -12.529 1.00 96.38 319 LYS A CA 1
ATOM 2621 C C . LYS A 1 319 ? 10.901 -11.823 -13.302 1.00 96.38 319 LYS A C 1
ATOM 2623 O O . LYS A 1 319 ? 10.410 -12.162 -14.374 1.00 96.38 319 LYS A O 1
ATOM 2628 N N . SER A 1 320 ? 10.702 -10.609 -12.789 1.00 97.44 320 SER A N 1
ATOM 2629 C CA . SER A 1 320 ? 9.920 -9.566 -13.464 1.00 97.44 320 SER A CA 1
ATOM 2630 C C . SER A 1 320 ? 10.748 -8.666 -14.382 1.00 97.44 320 SER A C 1
ATOM 2632 O O . SER A 1 320 ? 10.174 -7.885 -15.144 1.00 97.44 320 SER A O 1
ATOM 2634 N N . LEU A 1 321 ? 12.079 -8.790 -14.377 1.00 97.19 321 LEU A N 1
ATOM 2635 C CA . LEU A 1 321 ? 12.993 -7.913 -15.110 1.00 97.19 321 LEU A CA 1
ATOM 2636 C C . LEU A 1 321 ? 12.694 -7.848 -16.613 1.00 97.19 321 LEU A C 1
ATOM 2638 O O . LEU A 1 321 ? 12.726 -6.769 -17.205 1.00 97.19 321 LEU A O 1
ATOM 2642 N N . ILE A 1 322 ? 12.375 -8.986 -17.235 1.00 95.81 322 ILE A N 1
ATOM 2643 C CA . ILE A 1 322 ? 12.047 -9.046 -18.667 1.00 95.81 322 ILE A CA 1
ATOM 2644 C C . ILE A 1 322 ? 10.785 -8.228 -18.963 1.00 95.81 322 ILE A C 1
ATOM 2646 O O . ILE A 1 322 ? 10.776 -7.425 -19.899 1.00 95.81 322 ILE A O 1
ATOM 2650 N N . LEU A 1 323 ? 9.731 -8.390 -18.157 1.00 97.38 323 LEU A N 1
ATOM 2651 C CA . LEU A 1 323 ? 8.508 -7.595 -18.294 1.00 97.38 323 LEU A CA 1
ATOM 2652 C C . LEU A 1 323 ? 8.767 -6.116 -18.026 1.00 97.38 323 LEU A C 1
ATOM 2654 O O . LEU A 1 323 ? 8.258 -5.271 -18.758 1.00 97.38 323 LEU A O 1
ATOM 2658 N N . PHE A 1 324 ? 9.596 -5.798 -17.036 1.00 97.19 324 PHE A N 1
ATOM 2659 C CA . PHE A 1 324 ? 9.945 -4.421 -16.713 1.00 97.19 324 PHE A CA 1
ATOM 2660 C C . PHE A 1 324 ? 10.689 -3.735 -17.866 1.00 97.19 324 PHE A C 1
ATOM 2662 O O . PHE A 1 324 ? 10.321 -2.635 -18.272 1.00 97.19 324 PHE A O 1
ATOM 2669 N N . LYS A 1 325 ? 11.672 -4.408 -18.481 1.00 95.19 325 LYS A N 1
ATOM 2670 C CA . LYS A 1 325 ? 12.375 -3.917 -19.682 1.00 95.19 325 LYS A CA 1
ATOM 2671 C C . LYS A 1 325 ? 11.407 -3.700 -20.857 1.00 95.19 325 LYS A C 1
ATOM 2673 O O . LYS A 1 325 ? 11.494 -2.677 -21.538 1.00 95.19 325 LYS A O 1
ATOM 2678 N N . LYS A 1 326 ? 10.460 -4.623 -21.079 1.00 96.31 326 LYS A N 1
ATOM 2679 C CA . LYS A 1 326 ? 9.410 -4.479 -22.109 1.00 96.31 326 LYS A CA 1
ATOM 2680 C C . LYS A 1 326 ? 8.483 -3.291 -21.830 1.00 96.31 326 LYS A C 1
ATOM 2682 O O . LYS A 1 326 ? 8.167 -2.539 -22.750 1.00 96.31 326 LYS A O 1
ATOM 2687 N N . TRP A 1 327 ? 8.085 -3.094 -20.576 1.00 96.56 327 TRP A N 1
ATOM 2688 C CA . TRP A 1 327 ? 7.270 -1.952 -20.170 1.00 96.56 327 TRP A CA 1
ATOM 2689 C C . TRP A 1 327 ? 8.011 -0.629 -20.397 1.00 96.56 327 TRP A C 1
ATOM 2691 O O . TRP A 1 327 ? 7.469 0.268 -21.038 1.00 96.56 327 TRP A O 1
ATOM 2701 N N . MET A 1 328 ? 9.277 -0.533 -19.985 1.00 93.56 328 MET A N 1
ATOM 2702 C CA . MET A 1 328 ? 10.113 0.651 -20.217 1.00 93.56 328 MET A CA 1
ATOM 2703 C C . MET A 1 328 ? 10.231 1.006 -21.706 1.00 93.56 328 MET A C 1
ATOM 2705 O O . MET A 1 328 ? 10.105 2.172 -22.081 1.00 93.56 328 MET A O 1
ATOM 2709 N N . LEU A 1 329 ? 10.417 -0.000 -22.570 1.00 93.56 329 LEU A N 1
ATOM 2710 C CA . LEU A 1 329 ? 10.374 0.169 -24.026 1.00 93.56 329 LEU A CA 1
ATOM 2711 C C . LEU A 1 329 ? 9.019 0.743 -24.472 1.00 93.56 329 LEU A C 1
ATOM 2713 O O . LEU A 1 329 ? 8.987 1.675 -25.275 1.00 93.56 329 LEU A O 1
ATOM 2717 N N . SER A 1 330 ? 7.909 0.225 -23.941 1.00 93.75 330 SER A N 1
ATOM 2718 C CA . SER A 1 330 ? 6.567 0.717 -24.271 1.00 93.75 330 SER A CA 1
ATOM 2719 C C . SER A 1 330 ? 6.340 2.172 -23.835 1.00 93.75 330 SER A C 1
ATOM 2721 O O . SER A 1 330 ? 5.769 2.941 -24.606 1.00 93.75 330 SER A O 1
ATOM 2723 N N . GLU A 1 331 ? 6.861 2.591 -22.676 1.00 92.88 331 GLU A N 1
ATOM 2724 C CA . GLU A 1 331 ? 6.766 3.980 -22.202 1.00 92.88 331 GLU A CA 1
ATOM 2725 C C . GLU A 1 331 ? 7.568 4.933 -23.100 1.00 92.88 331 GLU A C 1
ATOM 2727 O O . GLU A 1 331 ? 7.070 5.991 -23.484 1.00 92.88 331 GLU A O 1
ATOM 2732 N N . VAL A 1 332 ? 8.786 4.554 -23.505 1.00 92.00 332 VAL A N 1
ATOM 2733 C CA . VAL A 1 332 ? 9.591 5.368 -24.433 1.00 92.00 332 VAL A CA 1
ATOM 2734 C C . VAL A 1 332 ? 8.907 5.482 -25.797 1.00 92.00 332 VAL A C 1
ATOM 2736 O O . VAL A 1 332 ? 8.847 6.564 -26.384 1.00 92.00 332 VAL A O 1
ATOM 2739 N N . LEU A 1 333 ? 8.367 4.380 -26.318 1.00 90.06 333 LEU A N 1
ATOM 2740 C CA . LEU A 1 333 ? 7.728 4.380 -27.630 1.00 90.06 333 LEU A CA 1
ATOM 2741 C C . LEU A 1 333 ? 6.393 5.135 -27.633 1.00 90.06 333 LEU A C 1
ATOM 2743 O O . LEU A 1 333 ? 6.155 5.915 -28.560 1.00 90.06 333 LEU A O 1
ATOM 2747 N N . GLY A 1 334 ? 5.558 4.937 -26.614 1.00 88.56 334 GLY A N 1
ATOM 2748 C CA . GLY A 1 334 ? 4.199 5.478 -26.543 1.00 88.56 334 GLY A CA 1
ATOM 2749 C C . GLY A 1 334 ? 4.090 6.883 -25.948 1.00 88.56 334 GLY A C 1
ATOM 2750 O O . GLY A 1 334 ? 3.316 7.690 -26.458 1.00 88.56 334 GLY A O 1
ATOM 2751 N N . ASN A 1 335 ? 4.875 7.197 -24.911 1.00 89.19 335 ASN A N 1
ATOM 2752 C CA . ASN A 1 335 ? 4.623 8.374 -24.066 1.00 89.19 335 ASN A CA 1
ATOM 2753 C C . ASN A 1 335 ? 5.646 9.504 -24.240 1.00 89.19 335 ASN A C 1
ATOM 2755 O O . ASN A 1 335 ? 5.314 10.667 -24.014 1.00 89.19 335 ASN A O 1
ATOM 2759 N N . LEU A 1 336 ? 6.873 9.210 -24.686 1.00 90.25 336 LEU A N 1
ATOM 2760 C CA . LEU A 1 336 ? 7.833 10.264 -25.028 1.00 90.25 336 LEU A CA 1
ATOM 2761 C C . LEU A 1 336 ? 7.519 10.828 -26.407 1.00 90.25 336 LEU A C 1
ATOM 2763 O O . LEU A 1 336 ? 7.912 10.250 -27.405 1.00 90.25 336 LEU A O 1
ATOM 2767 N N . ASN A 1 337 ? 6.821 11.948 -26.504 1.00 90.25 337 ASN A N 1
ATOM 2768 C CA . ASN A 1 337 ? 6.428 12.548 -27.779 1.00 90.25 337 ASN A CA 1
ATOM 2769 C C . ASN A 1 337 ? 7.215 13.834 -28.066 1.00 90.25 337 ASN A C 1
ATOM 2771 O O . ASN A 1 337 ? 7.821 14.397 -27.150 1.00 90.25 337 ASN A O 1
ATOM 2775 N N . PRO A 1 338 ? 7.255 14.290 -29.332 1.00 89.44 338 PRO A N 1
ATOM 2776 C CA . PRO A 1 338 ? 7.825 15.587 -29.675 1.00 89.44 338 PRO A CA 1
ATOM 2777 C C . PRO A 1 338 ? 7.273 16.692 -28.769 1.00 89.44 338 PRO A C 1
ATOM 2779 O O . PRO A 1 338 ? 6.080 16.707 -28.457 1.00 89.44 338 PRO A O 1
ATOM 2782 N N . LYS A 1 339 ? 8.139 17.601 -28.319 1.00 89.06 339 LYS A N 1
ATOM 2783 C CA . LYS A 1 339 ? 7.737 18.708 -27.448 1.00 89.06 339 LYS A CA 1
ATOM 2784 C C . LYS A 1 339 ? 6.691 19.588 -28.116 1.00 89.06 339 LYS A C 1
ATOM 2786 O O . LYS A 1 339 ? 6.811 19.929 -29.288 1.00 89.06 339 LYS A O 1
ATOM 2791 N N . ASN A 1 340 ? 5.716 20.038 -27.329 1.00 83.88 340 ASN A N 1
ATOM 2792 C CA . ASN A 1 340 ? 4.695 20.951 -27.820 1.00 83.88 340 ASN A CA 1
ATOM 2793 C C . ASN A 1 340 ? 5.186 22.412 -27.838 1.00 83.88 340 ASN A C 1
ATOM 2795 O O . ASN A 1 340 ? 4.767 23.219 -27.012 1.00 83.88 340 ASN A O 1
ATOM 2799 N N . ILE A 1 341 ? 6.126 22.732 -28.733 1.00 82.94 341 ILE A N 1
ATOM 2800 C CA . ILE A 1 341 ? 6.723 24.072 -28.887 1.00 82.94 341 ILE A CA 1
ATOM 2801 C C . ILE A 1 341 ? 6.588 24.506 -30.354 1.00 82.94 341 ILE A C 1
ATOM 2803 O O . ILE A 1 341 ? 6.699 23.676 -31.252 1.00 82.94 341 ILE A O 1
ATOM 2807 N N . GLY A 1 342 ? 6.348 25.797 -30.609 1.00 79.06 342 GLY A N 1
ATOM 2808 C CA . GLY A 1 342 ? 6.030 26.320 -31.947 1.00 79.06 342 GLY A CA 1
ATOM 2809 C C . GLY A 1 342 ? 7.098 26.105 -33.031 1.00 79.06 342 GLY A C 1
ATOM 2810 O O . GLY A 1 342 ? 6.755 26.080 -34.205 1.00 79.06 342 GLY A O 1
ATOM 2811 N N . ASN A 1 343 ? 8.366 25.903 -32.663 1.00 84.56 343 ASN A N 1
ATOM 2812 C CA . ASN A 1 343 ? 9.493 25.704 -33.588 1.00 84.56 343 ASN A CA 1
ATOM 2813 C C . ASN A 1 343 ? 10.042 24.263 -33.599 1.00 84.56 343 ASN A C 1
ATOM 2815 O O . ASN A 1 343 ? 11.147 24.011 -34.077 1.00 84.56 343 ASN A O 1
ATOM 2819 N N . ILE A 1 344 ? 9.306 23.293 -33.059 1.00 85.94 344 ILE A N 1
ATOM 2820 C CA . ILE A 1 344 ? 9.794 21.914 -32.917 1.00 85.94 344 ILE A CA 1
ATOM 2821 C C . ILE A 1 344 ? 10.104 21.224 -34.251 1.00 85.94 344 ILE A C 1
ATOM 2823 O O . ILE A 1 344 ? 11.063 20.461 -34.315 1.00 85.94 344 ILE A O 1
ATOM 2827 N N . ASP A 1 345 ? 9.379 21.522 -35.333 1.00 84.75 345 ASP A N 1
ATOM 2828 C CA . ASP A 1 345 ? 9.696 20.983 -36.663 1.00 84.75 345 ASP A CA 1
ATOM 2829 C C . ASP A 1 345 ? 11.064 21.470 -37.175 1.00 84.75 345 ASP A C 1
ATOM 2831 O O . ASP A 1 345 ? 11.793 20.709 -37.814 1.00 84.75 345 ASP A O 1
ATOM 2835 N N . GLU A 1 346 ? 11.459 22.706 -36.860 1.00 85.81 346 GLU A N 1
ATOM 2836 C CA . GLU A 1 346 ? 12.787 23.245 -37.185 1.00 85.81 346 GLU A CA 1
ATOM 2837 C C . GLU A 1 346 ? 13.877 22.584 -36.330 1.00 85.81 346 GLU A C 1
ATOM 2839 O O . GLU A 1 346 ? 14.939 22.211 -36.837 1.00 85.81 346 GLU A O 1
ATOM 2844 N N . ILE A 1 347 ? 13.598 22.362 -35.042 1.00 88.44 347 ILE A N 1
ATOM 2845 C CA . ILE A 1 347 ? 14.499 21.643 -34.127 1.00 88.44 347 ILE A CA 1
ATOM 2846 C C . ILE A 1 347 ? 14.698 20.196 -34.604 1.00 88.44 347 ILE A C 1
ATOM 2848 O O . ILE A 1 347 ? 15.823 19.704 -34.647 1.00 88.44 347 ILE A O 1
ATOM 2852 N N . ILE A 1 348 ? 13.632 19.515 -35.028 1.00 89.69 348 ILE A N 1
ATOM 2853 C CA . ILE A 1 348 ? 13.727 18.152 -35.563 1.00 89.69 348 ILE A CA 1
ATOM 2854 C C . ILE A 1 348 ? 14.504 18.145 -36.883 1.00 89.69 348 ILE A C 1
ATOM 2856 O O . ILE A 1 348 ? 15.365 17.289 -37.081 1.00 89.69 348 ILE A O 1
ATOM 2860 N N . ASN A 1 349 ? 14.241 19.096 -37.781 1.00 89.06 349 ASN A N 1
ATOM 2861 C CA . ASN A 1 349 ? 14.951 19.184 -39.055 1.00 89.06 349 ASN A CA 1
ATOM 2862 C C . ASN A 1 349 ? 16.447 19.461 -38.866 1.00 89.06 349 ASN A C 1
ATOM 2864 O O . ASN A 1 349 ? 17.268 18.807 -39.507 1.00 89.06 349 ASN A O 1
ATOM 2868 N N . SER A 1 350 ? 16.814 20.370 -37.963 1.00 88.12 350 SER A N 1
ATOM 2869 C CA . SER A 1 350 ? 18.220 20.634 -37.635 1.00 88.12 350 SER A CA 1
ATOM 2870 C C . SER A 1 350 ? 18.900 19.411 -37.010 1.00 88.12 350 SER A C 1
ATOM 2872 O O . SER A 1 350 ? 19.980 19.025 -37.459 1.00 88.12 350 SER A O 1
ATOM 2874 N N . ALA A 1 351 ? 18.240 18.722 -36.072 1.00 89.19 351 ALA A N 1
ATOM 2875 C CA . ALA A 1 351 ? 18.731 17.467 -35.497 1.00 89.19 351 ALA A CA 1
ATOM 2876 C C . ALA A 1 351 ? 18.865 16.340 -36.537 1.00 89.19 351 ALA A C 1
ATOM 2878 O O . ALA A 1 351 ? 19.750 15.493 -36.442 1.00 89.19 351 ALA A O 1
ATOM 2879 N N . ARG A 1 352 ? 18.004 16.326 -37.560 1.00 88.62 352 ARG A N 1
ATOM 2880 C CA . ARG A 1 352 ? 18.078 15.364 -38.666 1.00 88.62 352 ARG A CA 1
ATOM 2881 C C . ARG A 1 352 ? 19.256 15.646 -39.600 1.00 88.62 352 ARG A C 1
ATOM 2883 O O . ARG A 1 352 ? 19.866 14.699 -40.090 1.00 88.62 352 ARG A O 1
ATOM 2890 N N . LEU A 1 353 ? 19.557 16.920 -39.856 1.00 88.19 353 LEU A N 1
ATOM 2891 C CA . LEU A 1 353 ? 20.682 17.347 -40.698 1.00 88.19 353 LEU A CA 1
ATOM 2892 C C . LEU A 1 353 ? 22.038 17.177 -39.996 1.00 88.19 353 LEU A C 1
ATOM 2894 O O . LEU A 1 353 ? 23.040 16.949 -40.668 1.00 88.19 353 LEU A O 1
ATOM 2898 N N . SER A 1 354 ? 22.062 17.245 -38.662 1.00 86.19 354 SER A N 1
ATOM 2899 C CA . SER A 1 354 ? 23.254 17.032 -37.838 1.00 86.19 354 SER A CA 1
ATOM 2900 C C . SER A 1 354 ? 23.133 15.740 -37.015 1.00 86.19 354 SER A C 1
ATOM 2902 O O . SER A 1 354 ? 22.721 15.797 -35.853 1.00 86.19 354 SER A O 1
ATOM 2904 N N . PRO A 1 355 ? 23.489 14.568 -37.572 1.00 81.81 355 PRO A N 1
ATOM 2905 C CA . PRO A 1 355 ? 23.386 13.303 -36.852 1.00 81.81 355 PRO A CA 1
ATOM 2906 C C . PRO A 1 355 ? 24.250 13.297 -35.583 1.00 81.81 355 PRO A C 1
ATOM 2908 O O . PRO A 1 355 ? 25.392 13.754 -35.587 1.00 81.81 355 PRO A O 1
ATOM 2911 N N . TYR A 1 356 ? 23.714 12.728 -34.502 1.00 90.38 356 TYR A N 1
ATOM 2912 C CA . TYR A 1 356 ? 24.466 12.482 -33.271 1.00 90.38 356 TYR A CA 1
ATOM 2913 C C . TYR A 1 356 ? 25.572 11.444 -33.516 1.00 90.38 356 TYR A C 1
ATOM 2915 O O . TYR A 1 356 ? 25.327 10.368 -34.062 1.00 90.38 356 TYR A O 1
ATOM 2923 N N . LEU A 1 357 ? 26.794 11.766 -33.092 1.00 89.69 357 LEU A N 1
ATOM 2924 C CA . LEU A 1 357 ? 27.996 10.943 -33.270 1.00 89.69 357 LEU A CA 1
ATOM 2925 C C . LEU A 1 357 ? 28.328 10.102 -32.032 1.00 89.69 357 LEU A C 1
ATOM 2927 O O . LEU A 1 357 ? 29.105 9.154 -32.117 1.00 89.69 357 LEU A O 1
ATOM 2931 N N . ASN A 1 358 ? 27.772 10.455 -30.871 1.00 91.81 358 ASN A N 1
ATOM 2932 C CA . ASN A 1 358 ? 28.008 9.763 -29.607 1.00 91.81 358 ASN A CA 1
ATOM 2933 C C . ASN A 1 358 ? 26.763 9.764 -28.705 1.00 91.81 358 ASN A C 1
ATOM 2935 O O . ASN A 1 358 ? 25.787 10.474 -28.954 1.00 91.81 358 ASN A O 1
ATOM 2939 N N . ASP A 1 359 ? 26.824 8.972 -27.633 1.00 91.31 359 ASP A N 1
ATOM 2940 C CA . ASP A 1 359 ? 25.726 8.800 -26.678 1.00 91.31 359 ASP A CA 1
ATOM 2941 C C . ASP A 1 359 ? 25.288 10.112 -26.015 1.00 91.31 359 ASP A C 1
ATOM 2943 O O . ASP A 1 359 ? 24.098 10.324 -25.801 1.00 91.31 359 ASP A O 1
ATOM 2947 N N . THR A 1 360 ? 26.230 11.003 -25.702 1.00 91.19 360 THR A N 1
ATOM 2948 C CA . THR A 1 360 ? 25.931 12.288 -25.057 1.00 91.19 360 THR A CA 1
ATOM 2949 C C . THR A 1 360 ? 25.121 13.187 -25.986 1.00 91.19 360 THR A C 1
ATOM 2951 O O . THR A 1 360 ? 24.125 13.771 -25.566 1.00 91.19 360 THR A O 1
ATOM 2954 N N . GLN A 1 361 ? 25.500 13.257 -27.264 1.00 92.81 361 GLN A N 1
ATOM 2955 C CA . GLN A 1 361 ? 24.754 13.995 -28.285 1.00 92.81 361 GLN A CA 1
ATOM 2956 C C . GLN A 1 361 ? 23.379 13.372 -28.544 1.00 92.81 361 GLN A C 1
ATOM 2958 O O . GLN A 1 361 ? 22.408 14.104 -28.740 1.00 92.81 361 GLN A O 1
ATOM 2963 N N . LEU A 1 362 ? 23.270 12.038 -28.515 1.00 93.44 362 LEU A N 1
ATOM 2964 C CA . LEU A 1 362 ? 21.984 11.345 -28.615 1.00 93.44 362 LEU A CA 1
ATOM 2965 C C . LEU A 1 362 ? 21.061 11.736 -27.457 1.00 93.44 362 LEU A C 1
ATOM 2967 O O . LEU A 1 362 ? 19.914 12.108 -27.704 1.00 93.44 362 LEU A O 1
ATOM 2971 N N . LEU A 1 363 ? 21.556 11.694 -26.216 1.00 92.94 363 LEU A N 1
ATOM 2972 C CA . LEU A 1 363 ? 20.788 12.107 -25.042 1.00 92.94 363 LEU A CA 1
ATOM 2973 C C . LEU A 1 363 ? 20.353 13.565 -25.179 1.00 92.94 363 LEU A C 1
ATOM 2975 O O . LEU A 1 363 ? 19.156 13.812 -25.168 1.00 92.94 363 LEU A O 1
ATOM 2979 N N . GLN A 1 364 ? 21.272 14.496 -25.451 1.00 92.12 364 GLN A N 1
ATOM 2980 C CA . GLN A 1 364 ? 20.957 15.919 -25.661 1.00 92.12 364 GLN A CA 1
ATOM 2981 C C . GLN A 1 364 ? 19.907 16.148 -26.758 1.00 92.12 364 GLN A C 1
ATOM 2983 O O . GLN A 1 364 ? 19.024 16.991 -26.608 1.00 92.12 364 GLN A O 1
ATOM 2988 N N . THR A 1 365 ? 19.971 15.381 -27.849 1.00 92.56 365 THR A N 1
ATOM 2989 C CA . THR A 1 365 ? 18.973 15.432 -28.929 1.00 92.56 365 THR A CA 1
ATOM 2990 C C . THR A 1 365 ? 17.617 14.903 -28.461 1.00 92.56 365 THR A C 1
ATOM 2992 O O . THR A 1 365 ? 16.579 15.482 -28.776 1.00 92.56 365 THR A O 1
ATOM 2995 N N . CYS A 1 366 ? 17.595 13.822 -27.678 1.00 93.00 366 CYS A N 1
ATOM 2996 C CA . CYS A 1 366 ? 16.368 13.341 -27.046 1.00 93.00 366 CYS A CA 1
ATOM 2997 C C . CYS A 1 366 ? 15.797 14.398 -26.096 1.00 93.00 366 CYS A C 1
ATOM 2999 O O . CYS A 1 366 ? 14.603 14.670 -26.160 1.00 93.00 366 CYS A O 1
ATOM 3001 N N . GLU A 1 367 ? 16.634 15.031 -25.271 1.00 90.88 367 GLU A N 1
ATOM 3002 C CA . GLU A 1 367 ? 16.202 16.058 -24.321 1.00 90.88 367 GLU A CA 1
ATOM 3003 C C . GLU A 1 367 ? 15.669 17.307 -25.008 1.00 90.88 367 GLU A C 1
ATOM 3005 O O . GLU A 1 367 ? 14.742 17.927 -24.493 1.00 90.88 367 GLU A O 1
ATOM 3010 N N . SER A 1 368 ? 16.220 17.699 -26.156 1.00 89.88 368 SER A N 1
ATOM 3011 C CA . SER A 1 368 ? 15.753 18.874 -26.892 1.00 89.88 368 SER A CA 1
ATOM 3012 C C . SER A 1 368 ? 14.433 18.610 -27.616 1.00 89.88 368 SER A C 1
ATOM 3014 O O . SER A 1 368 ? 13.578 19.497 -27.643 1.00 89.88 368 SER A O 1
ATOM 3016 N N . VAL A 1 369 ? 14.233 17.392 -28.129 1.00 91.06 369 VAL A N 1
ATOM 3017 C CA . VAL A 1 369 ? 13.110 17.047 -29.011 1.00 91.06 369 VAL A CA 1
ATOM 3018 C C . VAL A 1 369 ? 11.940 16.386 -28.285 1.00 91.06 369 VAL A C 1
ATOM 3020 O O . VAL A 1 369 ? 10.791 16.635 -28.646 1.00 91.06 369 VAL A O 1
ATOM 3023 N N . LEU A 1 370 ? 12.190 15.536 -27.289 1.00 91.44 370 LEU A N 1
ATOM 3024 C CA . LEU A 1 370 ? 11.176 14.688 -26.660 1.00 91.44 370 LEU A CA 1
ATOM 3025 C C . LEU A 1 370 ? 10.729 15.232 -25.297 1.00 91.44 370 LEU A C 1
ATOM 3027 O O . LEU A 1 370 ? 11.468 15.899 -24.577 1.00 91.44 370 LEU A O 1
ATOM 3031 N N . SER A 1 371 ? 9.486 14.931 -24.935 1.00 89.88 371 SER A N 1
ATOM 3032 C CA . SER A 1 371 ? 8.919 15.148 -23.603 1.00 89.88 371 SER A CA 1
ATOM 3033 C C . SER A 1 371 ? 7.770 14.179 -23.351 1.00 89.88 371 SER A C 1
ATOM 3035 O O . SER A 1 371 ? 7.155 13.683 -24.294 1.00 89.88 371 SER A O 1
ATOM 3037 N N . ASN A 1 372 ? 7.438 13.936 -22.086 1.00 87.94 372 ASN A N 1
ATOM 3038 C CA . ASN A 1 372 ? 6.186 13.271 -21.746 1.00 87.94 372 ASN A CA 1
ATOM 3039 C C . ASN A 1 372 ? 5.020 14.240 -22.003 1.00 87.94 372 ASN A C 1
ATOM 3041 O O . ASN A 1 372 ? 4.764 15.125 -21.189 1.00 87.94 372 ASN A O 1
ATOM 3045 N N . ASN A 1 373 ? 4.359 14.114 -23.155 1.00 79.50 373 ASN A N 1
ATOM 3046 C CA . ASN A 1 373 ? 3.237 14.966 -23.539 1.00 79.50 373 ASN A CA 1
ATOM 3047 C C . ASN A 1 373 ? 2.131 14.141 -24.220 1.00 79.50 373 ASN A C 1
ATOM 3049 O O . ASN A 1 373 ? 2.432 13.332 -25.106 1.00 79.50 373 ASN A O 1
ATOM 3053 N N . PRO A 1 374 ? 0.853 14.366 -23.857 1.00 68.62 374 PRO A N 1
ATOM 3054 C CA . PRO A 1 374 ? -0.278 13.649 -24.446 1.00 68.62 374 PRO A CA 1
ATOM 3055 C C . PRO A 1 374 ? -0.641 14.155 -25.851 1.00 68.62 374 PRO A C 1
ATOM 3057 O O . PRO A 1 374 ? -1.343 13.470 -26.591 1.00 68.62 374 PRO A O 1
ATOM 3060 N N . ALA A 1 375 ? -0.184 15.353 -26.230 1.00 68.12 375 ALA A N 1
ATOM 3061 C CA . ALA A 1 375 ? -0.510 15.967 -27.510 1.00 68.12 375 ALA A CA 1
ATOM 3062 C C . ALA A 1 375 ? 0.335 15.374 -28.649 1.00 68.12 375 ALA A C 1
ATOM 3064 O O . ALA A 1 375 ? 1.560 15.498 -28.667 1.00 68.12 375 ALA A O 1
ATOM 3065 N N . ILE A 1 376 ? -0.334 14.767 -29.632 1.00 66.12 376 ILE A N 1
ATOM 3066 C CA . ILE A 1 376 ? 0.294 14.317 -30.875 1.00 66.12 376 ILE A CA 1
ATOM 3067 C C . ILE A 1 376 ? 0.291 15.493 -31.847 1.00 66.12 376 ILE A C 1
ATOM 3069 O O . ILE A 1 376 ? -0.748 15.853 -32.396 1.00 66.12 376 ILE A O 1
ATOM 3073 N N . GLN A 1 377 ? 1.455 16.093 -32.067 1.00 71.62 377 GLN A N 1
ATOM 3074 C CA . GLN A 1 377 ? 1.604 17.095 -33.114 1.00 71.62 377 GLN A CA 1
ATOM 3075 C C . GLN A 1 377 ? 1.634 16.460 -34.509 1.00 71.62 377 GLN A C 1
ATOM 3077 O O . GLN A 1 377 ? 2.181 15.371 -34.726 1.00 71.62 377 GLN A O 1
ATOM 3082 N N . THR A 1 378 ? 1.074 17.170 -35.485 1.00 75.75 378 THR A N 1
ATOM 3083 C CA . THR A 1 378 ? 1.132 16.801 -36.899 1.00 75.75 378 THR A CA 1
ATOM 3084 C C . THR A 1 378 ? 2.514 17.103 -37.470 1.00 75.75 378 THR A C 1
ATOM 3086 O O . THR A 1 378 ? 2.758 18.190 -37.973 1.00 75.75 378 THR A O 1
ATOM 3089 N N . LEU A 1 379 ? 3.411 16.122 -37.391 1.00 82.19 379 LEU A N 1
ATOM 3090 C CA . LEU A 1 379 ? 4.728 16.171 -38.030 1.00 82.19 379 LEU A CA 1
ATOM 3091 C C . LEU A 1 379 ? 4.687 15.681 -39.484 1.00 82.19 379 LEU A C 1
ATOM 3093 O O . LEU A 1 379 ? 3.869 14.822 -39.829 1.00 82.19 379 LEU A O 1
ATOM 3097 N N . SER A 1 380 ? 5.641 16.142 -40.299 1.00 85.12 380 SER A N 1
ATOM 3098 C CA . SER A 1 380 ? 5.929 15.553 -41.615 1.00 85.12 380 SER A CA 1
ATOM 3099 C C . SER A 1 380 ? 6.361 14.083 -41.497 1.00 85.12 380 SER A C 1
ATOM 3101 O O . SER A 1 380 ? 6.915 13.663 -40.478 1.00 85.12 380 SER A O 1
ATOM 3103 N N . ASP A 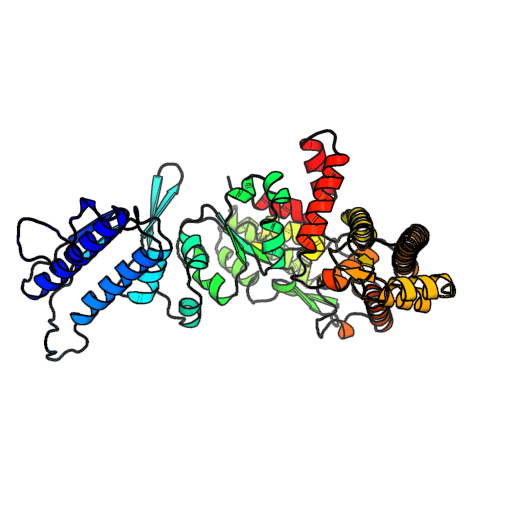1 381 ? 6.163 13.282 -42.546 1.00 85.88 381 ASP A N 1
ATOM 3104 C CA . ASP A 1 381 ? 6.500 11.851 -42.502 1.00 85.88 381 ASP A CA 1
ATOM 3105 C C . ASP A 1 381 ? 7.996 11.592 -42.269 1.00 85.88 381 ASP A C 1
ATOM 3107 O O . ASP A 1 381 ? 8.361 10.672 -41.534 1.00 85.88 381 ASP A O 1
ATOM 3111 N N . GLN A 1 382 ? 8.872 12.450 -42.803 1.00 87.38 382 GLN A N 1
ATOM 3112 C CA . GLN A 1 382 ? 10.314 12.377 -42.546 1.00 87.38 382 GLN A CA 1
ATOM 3113 C C . GLN A 1 382 ? 10.642 12.630 -41.067 1.00 87.38 382 GLN A C 1
ATOM 3115 O O . GLN A 1 382 ? 11.420 11.879 -40.472 1.00 87.38 382 GLN A O 1
ATOM 3120 N N . ASN A 1 383 ? 10.008 13.632 -40.451 1.00 88.94 383 ASN A N 1
ATOM 3121 C CA . ASN A 1 383 ? 10.191 13.940 -39.033 1.00 88.94 383 ASN A CA 1
ATOM 3122 C C . ASN A 1 383 ? 9.628 12.820 -38.149 1.00 88.94 383 ASN A C 1
ATOM 3124 O O . ASN A 1 383 ? 10.279 12.408 -37.191 1.00 88.94 383 ASN A O 1
ATOM 3128 N N . ARG A 1 384 ? 8.484 12.225 -38.510 1.00 88.00 384 ARG A N 1
ATOM 3129 C CA . ARG A 1 384 ? 7.933 11.051 -37.806 1.00 88.00 384 ARG A CA 1
ATOM 3130 C C . ARG A 1 384 ? 8.887 9.858 -37.824 1.00 88.00 384 ARG A C 1
ATOM 3132 O O . ARG A 1 384 ? 9.076 9.212 -36.791 1.00 88.00 384 ARG A O 1
ATOM 3139 N N . LEU A 1 385 ? 9.488 9.554 -38.976 1.00 90.31 385 LEU A N 1
ATOM 3140 C CA . LEU A 1 385 ? 10.466 8.468 -39.102 1.00 90.31 385 LEU A CA 1
ATOM 3141 C C . LEU A 1 385 ? 11.723 8.742 -38.271 1.00 90.31 385 LEU A C 1
ATOM 3143 O O . LEU A 1 385 ? 12.200 7.843 -37.576 1.00 90.31 385 LEU A O 1
ATOM 3147 N N . PHE A 1 386 ? 12.216 9.983 -38.281 1.00 92.25 386 PHE A N 1
ATOM 3148 C CA . PHE A 1 386 ? 13.342 10.389 -37.444 1.00 92.25 386 PHE A CA 1
ATOM 3149 C C . PHE A 1 386 ? 13.036 10.223 -35.950 1.00 92.25 386 PHE A C 1
ATOM 3151 O O . PHE A 1 386 ? 13.829 9.615 -35.238 1.00 92.25 386 PHE A O 1
ATOM 3158 N N . ILE A 1 387 ? 11.863 10.658 -35.480 1.00 91.62 387 ILE A N 1
ATOM 3159 C CA . ILE A 1 387 ? 11.444 10.490 -34.079 1.00 91.62 387 ILE A CA 1
ATOM 3160 C C . ILE A 1 387 ? 11.372 9.012 -33.687 1.00 91.62 387 ILE A C 1
ATOM 3162 O O . ILE A 1 387 ? 11.841 8.635 -32.614 1.00 91.62 387 ILE A O 1
ATOM 3166 N N . ARG A 1 388 ? 10.825 8.147 -34.550 1.00 91.44 388 ARG A N 1
ATOM 3167 C CA . ARG A 1 388 ? 10.806 6.695 -34.297 1.00 91.44 388 ARG A CA 1
ATOM 3168 C C . ARG A 1 388 ? 12.218 6.125 -34.167 1.00 91.44 388 ARG A C 1
ATOM 3170 O O . ARG A 1 388 ? 12.468 5.344 -33.250 1.00 91.44 388 ARG A O 1
ATOM 3177 N N . LYS A 1 389 ? 13.138 6.537 -35.046 1.00 92.81 389 LYS A N 1
ATOM 3178 C CA . LYS A 1 389 ? 14.553 6.155 -34.962 1.00 92.81 389 LYS A CA 1
ATOM 3179 C C . LYS A 1 389 ? 15.181 6.650 -33.656 1.00 92.81 389 LYS A C 1
ATOM 3181 O O . LYS A 1 389 ? 15.780 5.849 -32.950 1.00 92.81 389 LYS A O 1
ATOM 3186 N N . LEU A 1 390 ? 14.972 7.918 -33.299 1.00 93.75 390 LEU A N 1
ATOM 3187 C CA . LEU A 1 390 ? 15.501 8.539 -32.083 1.00 93.75 390 LEU A CA 1
ATOM 3188 C C . LEU A 1 390 ? 15.057 7.782 -30.822 1.00 93.75 390 LEU A C 1
ATOM 3190 O O . LEU A 1 390 ? 15.888 7.412 -29.997 1.00 93.75 390 LEU A O 1
ATOM 3194 N N . LYS A 1 391 ? 13.760 7.462 -30.712 1.00 93.75 391 LYS A N 1
ATOM 3195 C CA . LYS A 1 391 ? 13.222 6.632 -29.621 1.00 93.75 391 LYS A CA 1
ATOM 3196 C C . LYS A 1 391 ? 13.856 5.241 -29.595 1.00 93.75 391 LYS A C 1
ATOM 3198 O O . LYS A 1 391 ? 14.219 4.751 -28.529 1.00 93.75 391 LYS A O 1
ATOM 3203 N N . SER A 1 392 ? 13.995 4.596 -30.756 1.00 93.62 392 SER A N 1
ATOM 3204 C CA . SER A 1 392 ? 14.624 3.275 -30.842 1.00 93.62 392 SER A CA 1
ATOM 3205 C C . SER A 1 392 ? 16.085 3.309 -30.397 1.00 93.62 392 SER A C 1
ATOM 3207 O O . SER A 1 392 ? 16.520 2.387 -29.707 1.00 93.62 392 SER A O 1
ATOM 3209 N N . ASP A 1 393 ? 16.833 4.339 -30.784 1.00 93.88 393 ASP A N 1
ATOM 3210 C CA . ASP A 1 393 ? 18.243 4.486 -30.436 1.00 93.88 393 ASP A CA 1
ATOM 3211 C C . ASP A 1 393 ? 18.414 4.825 -28.949 1.00 93.88 393 ASP A C 1
ATOM 3213 O O . ASP A 1 393 ? 19.302 4.265 -28.307 1.00 93.88 393 ASP A O 1
ATOM 3217 N N . LEU A 1 394 ? 17.506 5.616 -28.361 1.00 94.06 394 LEU A N 1
ATOM 3218 C CA . LEU A 1 394 ? 17.447 5.838 -26.913 1.00 94.06 394 LEU A CA 1
ATOM 3219 C C . LEU A 1 394 ? 17.248 4.524 -26.145 1.00 94.06 394 LEU A C 1
ATOM 3221 O O . LEU A 1 394 ? 17.969 4.249 -25.188 1.00 94.06 394 LEU A O 1
ATOM 3225 N N . VAL A 1 395 ? 16.315 3.668 -26.570 1.00 93.12 395 VAL A N 1
ATOM 3226 C CA . VAL A 1 395 ? 16.083 2.388 -25.877 1.00 93.12 395 VAL A CA 1
ATOM 3227 C C . VAL A 1 395 ? 17.279 1.452 -26.019 1.00 93.12 395 VAL A C 1
ATOM 3229 O O . VAL A 1 395 ? 17.683 0.816 -25.043 1.00 93.12 395 VAL A O 1
ATOM 3232 N N . LYS A 1 396 ? 17.893 1.394 -27.206 1.00 93.12 396 LYS A N 1
ATOM 3233 C CA . LYS A 1 396 ? 19.133 0.634 -27.412 1.00 93.12 396 LYS A CA 1
ATOM 3234 C C . LYS A 1 396 ? 20.258 1.156 -26.527 1.00 93.12 396 LYS A C 1
ATOM 3236 O O . LYS A 1 396 ? 20.991 0.344 -25.971 1.00 93.12 396 LYS A O 1
ATOM 3241 N N . LEU A 1 397 ? 20.387 2.474 -26.368 1.00 93.81 397 LEU A N 1
ATOM 3242 C CA . LEU A 1 397 ? 21.370 3.086 -25.479 1.00 93.81 397 LEU A CA 1
ATOM 3243 C C . LEU A 1 397 ? 21.145 2.652 -24.028 1.00 93.81 397 LEU A C 1
ATOM 3245 O O . LEU A 1 397 ? 22.067 2.116 -23.415 1.00 93.81 397 LEU A O 1
ATOM 3249 N N . LEU A 1 398 ? 19.930 2.833 -23.504 1.00 92.94 398 LEU A N 1
ATOM 3250 C CA . LEU A 1 398 ? 19.593 2.480 -22.122 1.00 92.94 398 LEU A CA 1
ATOM 3251 C C . LEU A 1 398 ? 19.788 0.982 -21.863 1.00 92.94 398 LEU A C 1
ATOM 3253 O O . LEU A 1 398 ? 20.408 0.605 -20.872 1.00 92.94 398 LEU A O 1
ATOM 3257 N N . SER A 1 399 ? 19.332 0.125 -22.782 1.00 92.19 399 SER A N 1
ATOM 3258 C CA . SER A 1 399 ? 19.521 -1.324 -22.670 1.00 92.19 399 SER A CA 1
ATOM 3259 C C . SER A 1 399 ? 20.991 -1.721 -22.762 1.00 92.19 399 SER A C 1
ATOM 3261 O O . SER A 1 399 ? 21.424 -2.592 -22.012 1.00 92.19 399 SER A O 1
ATOM 3263 N N . ARG A 1 400 ? 21.765 -1.108 -23.668 1.00 92.81 400 ARG A N 1
ATOM 3264 C CA . ARG A 1 400 ? 23.201 -1.371 -23.795 1.00 92.81 400 ARG A CA 1
ATOM 3265 C C . ARG A 1 400 ? 23.914 -0.988 -22.507 1.00 92.81 400 ARG A C 1
ATOM 3267 O O . ARG A 1 400 ? 24.615 -1.832 -21.975 1.00 92.81 400 ARG A O 1
ATOM 3274 N N . ARG A 1 401 ? 23.686 0.219 -21.978 1.00 92.00 401 ARG A N 1
ATOM 3275 C CA . ARG A 1 401 ? 24.311 0.683 -20.728 1.00 92.00 401 ARG A CA 1
ATOM 3276 C C . ARG A 1 401 ? 23.951 -0.198 -19.542 1.00 92.00 401 ARG A C 1
ATOM 3278 O O . ARG A 1 401 ? 24.847 -0.596 -18.805 1.00 92.00 401 ARG A O 1
ATOM 3285 N N . LEU A 1 402 ? 22.673 -0.557 -19.404 1.00 93.44 402 LEU A N 1
ATOM 3286 C CA . LEU A 1 402 ? 22.223 -1.465 -18.353 1.00 93.44 402 LEU A CA 1
ATOM 3287 C C . LEU A 1 402 ? 22.973 -2.807 -18.424 1.00 93.44 402 LEU A C 1
ATOM 3289 O O . LEU A 1 402 ? 23.487 -3.263 -17.413 1.00 93.44 402 LEU A O 1
ATOM 3293 N N . ASN A 1 403 ? 23.102 -3.395 -19.616 1.00 92.06 403 ASN A N 1
ATOM 3294 C CA . ASN A 1 403 ? 23.766 -4.688 -19.796 1.00 92.06 403 ASN A CA 1
ATOM 3295 C C . ASN A 1 403 ? 25.301 -4.616 -19.698 1.00 92.06 403 ASN A C 1
ATOM 3297 O O . ASN A 1 403 ? 25.927 -5.580 -19.274 1.00 92.06 403 ASN A O 1
ATOM 3301 N N . THR A 1 404 ? 25.929 -3.515 -20.126 1.00 90.62 404 THR A N 1
ATOM 3302 C CA . THR A 1 404 ? 27.398 -3.390 -20.125 1.00 90.62 404 THR A CA 1
ATOM 3303 C C . THR A 1 404 ? 27.953 -3.025 -18.759 1.00 90.62 404 THR A C 1
ATOM 3305 O O . THR A 1 404 ? 29.043 -3.464 -18.417 1.00 90.62 404 THR A O 1
ATOM 3308 N N . VAL A 1 405 ? 27.235 -2.185 -18.007 1.00 90.88 405 VAL A N 1
ATOM 3309 C CA . VAL A 1 405 ? 27.681 -1.717 -16.687 1.00 90.88 405 VAL A CA 1
ATOM 3310 C C . VAL A 1 405 ? 27.291 -2.721 -15.602 1.00 90.88 405 VAL A C 1
ATOM 3312 O O . VAL A 1 405 ? 28.041 -2.917 -14.651 1.00 90.88 405 VAL A O 1
ATOM 3315 N N . PHE A 1 406 ? 26.149 -3.399 -15.753 1.00 92.75 406 PHE A N 1
ATOM 3316 C CA . PHE A 1 406 ? 25.619 -4.307 -14.739 1.00 92.75 406 PHE A CA 1
ATOM 3317 C C . PHE A 1 406 ? 25.543 -5.744 -15.288 1.00 92.75 406 PHE A C 1
ATOM 3319 O O . PHE A 1 406 ? 24.696 -6.033 -16.139 1.00 92.75 406 PHE A O 1
ATOM 3326 N N . PRO A 1 407 ? 26.426 -6.647 -14.820 1.00 81.88 407 PRO A N 1
ATOM 3327 C CA . PRO A 1 407 ? 26.761 -7.884 -15.530 1.00 81.88 407 PRO A CA 1
ATOM 3328 C C . PRO A 1 407 ? 25.694 -8.984 -15.460 1.00 81.88 407 PRO A C 1
ATOM 3330 O O . PRO A 1 407 ? 25.712 -9.879 -16.301 1.00 81.88 407 PRO A O 1
ATOM 3333 N N . ASP A 1 408 ? 24.768 -8.934 -14.498 1.00 90.50 408 ASP A N 1
ATOM 3334 C CA . ASP A 1 408 ? 23.720 -9.946 -14.337 1.00 90.50 408 ASP A CA 1
ATOM 3335 C C . ASP A 1 408 ? 22.336 -9.347 -14.034 1.00 90.50 408 ASP A C 1
ATOM 3337 O O . ASP A 1 408 ? 22.196 -8.193 -13.612 1.00 90.50 408 ASP A O 1
ATOM 3341 N N . ASP A 1 409 ? 21.297 -10.156 -14.259 1.00 93.00 409 ASP A N 1
ATOM 3342 C CA . ASP A 1 409 ? 19.894 -9.770 -14.084 1.00 93.00 409 ASP A CA 1
ATOM 3343 C C . ASP A 1 409 ? 19.556 -9.400 -12.628 1.00 93.00 409 ASP A C 1
ATOM 3345 O O . ASP A 1 409 ? 18.706 -8.534 -12.386 1.00 93.00 409 ASP A O 1
ATOM 3349 N N . LYS A 1 410 ? 20.252 -9.983 -11.645 1.00 92.25 410 LYS A N 1
ATOM 3350 C CA . LYS A 1 410 ? 20.050 -9.664 -10.229 1.00 92.25 410 LYS A CA 1
ATOM 3351 C C . LYS A 1 410 ? 20.477 -8.234 -9.932 1.00 92.25 410 LYS A C 1
ATOM 3353 O O . LYS A 1 410 ? 19.666 -7.445 -9.436 1.00 92.25 410 LYS A O 1
ATOM 3358 N N . ILE A 1 411 ? 21.696 -7.860 -10.311 1.00 94.06 411 ILE A N 1
ATOM 3359 C CA . ILE A 1 411 ? 22.219 -6.498 -10.167 1.00 94.06 411 ILE A CA 1
ATOM 3360 C C . ILE A 1 411 ? 21.363 -5.519 -10.972 1.00 94.06 411 ILE A C 1
ATOM 3362 O O . ILE A 1 411 ? 20.980 -4.474 -10.445 1.00 94.06 411 ILE A O 1
ATOM 3366 N N . GLN A 1 412 ? 20.996 -5.859 -12.211 1.00 95.62 412 GLN A N 1
ATOM 3367 C CA . GLN A 1 412 ? 20.143 -5.002 -13.039 1.00 95.62 412 GLN A CA 1
ATOM 3368 C C . GLN A 1 412 ? 18.784 -4.729 -12.385 1.00 95.62 412 GLN A C 1
ATOM 3370 O O . GLN A 1 412 ? 18.335 -3.580 -12.363 1.00 95.62 412 GLN A O 1
ATOM 3375 N N . SER A 1 413 ? 18.143 -5.751 -11.807 1.00 95.94 413 SER A N 1
ATOM 3376 C CA . SER A 1 413 ? 16.870 -5.581 -11.100 1.00 95.94 413 SER A CA 1
ATOM 3377 C C . SER A 1 413 ? 17.006 -4.658 -9.885 1.00 95.94 413 SER A C 1
ATOM 3379 O O . SER A 1 413 ? 16.147 -3.805 -9.665 1.00 95.94 413 SER A O 1
ATOM 3381 N N . ILE A 1 414 ? 18.116 -4.742 -9.143 1.00 95.19 414 ILE A N 1
ATOM 3382 C CA . ILE A 1 414 ? 18.387 -3.874 -7.991 1.00 95.19 414 ILE A CA 1
ATOM 3383 C C . ILE A 1 414 ? 18.667 -2.439 -8.425 1.00 95.19 414 ILE A C 1
ATOM 3385 O O . ILE A 1 414 ? 18.162 -1.510 -7.800 1.00 95.19 414 ILE A O 1
ATOM 3389 N N . VAL A 1 415 ? 19.432 -2.229 -9.497 1.00 95.06 415 VAL A N 1
ATOM 3390 C CA . VAL A 1 415 ? 19.699 -0.884 -10.029 1.00 95.06 415 VAL A CA 1
ATOM 3391 C C . VAL A 1 415 ? 18.398 -0.215 -10.460 1.00 95.06 415 VAL A C 1
ATOM 3393 O O . VAL A 1 415 ? 18.134 0.918 -10.062 1.00 95.06 415 VAL A O 1
ATOM 3396 N N . LEU A 1 416 ? 17.548 -0.924 -11.207 1.00 95.38 416 LEU A N 1
ATOM 3397 C CA . LEU A 1 416 ? 16.233 -0.413 -11.596 1.00 95.38 416 LEU A CA 1
ATOM 3398 C C . LEU A 1 416 ? 15.362 -0.151 -10.363 1.00 95.38 416 LEU A C 1
ATOM 3400 O O . LEU A 1 416 ? 14.804 0.931 -10.228 1.00 95.38 416 LEU A O 1
ATOM 3404 N N . ARG A 1 417 ? 15.320 -1.070 -9.398 1.00 95.12 417 ARG A N 1
ATOM 3405 C CA . ARG A 1 417 ? 14.608 -0.867 -8.129 1.00 95.12 417 ARG A CA 1
ATOM 3406 C C . ARG A 1 417 ? 15.073 0.395 -7.394 1.00 95.12 417 ARG A C 1
ATOM 3408 O O . ARG A 1 417 ? 14.244 1.148 -6.896 1.00 95.12 417 ARG A O 1
ATOM 3415 N N . LEU A 1 418 ? 16.380 0.655 -7.350 1.00 94.44 418 LEU A N 1
ATOM 3416 C CA . LEU A 1 418 ? 16.962 1.850 -6.730 1.00 94.44 418 LEU A CA 1
ATOM 3417 C C . LEU A 1 418 ? 16.616 3.145 -7.479 1.00 94.44 418 LEU A C 1
ATOM 3419 O O . LEU A 1 418 ? 16.459 4.186 -6.836 1.00 94.44 418 LEU A O 1
ATOM 3423 N N . LEU A 1 419 ? 16.496 3.101 -8.811 1.00 93.62 419 LEU A N 1
ATOM 3424 C CA . LEU A 1 419 ? 16.008 4.235 -9.606 1.00 93.62 419 LEU A CA 1
ATOM 3425 C C . LEU A 1 419 ? 14.545 4.552 -9.290 1.00 93.62 419 LEU A C 1
ATOM 3427 O O . LEU A 1 419 ? 14.186 5.721 -9.187 1.00 93.62 419 LEU A O 1
ATOM 3431 N N . PHE A 1 420 ? 13.734 3.519 -9.070 1.00 93.81 420 PHE A N 1
ATOM 3432 C CA . PHE A 1 420 ? 12.316 3.616 -8.723 1.00 93.81 420 PHE A CA 1
ATOM 3433 C C . PHE A 1 420 ? 12.074 3.702 -7.206 1.00 93.81 420 PHE A C 1
ATOM 3435 O O . PHE A 1 420 ? 11.026 3.312 -6.711 1.00 93.81 420 PHE A O 1
ATOM 3442 N N . CYS A 1 421 ? 13.034 4.256 -6.459 1.00 91.94 421 CYS A N 1
ATOM 3443 C CA . CYS A 1 421 ? 12.916 4.569 -5.031 1.00 91.94 421 CYS A CA 1
ATOM 3444 C C . CYS A 1 421 ? 12.762 3.371 -4.061 1.00 91.94 421 CYS A C 1
ATOM 3446 O O . CYS A 1 421 ? 12.403 3.584 -2.899 1.00 91.94 421 CYS A O 1
ATOM 3448 N N . GLY A 1 422 ? 13.099 2.149 -4.479 1.00 93.56 422 GLY A N 1
ATOM 3449 C CA . GLY A 1 422 ? 13.194 0.979 -3.596 1.00 93.56 422 GLY A CA 1
ATOM 3450 C C . GLY A 1 422 ? 14.547 0.842 -2.875 1.00 93.56 422 GLY A C 1
ATOM 3451 O O . GLY A 1 422 ? 15.420 1.711 -2.961 1.00 93.56 422 GLY A O 1
ATOM 3452 N N . LYS A 1 423 ? 14.730 -0.278 -2.155 1.00 94.50 423 LYS A N 1
ATOM 3453 C CA . LYS A 1 423 ? 15.950 -0.613 -1.382 1.00 94.50 423 LYS A CA 1
ATOM 3454 C C . LYS A 1 423 ? 16.632 -1.894 -1.895 1.00 94.50 423 LYS A C 1
ATOM 3456 O O . LYS A 1 423 ? 15.983 -2.766 -2.474 1.00 94.50 423 LYS A O 1
ATOM 3461 N N . THR A 1 424 ? 17.932 -2.028 -1.641 1.00 94.06 424 THR A N 1
ATOM 3462 C CA . THR A 1 424 ? 18.717 -3.264 -1.847 1.00 94.06 424 THR A CA 1
ATOM 3463 C C . THR A 1 424 ? 18.357 -4.360 -0.830 1.00 94.06 424 THR A C 1
ATOM 3465 O O . THR A 1 424 ? 17.636 -4.097 0.134 1.00 94.06 424 THR A O 1
ATOM 3468 N N . GLU A 1 425 ? 18.910 -5.574 -0.974 1.00 91.75 425 GLU A N 1
ATOM 3469 C CA . GLU A 1 425 ? 18.782 -6.640 0.044 1.00 91.75 425 GLU A CA 1
ATOM 3470 C C . GLU A 1 425 ? 19.451 -6.258 1.377 1.00 91.75 425 GLU A C 1
ATOM 3472 O O . GLU A 1 425 ? 18.999 -6.645 2.450 1.00 91.75 425 GLU A O 1
ATOM 3477 N N . THR A 1 426 ? 20.486 -5.416 1.329 1.00 91.31 426 THR A N 1
ATOM 3478 C CA . THR A 1 426 ? 21.110 -4.782 2.506 1.00 91.31 426 THR A CA 1
ATOM 3479 C C . THR A 1 426 ? 20.329 -3.572 3.042 1.00 91.31 426 THR A C 1
ATOM 3481 O O . THR A 1 426 ? 20.819 -2.848 3.911 1.00 91.31 426 THR A O 1
ATOM 3484 N N . LEU A 1 427 ? 19.101 -3.359 2.554 1.00 92.25 427 LEU A N 1
ATOM 3485 C CA . LEU A 1 427 ? 18.129 -2.365 3.023 1.00 92.25 427 LEU A CA 1
ATOM 3486 C C . LEU A 1 427 ? 18.601 -0.910 2.891 1.00 92.25 427 LEU A C 1
ATOM 3488 O O . LEU A 1 427 ? 18.216 -0.029 3.663 1.00 92.25 427 LEU A O 1
ATOM 3492 N N . THR A 1 428 ? 19.433 -0.641 1.887 1.00 91.44 428 THR A N 1
ATOM 3493 C CA . THR A 1 428 ? 19.914 0.704 1.564 1.00 91.44 428 THR A CA 1
ATOM 3494 C C . THR A 1 428 ? 19.277 1.224 0.275 1.00 91.44 428 THR A C 1
ATOM 3496 O O . THR A 1 428 ? 18.994 0.460 -0.641 1.00 91.44 428 THR A O 1
ATOM 3499 N N . ALA A 1 429 ? 19.030 2.533 0.206 1.00 91.56 429 ALA A N 1
ATOM 3500 C CA . ALA A 1 429 ? 18.429 3.216 -0.940 1.00 91.56 429 ALA A CA 1
ATOM 3501 C C . ALA A 1 429 ? 19.251 4.447 -1.318 1.00 91.56 429 ALA A C 1
ATOM 3503 O O . ALA A 1 429 ? 19.862 5.054 -0.445 1.00 91.56 429 ALA A O 1
ATOM 3504 N N . THR A 1 430 ? 19.233 4.865 -2.583 1.00 88.12 430 THR A N 1
ATOM 3505 C CA . THR A 1 430 ? 20.065 5.975 -3.101 1.00 88.12 430 THR A CA 1
ATOM 3506 C C . THR A 1 430 ? 19.830 7.314 -2.394 1.00 88.12 430 THR A C 1
ATOM 3508 O O . THR A 1 430 ? 20.747 8.128 -2.294 1.00 88.12 430 THR A O 1
ATOM 3511 N N . PHE A 1 431 ? 18.627 7.533 -1.861 1.00 82.25 431 PHE A N 1
ATOM 3512 C CA . PHE A 1 431 ? 18.259 8.719 -1.081 1.00 82.25 431 PHE A CA 1
ATOM 3513 C C . PHE A 1 431 ? 18.610 8.612 0.416 1.00 82.25 431 PHE A C 1
ATOM 3515 O O . PHE A 1 431 ? 18.545 9.608 1.138 1.00 82.25 431 PHE A O 1
ATOM 3522 N N . ASN A 1 432 ? 19.022 7.436 0.905 1.00 79.88 432 ASN A N 1
ATOM 3523 C CA . ASN A 1 432 ? 19.431 7.253 2.296 1.00 79.88 432 ASN A CA 1
ATOM 3524 C C . ASN A 1 432 ? 20.871 7.733 2.509 1.00 79.88 432 ASN A C 1
ATOM 3526 O O . ASN A 1 432 ? 21.789 7.366 1.775 1.00 79.88 432 ASN A O 1
ATOM 3530 N N . LYS A 1 433 ? 21.116 8.443 3.620 1.00 73.56 433 LYS A N 1
ATOM 3531 C CA . LYS A 1 433 ? 22.471 8.875 4.031 1.00 73.56 433 LYS A CA 1
ATOM 3532 C C . LYS A 1 433 ? 23.471 7.713 4.165 1.00 73.56 433 LYS A C 1
ATOM 3534 O O . LYS A 1 433 ? 24.676 7.928 4.076 1.00 73.56 433 LYS A O 1
ATOM 3539 N N . ASN A 1 434 ? 22.979 6.493 4.383 1.00 78.75 434 ASN A N 1
ATOM 3540 C CA . ASN A 1 434 ? 23.803 5.295 4.539 1.00 78.75 434 ASN A CA 1
ATOM 3541 C C . ASN A 1 434 ? 24.244 4.670 3.208 1.00 78.75 434 ASN A C 1
ATOM 3543 O O . ASN A 1 434 ? 25.169 3.866 3.221 1.00 78.75 434 ASN A O 1
ATOM 3547 N N . PHE A 1 435 ? 23.665 5.059 2.068 1.00 86.62 435 PHE A N 1
ATOM 3548 C CA . PHE A 1 435 ? 23.996 4.460 0.773 1.00 86.62 435 PHE A CA 1
ATOM 3549 C C . PHE A 1 435 ? 25.474 4.588 0.439 1.00 86.62 435 PHE A C 1
ATOM 3551 O O . PHE A 1 435 ? 26.150 3.582 0.267 1.00 86.62 435 PHE A O 1
ATOM 3558 N N . LYS A 1 436 ? 26.007 5.812 0.494 1.00 85.38 436 LYS A N 1
ATOM 3559 C CA . LYS A 1 436 ? 27.433 6.091 0.257 1.00 85.38 436 LYS A CA 1
ATOM 3560 C C . LYS A 1 436 ? 28.370 5.490 1.317 1.00 85.38 436 LYS A C 1
ATOM 3562 O O . LYS A 1 436 ? 29.575 5.480 1.110 1.00 85.38 436 LYS A O 1
ATOM 3567 N N . LYS A 1 437 ? 27.840 5.041 2.464 1.00 85.88 437 LYS A N 1
ATOM 3568 C CA . LYS A 1 437 ? 28.620 4.380 3.527 1.00 85.88 437 LYS A CA 1
ATOM 3569 C C . LYS A 1 437 ? 28.713 2.867 3.334 1.00 85.88 437 LYS A C 1
ATOM 3571 O O . LYS A 1 437 ? 29.656 2.253 3.818 1.00 85.88 437 LYS A O 1
ATOM 3576 N N . ILE A 1 438 ? 27.702 2.269 2.708 1.00 88.75 438 ILE A N 1
ATOM 3577 C CA . ILE A 1 438 ? 27.591 0.818 2.525 1.00 88.75 438 ILE A CA 1
ATOM 3578 C C . ILE A 1 438 ? 28.086 0.431 1.134 1.00 88.75 438 ILE A C 1
ATOM 3580 O O . ILE A 1 438 ? 28.875 -0.498 0.991 1.00 88.75 438 ILE A O 1
ATOM 3584 N N . VAL A 1 439 ? 27.639 1.159 0.116 1.00 92.06 439 VAL A N 1
ATOM 3585 C CA . VAL A 1 439 ? 27.903 0.867 -1.289 1.00 92.06 439 VAL A CA 1
ATOM 3586 C C . VAL A 1 439 ? 29.219 1.524 -1.723 1.00 92.06 439 VAL A C 1
ATOM 3588 O O . VAL A 1 439 ? 29.422 2.707 -1.428 1.00 92.06 439 VAL A O 1
ATOM 3591 N N . PRO A 1 440 ? 30.113 0.806 -2.430 1.00 92.56 440 PRO A N 1
ATOM 3592 C CA . PRO A 1 440 ? 31.354 1.372 -2.948 1.00 92.56 440 PRO A CA 1
ATOM 3593 C C . PRO A 1 440 ? 31.138 2.604 -3.837 1.00 92.56 440 PRO A C 1
ATOM 3595 O O . PRO A 1 440 ? 30.179 2.685 -4.606 1.00 92.56 440 PRO A O 1
ATOM 3598 N N . VAL A 1 441 ? 32.083 3.547 -3.782 1.00 92.56 441 VAL A N 1
ATOM 3599 C CA . VAL A 1 441 ? 32.008 4.824 -4.519 1.00 92.56 441 VAL A CA 1
ATOM 3600 C C . VAL A 1 441 ? 31.901 4.623 -6.034 1.00 92.56 441 VAL A C 1
ATOM 3602 O O . VAL A 1 441 ? 31.156 5.358 -6.684 1.00 92.56 441 VAL A O 1
ATOM 3605 N N . HIS A 1 442 ? 32.601 3.628 -6.594 1.00 92.88 442 HIS A N 1
ATOM 3606 C CA . HIS A 1 442 ? 32.545 3.337 -8.031 1.00 92.88 442 HIS A CA 1
ATOM 3607 C C . HIS A 1 442 ? 31.116 2.962 -8.455 1.00 92.88 442 HIS A C 1
ATOM 3609 O O . HIS A 1 442 ? 30.542 3.622 -9.315 1.00 92.88 442 HIS A O 1
ATOM 3615 N N . PHE A 1 443 ? 30.492 2.014 -7.752 1.00 92.69 443 PHE A N 1
ATOM 3616 C CA . PHE A 1 443 ? 29.141 1.547 -8.052 1.00 92.69 443 PHE A CA 1
ATOM 3617 C C . PHE A 1 443 ? 28.084 2.635 -7.816 1.00 92.69 443 PHE A C 1
ATOM 3619 O O . PHE A 1 443 ? 27.150 2.809 -8.597 1.00 92.69 443 PHE A O 1
ATOM 3626 N N . ALA A 1 444 ? 28.251 3.443 -6.764 1.00 93.00 444 ALA A N 1
ATOM 3627 C CA . ALA A 1 444 ? 27.387 4.598 -6.529 1.00 93.00 444 ALA A CA 1
ATOM 3628 C C . ALA A 1 444 ? 27.473 5.632 -7.671 1.00 93.00 444 ALA A C 1
ATOM 3630 O O . ALA A 1 444 ? 26.459 6.228 -8.039 1.00 93.00 444 ALA A O 1
ATOM 3631 N N . THR A 1 445 ? 28.666 5.830 -8.239 1.00 93.50 445 THR A N 1
ATOM 3632 C CA . THR A 1 445 ? 28.887 6.707 -9.399 1.00 93.50 445 THR A CA 1
ATOM 3633 C C . THR A 1 445 ? 28.236 6.135 -10.655 1.00 93.50 445 THR A C 1
ATOM 3635 O O . THR A 1 445 ? 27.561 6.869 -11.370 1.00 93.50 445 THR A O 1
ATOM 3638 N N . GLU A 1 446 ? 28.357 4.829 -10.894 1.00 94.12 446 GLU A N 1
ATOM 3639 C CA . GLU A 1 446 ? 27.702 4.142 -12.015 1.00 94.12 446 GLU A CA 1
ATOM 3640 C C . GLU A 1 446 ? 26.178 4.286 -11.969 1.00 94.12 446 GLU A C 1
ATOM 3642 O O . GLU A 1 446 ? 25.566 4.653 -12.972 1.00 94.12 446 GLU A O 1
ATOM 3647 N N . ILE A 1 447 ? 25.561 4.099 -10.795 1.00 93.31 447 ILE A N 1
ATOM 3648 C CA . ILE A 1 447 ? 24.120 4.330 -10.612 1.00 93.31 447 ILE A CA 1
ATOM 3649 C C . ILE A 1 447 ? 23.761 5.794 -10.872 1.00 93.31 447 ILE A C 1
ATOM 3651 O O . ILE A 1 447 ? 22.751 6.070 -11.517 1.00 93.31 447 ILE A O 1
ATOM 3655 N N . SER A 1 448 ? 24.564 6.742 -10.383 1.00 92.50 448 SER A N 1
ATOM 3656 C CA . SER A 1 448 ? 24.314 8.169 -10.613 1.00 92.50 448 SER A CA 1
ATOM 3657 C C . SER A 1 448 ? 24.394 8.527 -12.097 1.00 92.50 448 SER A C 1
ATOM 3659 O O . SER A 1 448 ? 23.548 9.270 -12.588 1.00 92.50 448 SER A O 1
ATOM 3661 N N . ASN A 1 449 ? 25.378 7.988 -12.816 1.00 92.94 449 ASN A N 1
ATOM 3662 C CA . ASN A 1 449 ? 25.528 8.193 -14.254 1.00 92.94 449 ASN A CA 1
ATOM 3663 C C . ASN A 1 449 ? 24.343 7.592 -15.011 1.00 92.94 449 ASN A C 1
ATOM 3665 O O . ASN A 1 449 ? 23.740 8.267 -15.839 1.00 92.94 449 ASN A O 1
ATOM 3669 N N . PHE A 1 450 ? 23.943 6.369 -14.662 1.00 93.00 450 PHE A N 1
ATOM 3670 C CA . PHE A 1 450 ? 22.790 5.726 -15.281 1.00 93.00 450 PHE A CA 1
ATOM 3671 C C . PHE A 1 450 ? 21.479 6.470 -14.981 1.00 93.00 450 PHE A C 1
ATOM 3673 O O . PHE A 1 450 ? 20.630 6.606 -15.857 1.00 93.00 450 PHE A O 1
ATOM 3680 N N . ARG A 1 451 ? 21.326 7.036 -13.776 1.00 91.81 451 ARG A N 1
ATOM 3681 C CA . ARG A 1 451 ? 20.192 7.909 -13.436 1.00 91.81 451 ARG A CA 1
ATOM 3682 C C . ARG A 1 451 ? 20.159 9.173 -14.294 1.00 91.81 451 ARG A C 1
ATOM 3684 O O . ARG A 1 451 ? 19.074 9.589 -14.688 1.00 91.81 451 ARG A O 1
ATOM 3691 N N . ASN A 1 452 ? 21.319 9.759 -14.587 1.00 90.56 452 ASN A N 1
ATOM 3692 C CA . ASN A 1 452 ? 21.421 10.924 -15.468 1.00 90.56 452 ASN A CA 1
ATOM 3693 C C . ASN A 1 452 ? 21.038 10.580 -16.914 1.00 90.56 452 ASN A C 1
ATOM 3695 O O . ASN A 1 452 ? 20.411 11.392 -17.579 1.00 90.56 452 ASN A O 1
ATOM 3699 N N . ASP A 1 453 ? 21.326 9.367 -17.387 1.00 89.44 453 ASP A N 1
ATOM 3700 C CA . ASP A 1 453 ? 20.834 8.910 -18.696 1.00 89.44 453 ASP A CA 1
ATOM 3701 C C . ASP A 1 453 ? 19.309 8.694 -18.703 1.00 89.44 453 ASP A C 1
ATOM 3703 O O . ASP A 1 453 ? 18.660 8.726 -19.749 1.00 89.44 453 ASP A O 1
ATOM 3707 N N . PHE A 1 454 ? 18.729 8.460 -17.524 1.00 87.12 454 PHE A N 1
ATOM 3708 C CA . PHE A 1 454 ? 17.311 8.185 -17.313 1.00 87.12 454 PHE A CA 1
ATOM 3709 C C . PHE A 1 454 ? 16.466 9.450 -17.082 1.00 87.12 454 PHE A C 1
ATOM 3711 O O . PHE A 1 454 ? 15.265 9.342 -16.834 1.00 87.12 454 PHE A O 1
ATOM 3718 N N . THR A 1 455 ? 17.050 10.650 -17.169 1.00 86.62 455 THR A N 1
ATOM 3719 C CA . THR A 1 455 ? 16.378 11.943 -16.907 1.00 86.62 455 THR A CA 1
ATOM 3720 C C . THR A 1 455 ? 15.092 12.120 -17.706 1.00 86.62 455 THR A C 1
ATOM 3722 O O . THR A 1 455 ? 14.083 12.566 -17.160 1.00 86.62 455 THR A O 1
ATOM 3725 N N . MET A 1 456 ? 15.081 11.693 -18.971 1.00 86.56 456 MET A N 1
ATOM 3726 C CA . MET A 1 456 ? 13.898 11.729 -19.845 1.00 86.56 456 MET A CA 1
ATOM 3727 C C . MET A 1 456 ? 12.719 10.911 -19.315 1.00 86.56 456 MET A C 1
ATOM 3729 O O . MET A 1 456 ? 11.563 11.206 -19.613 1.00 86.56 456 MET A O 1
ATOM 3733 N N . LEU A 1 457 ? 13.008 9.889 -18.517 1.00 89.19 457 LEU A N 1
ATOM 3734 C CA . LEU A 1 457 ? 12.038 9.022 -17.858 1.00 89.19 457 LEU A CA 1
ATOM 3735 C C . LEU A 1 457 ? 11.899 9.379 -16.372 1.00 89.19 457 LEU A C 1
ATOM 3737 O O . LEU A 1 457 ? 11.267 8.645 -15.617 1.00 89.19 457 LEU A O 1
ATOM 3741 N N . GLY A 1 458 ? 12.434 10.531 -15.950 1.00 86.06 458 GLY A N 1
ATOM 3742 C CA . GLY A 1 458 ? 12.378 11.018 -14.573 1.00 86.06 458 GLY A CA 1
ATOM 3743 C C . GLY A 1 458 ? 10.949 11.126 -14.041 1.00 86.06 458 GLY A C 1
ATOM 3744 O O . GLY A 1 458 ? 10.713 10.803 -12.878 1.00 86.06 458 GLY A O 1
ATOM 3745 N N . TYR A 1 459 ? 9.987 11.430 -14.922 1.00 88.12 459 TYR A N 1
ATOM 3746 C CA . TYR A 1 459 ? 8.556 11.454 -14.606 1.00 88.12 459 TYR A CA 1
ATOM 3747 C C . TYR A 1 459 ? 7.987 10.105 -14.139 1.00 88.12 459 TYR A C 1
ATOM 3749 O O . TYR A 1 459 ? 6.860 10.094 -13.671 1.00 88.12 459 TYR A O 1
ATOM 3757 N N . LEU A 1 460 ? 8.714 8.988 -14.283 1.00 89.69 460 LEU A N 1
ATOM 3758 C CA . LEU A 1 460 ? 8.333 7.654 -13.791 1.00 89.69 460 LEU A CA 1
ATOM 3759 C C . LEU A 1 460 ? 9.027 7.274 -12.476 1.00 89.69 460 LEU A C 1
ATOM 3761 O O . LEU A 1 460 ? 8.668 6.279 -11.859 1.00 89.69 460 LEU A O 1
ATOM 3765 N N . THR A 1 461 ? 10.058 8.010 -12.061 1.00 84.69 461 THR A N 1
ATOM 3766 C CA . THR A 1 461 ? 10.951 7.577 -10.967 1.00 84.69 461 THR A CA 1
ATOM 3767 C C . THR A 1 461 ? 10.563 8.125 -9.596 1.00 84.69 461 THR A C 1
ATOM 3769 O O . THR A 1 461 ? 11.161 7.758 -8.585 1.00 84.69 461 THR A O 1
ATOM 3772 N N . GLU A 1 462 ? 9.552 8.992 -9.539 1.00 84.75 462 GLU A N 1
ATOM 3773 C CA . GLU A 1 462 ? 9.009 9.512 -8.285 1.00 84.75 462 GLU A CA 1
ATOM 3774 C C . GLU A 1 462 ? 8.000 8.536 -7.671 1.00 84.75 462 GLU A C 1
ATOM 3776 O O . GLU A 1 462 ? 7.236 7.887 -8.391 1.00 84.75 462 GLU A O 1
ATOM 3781 N N . LYS A 1 463 ? 7.941 8.477 -6.331 1.00 79.62 463 LYS A N 1
ATOM 3782 C CA . LYS A 1 463 ? 7.034 7.577 -5.590 1.00 79.62 463 LYS A CA 1
ATOM 3783 C C . LYS A 1 463 ? 5.554 7.751 -5.951 1.00 79.62 463 LYS A C 1
ATOM 3785 O O . LYS A 1 463 ? 4.800 6.796 -5.865 1.00 79.62 463 LYS A O 1
ATOM 3790 N N . THR A 1 464 ? 5.146 8.947 -6.367 1.00 81.75 464 THR A N 1
ATOM 3791 C CA . THR A 1 464 ? 3.755 9.302 -6.702 1.00 81.75 464 THR A CA 1
ATOM 3792 C C . THR A 1 464 ? 3.523 9.487 -8.201 1.00 81.75 464 THR A C 1
ATOM 3794 O O . THR A 1 464 ? 2.532 10.090 -8.602 1.00 81.75 464 THR A O 1
ATOM 3797 N N . SER A 1 465 ? 4.434 9.009 -9.051 1.00 88.19 465 SER A N 1
ATOM 3798 C CA . SER A 1 465 ? 4.340 9.207 -10.506 1.00 88.19 465 SER A CA 1
ATOM 3799 C C . SER A 1 465 ? 3.288 8.341 -11.213 1.00 88.19 465 SER A C 1
ATOM 3801 O O . SER A 1 465 ? 3.058 8.505 -12.413 1.00 88.19 465 SER A O 1
ATOM 3803 N N . GLY A 1 466 ? 2.668 7.389 -10.511 1.00 91.81 466 GLY A N 1
ATOM 3804 C CA . GLY A 1 466 ? 1.741 6.425 -11.108 1.00 91.81 466 GLY A CA 1
ATOM 3805 C C . GLY A 1 466 ? 2.428 5.294 -11.884 1.00 91.81 466 GLY A C 1
ATOM 3806 O O . GLY A 1 466 ? 1.777 4.560 -12.636 1.00 91.81 466 GLY A O 1
ATOM 3807 N N . TRP A 1 467 ? 3.756 5.159 -11.764 1.00 94.88 467 TRP A N 1
ATOM 3808 C CA . TRP A 1 467 ? 4.515 4.121 -12.465 1.00 94.88 467 TRP A CA 1
ATOM 3809 C C . TRP A 1 467 ? 4.088 2.713 -12.046 1.00 94.88 467 TRP A C 1
ATOM 3811 O O . TRP A 1 467 ? 4.078 1.813 -12.884 1.00 94.88 467 TRP A O 1
ATOM 3821 N N . VAL A 1 468 ? 3.684 2.533 -10.784 1.00 96.12 468 VAL A N 1
ATOM 3822 C CA . VAL A 1 468 ? 3.205 1.252 -10.256 1.00 96.12 468 VAL A CA 1
ATOM 3823 C C . VAL A 1 468 ? 1.967 0.812 -11.021 1.00 96.12 468 VAL A C 1
ATOM 3825 O O . VAL A 1 468 ? 1.952 -0.283 -11.580 1.00 96.12 468 VAL A O 1
ATOM 3828 N N . THR A 1 469 ? 0.962 1.681 -11.137 1.00 96.50 469 THR A N 1
ATOM 3829 C CA . THR A 1 469 ? -0.251 1.406 -11.914 1.00 96.50 469 THR A CA 1
ATOM 3830 C C . THR A 1 469 ? 0.079 1.088 -13.362 1.00 96.50 469 THR A C 1
ATOM 3832 O O . THR A 1 469 ? -0.429 0.104 -13.900 1.00 96.50 469 THR A O 1
ATOM 3835 N N . LYS A 1 470 ? 0.939 1.886 -14.003 1.00 96.12 470 LYS A N 1
ATOM 3836 C CA . LYS A 1 470 ? 1.326 1.674 -15.405 1.00 96.12 470 LYS A CA 1
ATOM 3837 C C . LYS A 1 470 ? 2.006 0.322 -15.613 1.00 96.12 470 LYS A C 1
ATOM 3839 O O . LYS A 1 470 ? 1.586 -0.442 -16.481 1.00 96.12 470 LYS A O 1
ATOM 3844 N N . PHE A 1 471 ? 3.008 0.010 -14.796 1.00 97.62 471 PHE A N 1
ATOM 3845 C CA . PHE A 1 471 ? 3.769 -1.228 -14.901 1.00 97.62 471 PHE A CA 1
ATOM 3846 C C . PHE A 1 471 ? 2.917 -2.458 -14.571 1.00 97.62 471 PHE A C 1
ATOM 3848 O O . PHE A 1 471 ? 2.969 -3.454 -15.293 1.00 97.62 471 PHE A O 1
ATOM 3855 N N . VAL A 1 472 ? 2.093 -2.394 -13.523 1.00 97.94 472 VAL A N 1
ATOM 3856 C CA . VAL A 1 472 ? 1.195 -3.493 -13.135 1.00 97.94 472 VAL A CA 1
ATOM 3857 C C . VAL A 1 472 ? 0.146 -3.731 -14.213 1.00 97.94 472 VAL A C 1
ATOM 3859 O O . VAL A 1 472 ? -0.061 -4.875 -14.608 1.00 97.94 472 VAL A O 1
ATOM 3862 N N . ASN A 1 473 ? -0.460 -2.672 -14.759 1.00 98.25 473 ASN A N 1
ATOM 3863 C CA . ASN A 1 473 ? -1.426 -2.801 -15.850 1.00 98.25 473 ASN A CA 1
ATOM 3864 C C . ASN A 1 473 ? -0.788 -3.418 -17.096 1.00 98.25 473 ASN A C 1
ATOM 3866 O O . ASN A 1 473 ? -1.352 -4.338 -17.687 1.00 98.25 473 ASN A O 1
ATOM 3870 N N . PHE A 1 474 ? 0.397 -2.935 -17.483 1.00 98.12 474 PHE A N 1
ATOM 3871 C CA . PHE A 1 474 ? 1.162 -3.510 -18.585 1.00 98.12 474 PHE A CA 1
ATOM 3872 C C . PHE A 1 474 ? 1.443 -4.997 -18.344 1.00 98.12 474 PHE A C 1
ATOM 3874 O O . PHE A 1 474 ? 1.182 -5.821 -19.216 1.00 98.12 474 PHE A O 1
ATOM 3881 N N . SER A 1 475 ? 1.915 -5.341 -17.146 1.00 98.25 475 SER A N 1
ATOM 3882 C CA . SER A 1 475 ? 2.280 -6.710 -16.784 1.00 98.25 475 SER A CA 1
ATOM 3883 C C . SER A 1 475 ? 1.077 -7.645 -16.787 1.00 98.25 475 SER A C 1
ATOM 3885 O O . SER A 1 475 ? 1.160 -8.724 -17.361 1.00 98.25 475 SER A O 1
ATOM 3887 N N . ILE A 1 476 ? -0.056 -7.234 -16.208 1.00 98.25 476 ILE A N 1
ATOM 3888 C CA . ILE A 1 476 ? -1.296 -8.023 -16.221 1.00 98.25 476 ILE A CA 1
ATOM 3889 C C . ILE A 1 476 ? -1.741 -8.278 -17.662 1.00 98.25 476 ILE A C 1
ATOM 3891 O O . ILE A 1 476 ? -2.017 -9.423 -18.011 1.00 98.25 476 ILE A O 1
ATOM 3895 N N . ASN A 1 477 ? -1.749 -7.246 -18.509 1.00 97.75 477 ASN A N 1
ATOM 3896 C CA . ASN A 1 477 ? -2.152 -7.382 -19.907 1.00 97.75 477 ASN A CA 1
ATOM 3897 C C . ASN A 1 477 ? -1.201 -8.293 -20.699 1.00 97.75 477 ASN A C 1
ATOM 3899 O O . ASN A 1 477 ? -1.656 -9.091 -21.513 1.00 97.75 477 ASN A O 1
ATOM 3903 N N . GLU A 1 478 ? 0.111 -8.190 -20.485 1.00 97.69 478 GLU A N 1
ATOM 3904 C CA . GLU A 1 478 ? 1.087 -9.055 -21.157 1.00 97.69 478 GLU A CA 1
ATOM 3905 C C . GLU A 1 478 ? 1.008 -10.506 -20.678 1.00 97.69 478 GLU A C 1
ATOM 3907 O O . GLU A 1 478 ? 1.076 -11.415 -21.501 1.00 97.69 478 GLU A O 1
ATOM 3912 N N . ILE A 1 479 ? 0.827 -10.750 -19.378 1.00 97.69 479 ILE A N 1
ATOM 3913 C CA . ILE A 1 479 ? 0.636 -12.109 -18.855 1.00 97.69 479 ILE A CA 1
ATOM 3914 C C . ILE A 1 479 ? -0.661 -12.695 -19.418 1.00 97.69 479 ILE A C 1
ATOM 3916 O O . ILE A 1 479 ? -0.662 -13.824 -19.898 1.00 97.69 479 ILE A O 1
ATOM 3920 N N . GLU A 1 480 ? -1.747 -11.922 -19.430 1.00 96.38 480 GLU A N 1
ATOM 3921 C CA . GLU A 1 480 ? -3.045 -12.356 -19.951 1.00 96.38 480 GLU A CA 1
ATOM 3922 C C . GLU A 1 480 ? -2.992 -12.718 -21.437 1.00 96.38 480 GLU A C 1
ATOM 3924 O O . GLU A 1 480 ? -3.480 -13.780 -21.809 1.00 96.38 480 GLU A O 1
ATOM 3929 N N . LYS A 1 481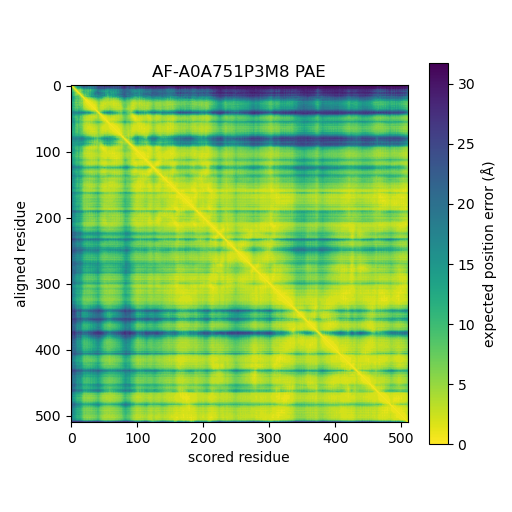 ? -2.333 -11.910 -22.277 1.00 95.69 481 LYS A N 1
ATOM 3930 C CA . LYS A 1 481 ? -2.144 -12.232 -23.704 1.00 95.69 481 LYS A CA 1
ATOM 3931 C C . LYS A 1 481 ? -1.402 -13.549 -23.935 1.00 95.69 481 LYS A C 1
ATOM 3933 O O . LYS A 1 481 ? -1.635 -14.200 -24.948 1.00 95.69 481 LYS A O 1
ATOM 3938 N N . ASN A 1 482 ? -0.486 -13.903 -23.034 1.00 93.06 482 ASN A N 1
ATOM 3939 C CA . ASN A 1 482 ? 0.348 -15.099 -23.147 1.00 93.06 482 ASN A CA 1
ATOM 3940 C C . ASN A 1 482 ? -0.217 -16.301 -22.368 1.00 93.06 482 ASN A C 1
ATOM 3942 O O . ASN A 1 482 ? 0.381 -17.375 -22.390 1.00 93.06 482 ASN A O 1
ATOM 3946 N N . SER A 1 483 ? -1.355 -16.139 -21.686 1.00 94.69 483 SER A N 1
ATOM 3947 C CA . SER A 1 483 ? -1.991 -17.189 -20.889 1.00 94.69 483 SER A CA 1
ATOM 3948 C C . SER A 1 483 ? -3.138 -17.837 -21.657 1.00 94.69 483 SER A C 1
ATOM 3950 O O . SER A 1 483 ? -3.970 -17.148 -22.239 1.00 94.69 483 SER A O 1
ATOM 3952 N N . ALA A 1 484 ? -3.213 -19.169 -21.630 1.00 90.25 484 ALA A N 1
ATOM 3953 C CA . ALA A 1 484 ? -4.295 -19.905 -22.287 1.00 90.25 484 ALA A CA 1
ATOM 3954 C C . ALA A 1 484 ? -5.645 -19.747 -21.563 1.00 90.25 484 ALA A C 1
ATOM 3956 O O . ALA A 1 484 ? -6.697 -19.725 -22.199 1.00 90.25 484 ALA A O 1
ATOM 3957 N N . ASP A 1 485 ? -5.616 -19.652 -20.232 1.00 93.38 485 ASP A N 1
ATOM 3958 C CA . ASP A 1 485 ? -6.791 -19.557 -19.372 1.00 93.38 485 ASP A CA 1
ATOM 3959 C C . ASP A 1 485 ? -6.494 -18.778 -18.072 1.00 93.38 485 ASP A C 1
ATOM 3961 O O . ASP A 1 485 ? -5.384 -18.296 -17.826 1.00 93.38 485 ASP A O 1
ATOM 3965 N N . ILE A 1 486 ? -7.515 -18.648 -17.216 1.00 92.69 486 ILE A N 1
ATOM 3966 C CA . ILE A 1 486 ? -7.427 -17.937 -15.928 1.00 92.69 486 ILE A CA 1
ATOM 3967 C C . ILE A 1 486 ? -6.405 -18.598 -14.993 1.00 92.69 486 ILE A C 1
ATOM 3969 O O . ILE A 1 486 ? -5.702 -17.909 -14.252 1.00 92.69 486 ILE A O 1
ATOM 3973 N N . LYS A 1 487 ? -6.307 -19.931 -15.013 1.00 94.88 487 LYS A N 1
ATOM 3974 C CA . LYS A 1 487 ? -5.362 -20.659 -14.166 1.00 94.88 487 LYS A CA 1
ATOM 3975 C C . LYS A 1 487 ? -3.923 -20.389 -14.605 1.00 94.88 487 LYS A C 1
ATOM 3977 O O . LYS A 1 487 ? -3.107 -20.023 -13.764 1.00 94.88 487 LYS A O 1
ATOM 3982 N N . GLY A 1 488 ? -3.649 -20.483 -15.905 1.00 96.25 488 GLY A N 1
ATOM 3983 C CA . GLY A 1 488 ? -2.362 -20.153 -16.508 1.00 96.25 488 GLY A CA 1
ATOM 3984 C C . GLY A 1 488 ? -1.930 -18.726 -16.186 1.00 96.25 488 GLY A C 1
ATOM 3985 O O . GLY A 1 488 ? -0.784 -18.518 -15.802 1.00 96.25 488 GLY A O 1
ATOM 3986 N N . PHE A 1 489 ? -2.868 -17.770 -16.204 1.00 97.69 489 PHE A N 1
ATOM 3987 C CA . PHE A 1 489 ? -2.594 -16.403 -15.756 1.00 97.69 489 PHE A CA 1
ATOM 3988 C C . PHE A 1 489 ? -2.101 -16.355 -14.304 1.00 97.69 489 PHE A C 1
ATOM 3990 O O . PHE A 1 489 ? -1.096 -15.708 -14.017 1.00 97.69 489 PHE A O 1
ATOM 3997 N N . HIS A 1 490 ? -2.794 -17.016 -13.372 1.00 96.94 490 HIS A N 1
ATOM 3998 C CA . HIS A 1 490 ? -2.412 -16.985 -11.958 1.00 96.94 490 HIS A CA 1
ATOM 3999 C C . HIS A 1 490 ? -1.094 -17.713 -11.679 1.00 96.94 490 HIS A C 1
ATOM 4001 O O . HIS A 1 490 ? -0.323 -17.251 -10.834 1.00 96.94 490 HIS A O 1
ATOM 4007 N N . ASP A 1 491 ? -0.829 -18.817 -12.377 1.00 96.81 491 ASP A N 1
ATOM 4008 C CA . ASP A 1 491 ? 0.425 -19.559 -12.257 1.00 96.81 491 ASP A CA 1
ATOM 4009 C C . ASP A 1 491 ? 1.604 -18.708 -12.759 1.00 96.81 491 ASP A C 1
ATOM 4011 O O . ASP A 1 491 ? 2.578 -18.519 -12.026 1.00 96.81 491 ASP A O 1
ATOM 4015 N N . GLU A 1 492 ? 1.475 -18.086 -13.934 1.00 97.44 492 GLU A N 1
ATOM 4016 C CA . GLU A 1 492 ? 2.494 -17.191 -14.497 1.00 97.44 492 GLU A CA 1
ATOM 4017 C C . GLU A 1 492 ? 2.693 -15.935 -13.630 1.00 97.44 492 GLU A C 1
ATOM 4019 O O . GLU A 1 492 ? 3.820 -15.564 -13.291 1.00 97.44 492 GLU A O 1
ATOM 4024 N N . PHE A 1 493 ? 1.602 -15.315 -13.164 1.00 98.00 493 PHE A N 1
ATOM 4025 C CA . PHE A 1 493 ? 1.664 -14.169 -12.254 1.00 98.00 493 PHE A CA 1
ATOM 4026 C C . PHE A 1 493 ? 2.399 -14.514 -10.954 1.00 98.00 493 PHE A C 1
ATOM 4028 O O . PHE A 1 493 ? 3.213 -13.725 -10.474 1.00 98.00 493 PHE A O 1
ATOM 4035 N N . ARG A 1 494 ? 2.152 -15.698 -10.381 1.00 97.19 494 ARG A N 1
ATOM 4036 C CA . ARG A 1 494 ? 2.836 -16.167 -9.168 1.00 97.19 494 ARG A CA 1
ATOM 4037 C C . ARG A 1 494 ? 4.313 -16.457 -9.417 1.00 97.19 494 ARG A C 1
ATOM 4039 O O . ARG A 1 494 ? 5.122 -16.246 -8.513 1.00 97.19 494 ARG A O 1
ATOM 4046 N N . LEU A 1 495 ? 4.678 -16.941 -10.601 1.00 96.69 495 LEU A N 1
ATOM 4047 C CA . LEU A 1 495 ? 6.079 -17.151 -10.958 1.00 96.69 495 LEU A CA 1
ATOM 4048 C C . LEU A 1 495 ? 6.821 -15.816 -11.029 1.00 96.69 495 LEU A C 1
ATOM 4050 O O . LEU A 1 495 ? 7.850 -15.671 -10.371 1.00 96.69 495 LEU A O 1
ATOM 4054 N N . ILE A 1 496 ? 6.266 -14.838 -11.742 1.00 97.38 496 ILE A N 1
ATOM 4055 C CA . ILE A 1 496 ? 6.876 -13.523 -11.984 1.00 97.38 496 ILE A CA 1
ATOM 4056 C C . ILE A 1 496 ? 6.877 -12.646 -10.722 1.00 97.38 496 ILE A C 1
ATOM 4058 O O . ILE A 1 496 ? 7.897 -12.057 -10.359 1.00 97.38 496 ILE A O 1
ATOM 4062 N N . PHE A 1 497 ? 5.743 -12.566 -10.026 1.00 97.62 497 PHE A N 1
ATOM 4063 C CA . PHE A 1 497 ? 5.531 -11.705 -8.860 1.00 97.62 497 PHE A CA 1
ATOM 4064 C C . PHE A 1 497 ? 5.303 -12.536 -7.593 1.00 97.62 497 PHE A C 1
ATOM 4066 O O . PHE A 1 497 ? 4.303 -12.381 -6.890 1.00 97.62 497 PHE A O 1
ATOM 4073 N N . SER A 1 498 ? 6.235 -13.439 -7.275 1.00 95.31 498 SER A N 1
ATOM 4074 C CA . SER A 1 498 ? 6.050 -14.430 -6.202 1.00 95.31 498 SER A CA 1
ATOM 4075 C C . SER A 1 498 ? 5.791 -13.833 -4.818 1.00 95.31 498 SER A C 1
ATOM 4077 O O . SER A 1 498 ? 4.997 -14.371 -4.042 1.00 95.31 498 SER A O 1
ATOM 4079 N N . GLU A 1 499 ? 6.440 -12.715 -4.496 1.00 95.62 499 GLU A N 1
ATOM 4080 C CA . GLU A 1 499 ? 6.233 -12.041 -3.215 1.00 95.62 499 GLU A CA 1
ATOM 4081 C C . GLU A 1 499 ? 4.879 -11.326 -3.157 1.00 95.62 499 GLU A C 1
ATOM 4083 O O . GLU A 1 499 ? 4.123 -11.534 -2.208 1.00 95.62 499 GLU A O 1
ATOM 4088 N N . LEU A 1 500 ? 4.525 -10.575 -4.205 1.00 97.31 500 LEU A N 1
ATOM 4089 C CA . LEU A 1 500 ? 3.213 -9.939 -4.316 1.00 97.31 500 LEU A CA 1
ATOM 4090 C C . LEU A 1 500 ? 2.088 -10.980 -4.275 1.00 97.31 500 LEU A C 1
ATOM 4092 O O . LEU A 1 500 ? 1.126 -10.808 -3.534 1.00 97.31 500 LEU A O 1
ATOM 4096 N N . SER A 1 501 ? 2.232 -12.102 -4.987 1.00 96.62 501 SER A N 1
ATOM 4097 C CA . SER A 1 501 ? 1.278 -13.215 -4.926 1.00 96.62 501 SER A CA 1
ATOM 4098 C C . SER A 1 501 ? 1.138 -13.769 -3.509 1.00 96.62 501 SER A C 1
ATOM 4100 O O . SER A 1 501 ? 0.031 -14.116 -3.113 1.00 96.62 501 SER A O 1
ATOM 4102 N N . SER A 1 502 ? 2.225 -13.838 -2.735 1.00 95.12 502 SER A N 1
ATOM 4103 C CA . SER A 1 502 ? 2.169 -14.309 -1.345 1.00 95.12 502 SER A CA 1
ATOM 4104 C C . SER A 1 502 ? 1.407 -13.334 -0.442 1.00 95.12 502 SER A C 1
ATOM 4106 O O . SER A 1 502 ? 0.648 -13.775 0.421 1.00 95.12 502 SER A O 1
ATOM 4108 N N . ILE A 1 503 ? 1.563 -12.023 -0.662 1.00 96.19 503 ILE A N 1
ATOM 4109 C CA . ILE A 1 503 ? 0.778 -10.988 0.029 1.00 96.19 503 ILE A CA 1
ATOM 4110 C C . ILE A 1 503 ? -0.701 -11.118 -0.354 1.00 96.19 503 ILE A C 1
ATOM 4112 O O . ILE A 1 503 ? -1.558 -11.188 0.522 1.00 96.19 503 ILE A O 1
ATOM 4116 N N . LEU A 1 504 ? -1.010 -11.228 -1.649 1.00 96.38 504 LEU A N 1
ATOM 4117 C CA . LEU A 1 504 ? -2.381 -11.380 -2.144 1.00 96.38 504 LEU A CA 1
ATOM 4118 C C . LEU A 1 504 ? -3.061 -12.643 -1.607 1.00 96.38 504 LEU A C 1
ATOM 4120 O O . LEU A 1 504 ? -4.227 -12.583 -1.223 1.00 96.38 504 LEU A O 1
ATOM 4124 N N . ASP A 1 505 ? -2.341 -13.765 -1.546 1.00 93.88 505 ASP A N 1
ATOM 4125 C CA . ASP A 1 505 ? -2.837 -15.017 -0.970 1.00 93.88 505 ASP A CA 1
ATOM 4126 C C . ASP A 1 505 ? -3.085 -14.869 0.541 1.00 93.88 505 ASP A C 1
ATOM 4128 O O . ASP A 1 505 ? -4.078 -15.381 1.053 1.00 93.88 505 ASP A O 1
ATOM 4132 N N . ARG A 1 506 ? -2.238 -14.120 1.260 1.00 92.75 506 ARG A N 1
ATOM 4133 C CA . ARG A 1 506 ? -2.445 -13.811 2.683 1.00 92.75 506 ARG A CA 1
ATOM 4134 C C . ARG A 1 506 ? -3.661 -12.908 2.923 1.00 92.75 506 ARG A C 1
ATOM 4136 O O . ARG A 1 506 ? -4.286 -13.018 3.974 1.00 92.75 506 ARG A O 1
ATOM 4143 N N . LEU A 1 507 ? -3.988 -12.040 1.968 1.00 94.12 507 LEU A N 1
ATOM 4144 C CA . LEU A 1 507 ? -5.159 -11.162 2.009 1.00 94.12 507 LEU A CA 1
ATOM 4145 C C . LEU A 1 507 ? -6.472 -11.870 1.663 1.00 94.12 507 LEU A C 1
ATOM 4147 O O . LEU A 1 507 ? -7.528 -11.256 1.780 1.00 94.12 507 LEU A O 1
ATOM 4151 N N . ARG A 1 508 ? -6.452 -13.147 1.262 1.00 90.31 508 ARG A N 1
ATOM 4152 C CA . ARG A 1 508 ? -7.677 -13.948 1.148 1.00 90.31 508 ARG A CA 1
ATOM 4153 C C . ARG A 1 508 ? -8.217 -14.245 2.544 1.00 90.31 508 ARG A C 1
ATOM 4155 O O . ARG A 1 508 ? -7.961 -15.295 3.125 1.00 90.31 508 ARG A O 1
ATOM 4162 N N . PHE A 1 509 ? -8.920 -13.268 3.100 1.00 73.50 509 PHE A N 1
ATOM 4163 C CA . PHE A 1 509 ? -9.674 -13.402 4.329 1.00 73.50 509 PHE A CA 1
ATOM 4164 C C . PHE A 1 509 ? -11.115 -13.757 3.967 1.00 73.50 509 PHE A C 1
ATOM 4166 O O . PHE A 1 509 ? -11.910 -12.871 3.661 1.00 73.50 509 PHE A O 1
ATOM 4173 N N . ARG A 1 510 ? -11.388 -15.062 3.909 1.00 55.38 510 ARG A N 1
ATOM 4174 C CA . ARG A 1 510 ? -12.678 -15.768 4.012 1.00 55.38 510 ARG A CA 1
ATOM 4175 C C . ARG A 1 510 ? -12.502 -17.165 3.431 1.00 55.38 510 ARG A C 1
ATOM 4177 O O . ARG A 1 510 ? -11.988 -17.266 2.294 1.00 55.38 510 ARG A O 1
#

Foldseek 3Di:
DDDPVPADADPNHGPVVDFPLVVLLVVLLVVLLVQQLVQLVDLDAAEEEAEASCVRHDLVSLLVSLVSSLVSNVQQDDDDPDDDVNHDPHDGHHYHYHHPALSNLLNCLLRCAVNDWDWQWDADPNDIDIWTFPSHDPDVVLNVVRDSLLSNLSNAQEEEEEQDDLVVLQLVQPLVCVLQVLSVRYHYDHDDPSSCCRSPCVNRVYPHHYAYEEEPVQFWAADLVQQAIDGDCPPDHLVVLLVVLVPPDPPDLSVQLNVLSVVLVVVRVPDRFDAPPFLQDTDPDPLQVNLVCCCPRHCVVVRYHYDLWDVLCLCQALLNPVLVLVLVLVCLQPFWAFDPDPCLQVLLVVCVVPDDPDPVSLLVSSVNTTARDPDHDDHDPVSVVSSNVSSVVLSVVLVVLLCVVQPDSRSSSQLVSLLLQIGGSNNDHLPDPCSPVRGPPVVNVSSVVSSVSCVRVNCLNDSPSCVSSSSVVSVLVVLVVVAPDSVSSLVSCCSRSVRVNVVSVSSPDD

Solvent-accessible surface area (backbone atoms only — not comparable to full-atom values): 28764 Å² total; per-residue (Å²): 133,67,88,55,100,85,56,78,46,62,95,89,35,58,58,90,82,51,56,69,24,60,52,52,51,52,48,54,51,51,51,52,53,50,50,59,59,52,28,70,79,46,97,60,62,56,76,46,81,42,72,47,80,52,69,70,43,56,64,69,55,38,30,49,53,46,51,53,51,48,53,58,52,54,67,39,50,60,87,62,95,68,94,46,93,80,28,56,97,55,66,69,62,48,77,46,75,48,74,90,50,29,44,44,55,39,41,48,40,70,72,43,34,88,76,59,84,50,73,45,78,46,78,55,94,93,37,83,44,79,32,70,35,58,55,62,78,90,53,63,73,43,62,74,64,59,39,60,75,61,32,39,59,82,71,39,76,23,39,37,38,27,68,36,67,55,54,40,47,51,70,65,26,66,67,56,30,69,75,41,60,65,49,77,60,43,48,71,41,60,45,52,72,67,52,46,60,58,64,36,32,84,63,20,38,49,90,48,49,57,39,37,45,38,44,27,61,54,41,40,43,68,38,78,88,79,26,30,71,44,76,39,75,63,99,47,33,68,68,59,58,43,56,75,29,66,86,45,55,88,89,35,78,48,28,53,33,33,50,49,46,54,52,47,54,54,49,49,76,71,45,72,56,45,53,47,97,51,45,43,45,62,71,78,54,66,59,62,62,51,43,53,47,41,33,67,54,58,26,59,86,69,40,40,41,62,40,68,31,22,74,41,38,38,63,36,26,62,67,22,39,66,58,50,55,53,46,52,50,48,46,47,68,73,39,47,26,64,47,97,52,101,58,42,71,58,53,49,50,52,50,66,76,52,70,64,88,47,70,68,49,42,49,53,50,45,63,73,42,41,35,82,47,92,64,82,74,92,65,55,71,70,55,50,52,49,52,54,50,51,46,52,51,50,48,51,49,55,52,48,50,49,54,72,75,31,87,45,61,61,58,40,18,45,53,52,18,37,57,51,70,14,40,26,69,53,63,43,26,81,90,41,88,57,25,80,73,57,30,45,69,68,62,55,48,52,54,51,52,53,48,62,75,40,52,88,53,43,74,48,34,46,80,83,46,53,40,61,52,53,50,51,50,50,47,53,52,53,45,47,75,74,28,92,46,76,64,48,30,52,54,51,47,35,64,41,26,45,60,49,43,51,53,55,60,69,59,59,81,125

Sequence (510 aa):
VGLDGQTFQIDGKKLEIQSDGTNSFKYIEIFLSLLISLTRRDYITPIVFIDEPEIGLHPKKSEQLIENLYEIYMSFKKSKEGIEQNKYATPYPNIFMSTHSPNILKSVVKEFGINQQVLHFSMLNENTNIRKMNSTYDDHRFLNIFNDNEARLFFSEFIFFVEGVTEQELFSNKLLTNKFQHLKNIDIYATSDVALKYINPSYSNTAIPYIVLYDADHLFSFDNQNKKFTLKTGKLSIAQVRNKYKYSYIGSSNFQAKRNIDMFLKGLNNTTIQTDSNNINITNIDWHGLINRINKFILSKENYWITSTTIEGCLINEKSLILFKKWMLSEVLGNLNPKNIGNIDEIINSARLSPYLNDTQLLQTCESVLSNNPAIQTLSDQNRLFIRKLKSDLVKLLSRRLNTVFPDDKIQSIVLRLLFCGKTETLTATFNKNFKKIVPVHFATEISNFRNDFTMLGYLTEKTSGWVTKFVNFSINEIEKNSADIKGFHDEFRLIFSELSSILDRLRFR

Secondary structure (DSSP, 8-state):
---STT--EETTEEGGGS-HHHHHHHHHHHHHHHHHHHTTTSS---EEEEE-TTTT--HHHHHHHHHHHHHHHHHHS--SSS-BTTB--PPPPEEEEE---HHHHHHHHHHHGGG---EEEEEETTEEEEEE-------HHHHHH--HHHHHGGG-S-EEEESSHHHHHHHT-HHHHHHSGGGGG-EEEE--HHHHHHHSHHHHT----EEEEE-GGGTEEEETTTTEEEE--SSS-HHHHHHHTTTPPTTSHHHHHHHHHHHHHHHHHHPPPPB-TTSSSB-SS-HHHHHHHHIIIIITTTTEEE-SS-HHHHHSSTTTHHHHHHHHHHHHHHTEEE---TTHHHHHHHHHHS---SHHHHHHHHHHHEEE-S------HHHHHHHHHHHHHHHHHHHHHHHHHS-SHHHHHHHHHHHTT---TTS--TTSTTHHHHS-HHHHHHHHHHHHHTGGGGGGSSTTSSHHHHHHHHHHHHHHHH-SSHHHHHHHHHHHTHHHHHHHHHT---

InterPro domains:
  IPR003959 ATPase, AAA-type, core [PF13304] (19-105)
  IPR027417 P-loop containing nucleoside triphosphate hydrolase [G3DSA:3.40.50.300] (5-137)
  IPR051396 Bacterial Antiviral Defense Nuclease [PTHR43581] (27-256)

Radius of gyration: 30.39 Å; Cα contacts (8 Å, |Δi|>4): 650; chains: 1; bounding box: 84×59×85 Å

Organism: Salmonella enterica (NCBI:txid28901)

Nearest PDB structures (foldseek):
  8x5i-assembly1_D  TM=5.436E-01  e=2.567E-05  Bacillus cereus VD045
  8u7i-assembly1_D  TM=5.029E-01  e=2.027E-05  Bacillus cereus VD045
  8sm3-assembly1_A  TM=4.877E-01  e=3.305E-04  Bacillus cereus VD045

Mean predicted aligned error: 8.11 Å